Protein AF-A0A957PAU3-F1 (afdb_monomer_lite)

Sequence (400 aa):
SAQLQALVGFSAQDGTANEHVAIGTWNNTGEYYIRVSGRNGAFDNQQPFQLDVTRLGGSCGNFVPATLPPSSIPASSGNYKTIILHDAARMEAENGVTDDQLVLRLQTLAQRPDVGGVLVNLGEDARINAARQQAETYANCPYATNLWAYEVRDIIQRYWDNNRQLAYVVLVGNDSIIPFFRYPDSAPVSPESDFEPPVLDDSISEANLRLNYVLSQDAYGSRREISLQNRLLPIPNLAVGRLVETTAEAMNTINAYLSTSAGVVNTPTSALVTSYGYLEDGSRAVLEELQNGLPSNSNFSQLIEQYDVPPEASWSADDLRPLLLNQRHDLIYLAGHFNPSRLLAADYSSTISATELKNASVDFTNAIVYSSGCHSGYNIVNDHAVPQVTDAPPDWAQAF

Foldseek 3Di:
DVVVQQDQWFFDDPDPDDTDTDGDLAPDDDDDDDDDADDVRDDDPVDDDDDDDDDDDDQLPPDDDDDFDDWPDAQDADLFQEEEEFQLVPAAADPNQHSVNLVVLVVVLCPQPLGVYDYHHLVPTRRLVSLLVSCLVRLLRLVSLQSSLVVLLVSLVSNCVNHVNHAAYEYEADCNTRNFRWKAFPDPPPFLLVDCQPWACSHNVVSSSVRRTDGDRQSSQAPDWDDRNSTTDGDGRHYYHYQDHHSVRSSLLSVLQVPDDSSDDPQFQFEEFEDEAPCQVVRVVVVVVCCVRHDVNGYYHYQRYYNPDALVRGDAPVNCCCVQQVDDGQEYEEEAEDAQFWGGGSSNPHIDGLVSLLPRPDDCRNRHYDYHYPHLVPQDHQNGHDPPRRPHDDTNSSSD

Radius of gyration: 24.28 Å; chains: 1; bounding box: 57×58×79 Å

Structure (mmCIF, N/CA/C/O backbone):
data_AF-A0A957PAU3-F1
#
_entry.id   AF-A0A957PAU3-F1
#
loop_
_atom_site.group_PDB
_atom_site.id
_atom_site.type_symbol
_atom_site.label_atom_id
_atom_site.label_alt_id
_atom_site.label_comp_id
_atom_site.label_asym_id
_atom_site.label_entity_id
_atom_site.label_seq_id
_atom_site.pdbx_PDB_ins_code
_atom_site.Cartn_x
_atom_site.Cartn_y
_atom_site.Cartn_z
_atom_site.occupancy
_atom_site.B_iso_or_equiv
_atom_site.auth_seq_id
_atom_site.auth_comp_id
_atom_site.auth_asym_id
_atom_site.auth_atom_id
_atom_site.pdbx_PDB_model_num
ATOM 1 N N . SER A 1 1 ? -7.864 -9.762 -32.588 1.00 61.16 1 SER A N 1
ATOM 2 C CA . SER A 1 1 ? -7.125 -11.014 -32.864 1.00 61.16 1 SER A CA 1
ATOM 3 C C . SER A 1 1 ? -6.016 -11.161 -31.830 1.00 61.16 1 SER A C 1
ATOM 5 O O . SER A 1 1 ? -5.612 -10.143 -31.275 1.00 61.16 1 SER A O 1
ATOM 7 N N . ALA A 1 2 ? -5.502 -12.373 -31.587 1.00 60.00 2 ALA A N 1
ATOM 8 C CA . ALA A 1 2 ? -4.388 -12.606 -30.651 1.00 60.00 2 ALA A CA 1
ATOM 9 C C . ALA A 1 2 ? -3.164 -11.708 -30.938 1.00 60.00 2 ALA A C 1
ATOM 11 O O . ALA A 1 2 ? -2.480 -11.264 -30.027 1.00 60.00 2 ALA A O 1
ATOM 12 N N . GLN A 1 3 ? -2.952 -11.357 -32.209 1.00 63.50 3 GLN A N 1
ATOM 13 C CA . GLN A 1 3 ? -1.871 -10.473 -32.639 1.00 63.50 3 GLN A CA 1
ATOM 14 C C . GLN A 1 3 ? -2.000 -9.027 -32.138 1.00 63.50 3 GLN A C 1
ATOM 16 O O . GLN A 1 3 ? -0.992 -8.420 -31.805 1.00 63.50 3 GLN A O 1
ATOM 21 N N . LEU A 1 4 ? -3.217 -8.475 -32.061 1.00 66.31 4 LEU A N 1
ATOM 22 C CA . LEU A 1 4 ? -3.428 -7.138 -31.487 1.00 66.31 4 LEU A CA 1
ATOM 23 C C . LEU A 1 4 ? -3.276 -7.148 -29.961 1.00 66.31 4 LEU A C 1
ATOM 25 O O . LEU A 1 4 ? -2.856 -6.157 -29.383 1.00 66.31 4 LEU A O 1
ATOM 29 N N . GLN A 1 5 ? -3.593 -8.273 -29.318 1.00 66.00 5 GLN A N 1
ATOM 30 C CA . GLN A 1 5 ? -3.512 -8.428 -27.862 1.00 66.00 5 GLN A CA 1
ATOM 31 C C . GLN A 1 5 ? -2.074 -8.645 -27.358 1.00 66.00 5 GLN A C 1
ATOM 33 O O . GLN A 1 5 ? -1.796 -8.366 -26.198 1.00 66.00 5 GLN A O 1
ATOM 38 N N . ALA A 1 6 ? -1.168 -9.115 -28.222 1.00 74.12 6 ALA A N 1
ATOM 39 C CA . ALA A 1 6 ? 0.250 -9.329 -27.917 1.00 74.12 6 ALA A CA 1
ATOM 40 C C . ALA A 1 6 ? 1.175 -8.221 -28.464 1.00 74.12 6 ALA A C 1
ATOM 42 O O . ALA A 1 6 ? 2.395 -8.325 -28.360 1.00 74.12 6 ALA A O 1
ATOM 43 N N . LEU A 1 7 ? 0.616 -7.173 -29.080 1.00 84.19 7 LEU A N 1
ATOM 44 C CA . LEU A 1 7 ? 1.397 -6.060 -29.616 1.00 84.19 7 LEU A CA 1
ATOM 45 C C . LEU A 1 7 ? 1.926 -5.197 -28.463 1.00 84.19 7 LEU A C 1
ATOM 47 O O . LEU A 1 7 ? 1.139 -4.633 -27.705 1.00 84.19 7 LEU A O 1
ATOM 51 N N . VAL A 1 8 ? 3.251 -5.091 -28.351 1.00 82.25 8 VAL A N 1
ATOM 52 C CA . VAL A 1 8 ? 3.951 -4.326 -27.295 1.00 82.25 8 VAL A CA 1
ATOM 53 C C . VAL A 1 8 ? 4.537 -2.997 -27.787 1.00 82.25 8 VAL A C 1
ATOM 55 O O . VAL A 1 8 ? 4.999 -2.191 -26.990 1.00 82.25 8 VAL A O 1
ATOM 58 N N . GLY A 1 9 ? 4.518 -2.760 -29.098 1.00 86.75 9 GLY A N 1
ATOM 59 C CA . GLY A 1 9 ? 4.983 -1.529 -29.729 1.00 86.75 9 GLY A CA 1
ATOM 60 C C . GLY A 1 9 ? 4.757 -1.585 -31.237 1.00 86.75 9 GLY A C 1
ATOM 61 O O . GLY A 1 9 ? 4.731 -2.669 -31.821 1.00 86.75 9 GLY A O 1
ATOM 62 N N . PHE A 1 10 ? 4.565 -0.429 -31.869 1.00 90.19 10 PHE A N 1
ATOM 63 C CA . PHE A 1 10 ? 4.447 -0.322 -33.321 1.00 90.19 10 PHE A CA 1
ATOM 64 C C . PHE A 1 10 ? 4.976 1.025 -33.815 1.00 90.19 10 PHE A C 1
ATOM 66 O O . PHE A 1 10 ? 5.015 1.998 -33.067 1.00 90.19 10 PHE A O 1
ATOM 73 N N . SER A 1 11 ? 5.372 1.059 -35.083 1.00 90.69 11 SER A N 1
ATOM 74 C CA . SER A 1 11 ? 5.694 2.271 -35.835 1.00 90.69 11 SER A CA 1
ATOM 75 C C . SER A 1 11 ? 4.901 2.220 -37.136 1.00 90.69 11 SER A C 1
ATOM 77 O O . SER A 1 11 ? 4.643 1.129 -37.657 1.00 90.69 11 SER A O 1
ATOM 79 N N . ALA A 1 12 ? 4.422 3.372 -37.587 1.00 90.56 12 ALA A N 1
ATOM 80 C CA . ALA A 1 12 ? 3.575 3.485 -38.768 1.00 90.56 12 ALA A CA 1
ATOM 81 C C . ALA A 1 12 ? 3.789 4.844 -39.444 1.00 90.56 12 ALA A C 1
ATOM 83 O O . ALA A 1 12 ? 2.845 5.622 -39.601 1.00 90.56 12 ALA A O 1
ATOM 84 N N . GLN A 1 13 ? 5.037 5.148 -39.795 1.00 88.69 13 GLN A N 1
ATOM 85 C CA . GLN A 1 13 ? 5.372 6.367 -40.521 1.00 88.69 13 GLN A CA 1
ATOM 86 C C . GLN A 1 13 ? 4.799 6.341 -41.951 1.00 88.69 13 GLN A C 1
ATOM 88 O O . GLN A 1 13 ? 4.379 5.312 -42.494 1.00 88.69 13 GLN A O 1
ATOM 93 N N . ASP A 1 14 ? 4.722 7.516 -42.575 1.00 85.56 14 ASP A N 1
ATOM 94 C CA . ASP A 1 14 ? 4.249 7.646 -43.951 1.00 85.56 14 ASP A CA 1
ATOM 95 C C . ASP A 1 14 ? 5.356 7.395 -44.986 1.00 85.56 14 ASP A C 1
ATOM 97 O O . ASP A 1 14 ? 6.517 7.772 -44.822 1.00 85.56 14 ASP A O 1
ATOM 101 N N . GLY A 1 15 ? 4.966 6.802 -46.118 1.00 83.56 15 GLY A N 1
ATOM 102 C CA . GLY A 1 15 ? 5.846 6.596 -47.268 1.00 83.56 15 GLY A CA 1
ATOM 103 C C . GLY A 1 15 ? 6.922 5.533 -47.032 1.00 83.56 15 GLY A C 1
ATOM 104 O O . GLY A 1 15 ? 6.618 4.421 -46.612 1.00 83.56 15 GLY A O 1
ATOM 105 N N . THR A 1 16 ? 8.167 5.866 -47.379 1.00 82.88 16 THR A N 1
ATOM 106 C CA . THR A 1 16 ? 9.355 5.002 -47.240 1.00 82.88 16 THR A CA 1
ATOM 107 C C . THR A 1 16 ? 10.292 5.499 -46.137 1.00 82.88 16 THR A C 1
ATOM 109 O O . THR A 1 16 ? 11.501 5.279 -46.209 1.00 82.88 16 THR A O 1
ATOM 112 N N . ALA A 1 17 ? 9.766 6.259 -45.174 1.00 89.00 17 ALA A N 1
ATOM 113 C CA . ALA A 1 17 ? 10.542 6.704 -44.026 1.00 89.00 17 ALA A CA 1
ATOM 114 C C . ALA A 1 17 ? 11.004 5.498 -43.193 1.00 89.00 17 ALA A C 1
ATOM 116 O O . ALA A 1 17 ? 10.339 4.463 -43.155 1.00 89.00 17 ALA A O 1
ATOM 117 N N . ASN A 1 18 ? 12.146 5.639 -42.519 1.00 90.50 18 ASN A N 1
ATOM 118 C CA . ASN A 1 18 ? 12.626 4.602 -41.614 1.00 90.50 18 ASN A CA 1
ATOM 119 C C . ASN A 1 18 ? 11.657 4.455 -40.437 1.00 90.50 18 ASN A C 1
ATOM 121 O O . ASN A 1 18 ? 11.320 5.435 -39.773 1.00 90.50 18 ASN A O 1
ATOM 125 N N . GLU A 1 19 ? 11.258 3.218 -40.165 1.00 92.50 19 GLU A N 1
ATOM 126 C CA . GLU A 1 19 ? 10.442 2.876 -39.006 1.00 92.50 19 GLU A CA 1
ATOM 127 C C . GLU A 1 19 ? 11.337 2.653 -37.784 1.00 92.50 19 GLU A C 1
ATOM 129 O O . GLU A 1 19 ? 12.413 2.059 -37.880 1.00 92.50 19 GLU A O 1
ATOM 134 N N . HIS A 1 20 ? 10.880 3.100 -36.616 1.00 90.31 20 HIS A N 1
ATOM 135 C CA . HIS A 1 20 ? 11.578 2.885 -35.352 1.00 90.31 20 HIS A CA 1
ATOM 136 C C . HIS A 1 20 ? 10.585 2.521 -34.249 1.00 90.31 20 HIS A C 1
ATOM 138 O O . HIS A 1 20 ? 9.574 3.202 -34.061 1.00 90.31 20 HIS A O 1
ATOM 144 N N . VAL A 1 21 ? 10.892 1.456 -33.509 1.00 89.62 21 VAL A N 1
ATOM 145 C CA . VAL A 1 21 ? 10.156 1.023 -32.318 1.00 89.62 21 VAL A CA 1
ATOM 146 C C . VAL A 1 21 ? 11.167 0.779 -31.207 1.00 89.62 21 VAL A C 1
ATOM 148 O O . VAL A 1 21 ? 12.085 -0.019 -31.376 1.00 89.62 21 VAL A O 1
ATOM 151 N N . ALA A 1 22 ? 10.965 1.425 -30.063 1.00 86.31 22 ALA A N 1
ATOM 152 C CA . ALA A 1 22 ? 11.666 1.110 -28.827 1.00 86.31 22 ALA A CA 1
ATOM 153 C C . ALA A 1 22 ? 10.652 0.578 -27.814 1.00 86.31 22 ALA A C 1
ATOM 155 O O . ALA A 1 22 ? 9.587 1.166 -27.636 1.00 86.31 22 ALA A O 1
ATOM 156 N N . ILE A 1 23 ? 10.981 -0.539 -27.165 1.00 82.81 23 ILE A N 1
ATOM 157 C CA . ILE A 1 23 ? 10.168 -1.124 -26.097 1.00 82.81 23 ILE A CA 1
ATOM 158 C C . ILE A 1 23 ? 11.042 -1.386 -24.873 1.00 82.81 23 ILE A C 1
ATOM 160 O O . ILE A 1 23 ? 12.153 -1.904 -24.990 1.00 82.81 23 ILE A O 1
ATOM 164 N N . GLY A 1 24 ? 10.527 -1.059 -23.689 1.00 76.88 24 GLY A N 1
ATOM 165 C CA . GLY A 1 24 ? 11.099 -1.532 -22.433 1.00 76.88 24 GLY A CA 1
ATOM 166 C C . GLY A 1 24 ? 10.732 -2.999 -22.231 1.00 76.88 24 GLY A C 1
ATOM 167 O O . GLY A 1 24 ? 9.553 -3.325 -22.086 1.00 76.88 24 GLY A O 1
ATOM 168 N N . THR A 1 25 ? 11.723 -3.895 -22.242 1.00 73.50 25 THR A N 1
ATOM 169 C CA . THR A 1 25 ? 11.501 -5.324 -21.949 1.00 73.50 25 THR A CA 1
ATOM 170 C C . THR A 1 25 ? 11.488 -5.614 -20.449 1.00 73.50 25 THR A C 1
ATOM 172 O O . THR A 1 25 ? 10.982 -6.658 -20.040 1.00 73.50 25 THR A O 1
ATOM 175 N N . TRP A 1 26 ? 12.016 -4.688 -19.638 1.00 76.19 26 TRP A N 1
ATOM 176 C CA . TRP A 1 26 ? 12.044 -4.754 -18.175 1.00 76.19 26 TRP A CA 1
ATOM 177 C C . TRP A 1 26 ? 12.570 -6.108 -17.676 1.00 76.19 26 TRP A C 1
ATOM 179 O O . TRP A 1 26 ? 13.591 -6.589 -18.170 1.00 76.19 26 TRP A O 1
ATOM 189 N N . ASN A 1 27 ? 11.855 -6.736 -16.741 1.00 67.62 27 ASN A N 1
ATOM 190 C CA . ASN A 1 27 ? 12.177 -8.055 -16.199 1.00 67.62 27 ASN A CA 1
ATOM 191 C C . ASN A 1 27 ? 11.468 -9.201 -16.940 1.00 67.62 27 ASN A C 1
ATOM 193 O O . ASN A 1 27 ? 11.530 -10.345 -16.489 1.00 67.62 27 ASN A O 1
ATOM 197 N N . ASN A 1 28 ? 10.778 -8.929 -18.056 1.00 71.50 28 ASN A N 1
ATOM 198 C CA . ASN A 1 28 ? 10.122 -9.993 -18.808 1.00 71.50 28 ASN A CA 1
ATOM 199 C C . ASN A 1 28 ? 11.166 -10.881 -19.475 1.00 71.50 28 ASN A C 1
ATOM 201 O O . ASN A 1 28 ? 12.038 -10.412 -20.212 1.00 71.50 28 ASN A O 1
ATOM 205 N N . THR A 1 29 ? 11.019 -12.182 -19.264 1.00 67.94 29 THR A N 1
ATOM 206 C CA . THR A 1 29 ? 11.763 -13.205 -19.992 1.00 67.94 29 THR A CA 1
ATOM 207 C C . THR A 1 29 ? 10.888 -13.777 -21.107 1.00 67.94 29 THR A C 1
ATOM 209 O O . THR A 1 29 ? 9.661 -13.780 -21.007 1.00 67.94 29 THR A O 1
ATOM 212 N N . GLY A 1 30 ? 11.505 -14.224 -22.201 1.00 76.00 30 GLY A N 1
ATOM 213 C CA . GLY A 1 30 ? 10.794 -14.809 -23.339 1.00 76.00 30 GLY A CA 1
ATOM 214 C C . GLY A 1 30 ? 11.262 -14.279 -24.690 1.00 76.00 30 GLY A C 1
ATOM 215 O O . GLY A 1 30 ? 12.272 -13.581 -24.795 1.00 76.00 30 GLY A O 1
ATOM 216 N N . GLU A 1 31 ? 10.521 -14.648 -25.730 1.00 82.06 31 GLU A N 1
ATOM 217 C CA . GLU A 1 31 ? 10.817 -14.290 -27.115 1.00 82.06 31 GLU A CA 1
ATOM 218 C C . GLU A 1 31 ? 9.983 -13.087 -27.563 1.00 82.06 31 GLU A C 1
ATOM 220 O O . GLU A 1 31 ? 8.766 -13.052 -27.381 1.00 82.06 31 GLU A O 1
ATOM 225 N N . TYR A 1 32 ? 10.644 -12.120 -28.200 1.00 84.25 32 TYR A N 1
ATOM 226 C CA . TYR A 1 32 ? 9.996 -10.989 -28.858 1.00 84.25 32 TYR A CA 1
ATOM 227 C C . TYR A 1 32 ? 10.032 -11.200 -30.369 1.00 84.25 32 TYR A C 1
ATOM 229 O O . TYR A 1 32 ? 11.078 -11.505 -30.941 1.00 84.25 32 TYR A O 1
ATOM 237 N N . TYR A 1 33 ? 8.886 -11.008 -31.019 1.00 87.75 33 TYR A N 1
ATOM 238 C CA . TYR A 1 33 ? 8.729 -11.199 -32.456 1.00 87.75 33 TYR A CA 1
ATOM 239 C C . TYR A 1 33 ? 8.511 -9.852 -33.144 1.00 87.75 33 TYR A C 1
ATOM 241 O O . TYR A 1 33 ? 7.629 -9.088 -32.755 1.00 87.75 33 TYR A O 1
ATOM 249 N N . ILE A 1 34 ? 9.283 -9.579 -34.197 1.00 89.06 34 ILE A N 1
ATOM 250 C CA . ILE A 1 34 ? 9.138 -8.374 -35.020 1.00 89.06 34 ILE A CA 1
ATOM 251 C C . ILE A 1 34 ? 8.419 -8.754 -36.312 1.00 89.06 34 ILE A C 1
ATOM 253 O O . ILE A 1 34 ? 8.843 -9.660 -37.030 1.00 89.06 34 ILE A O 1
ATOM 257 N N . ARG A 1 35 ? 7.329 -8.046 -36.623 1.00 88.69 35 ARG A N 1
ATOM 258 C CA . ARG A 1 35 ? 6.621 -8.166 -37.900 1.00 88.69 35 ARG A CA 1
ATOM 259 C C . ARG A 1 35 ? 6.734 -6.858 -38.669 1.00 88.69 35 ARG A C 1
ATOM 261 O O . ARG A 1 35 ? 6.259 -5.830 -38.201 1.00 88.69 35 ARG A O 1
ATOM 268 N N . VAL A 1 36 ? 7.258 -6.940 -39.886 1.00 89.00 36 VAL A N 1
ATOM 269 C CA . VAL A 1 36 ? 7.232 -5.851 -40.867 1.00 89.00 36 VAL A CA 1
ATOM 270 C C . VAL A 1 36 ? 6.143 -6.157 -41.892 1.00 89.00 36 VAL A C 1
ATOM 272 O O . VAL A 1 36 ? 6.030 -7.287 -42.369 1.00 89.00 36 VAL A O 1
ATOM 275 N N . SER A 1 37 ? 5.296 -5.177 -42.197 1.00 88.00 37 SER A N 1
ATOM 276 C CA . SER A 1 37 ? 4.224 -5.318 -43.183 1.00 88.00 37 SER A CA 1
ATOM 277 C C . SER A 1 37 ? 4.106 -4.037 -43.990 1.00 88.00 37 SER A C 1
ATOM 279 O O . SER A 1 37 ? 3.908 -2.972 -43.414 1.00 88.00 37 SER A O 1
ATOM 281 N N . GLY A 1 38 ? 4.166 -4.138 -45.317 1.00 87.75 38 GLY A N 1
ATOM 282 C CA . GLY A 1 38 ? 3.909 -2.987 -46.174 1.00 87.75 38 GLY A CA 1
ATOM 283 C C . GLY A 1 38 ? 2.445 -2.553 -46.131 1.00 87.75 38 GLY A C 1
ATOM 284 O O . GLY A 1 38 ? 1.531 -3.364 -45.918 1.00 87.75 38 GLY A O 1
ATOM 285 N N . ARG A 1 39 ? 2.217 -1.254 -46.346 1.00 86.00 39 ARG A N 1
ATOM 286 C CA . ARG A 1 39 ? 0.880 -0.649 -46.399 1.00 86.00 39 ARG A CA 1
ATOM 287 C C . ARG A 1 39 ? 0.045 -1.346 -47.477 1.00 86.00 39 ARG A C 1
ATOM 289 O O . ARG A 1 39 ? 0.499 -1.511 -48.605 1.00 86.00 39 ARG A O 1
ATOM 296 N N . ASN A 1 40 ? -1.160 -1.791 -47.118 1.00 86.50 40 ASN A N 1
ATOM 297 C CA . ASN A 1 40 ? -2.057 -2.558 -47.997 1.00 86.50 40 ASN A CA 1
ATOM 298 C C . ASN A 1 40 ? -1.415 -3.805 -48.645 1.00 86.50 40 ASN A C 1
ATOM 300 O O . ASN A 1 40 ? -1.810 -4.207 -49.736 1.00 86.50 40 ASN A O 1
ATOM 304 N N . GLY A 1 41 ? -0.427 -4.423 -47.986 1.00 86.31 41 GLY A N 1
ATOM 305 C CA . GLY A 1 41 ? 0.248 -5.622 -48.491 1.00 86.31 41 GLY A CA 1
ATOM 306 C C . GLY A 1 41 ? 1.308 -5.356 -49.561 1.00 86.31 41 GLY A C 1
ATOM 307 O O . GLY A 1 41 ? 1.729 -6.300 -50.225 1.00 86.31 41 GLY A O 1
ATOM 308 N N . ALA A 1 42 ? 1.742 -4.105 -49.742 1.00 87.31 42 ALA A N 1
ATOM 309 C CA . ALA A 1 42 ? 2.825 -3.768 -50.661 1.00 87.31 42 ALA A CA 1
ATOM 310 C C . ALA A 1 42 ? 4.143 -4.466 -50.270 1.00 87.31 42 ALA A C 1
ATOM 312 O O . ALA A 1 42 ? 4.499 -4.524 -49.093 1.00 87.31 42 ALA A O 1
ATOM 313 N N . PHE A 1 43 ? 4.876 -4.972 -51.261 1.00 87.75 43 PHE A N 1
ATOM 314 C CA . PHE A 1 43 ? 6.218 -5.532 -51.100 1.00 87.75 43 PHE A CA 1
ATOM 315 C C . PHE A 1 43 ? 7.008 -5.385 -52.407 1.00 87.75 43 PHE A C 1
ATOM 317 O O . PHE A 1 43 ? 6.413 -5.346 -53.485 1.00 87.75 43 PHE A O 1
ATOM 324 N N . ASP A 1 44 ? 8.337 -5.331 -52.313 1.00 87.62 44 ASP A N 1
ATOM 325 C CA . ASP A 1 44 ? 9.245 -5.348 -53.462 1.00 87.62 44 ASP A CA 1
ATOM 326 C C . ASP A 1 44 ? 10.409 -6.310 -53.181 1.00 87.62 44 ASP A C 1
ATOM 328 O O . ASP A 1 44 ? 11.208 -6.103 -52.272 1.00 87.62 44 ASP A O 1
ATOM 332 N N . ASN A 1 45 ? 10.509 -7.381 -53.972 1.00 87.94 45 ASN A N 1
ATOM 333 C CA . ASN A 1 45 ? 11.564 -8.389 -53.824 1.00 87.94 45 ASN A CA 1
ATOM 334 C C . ASN A 1 45 ? 12.929 -7.918 -54.355 1.00 87.94 45 ASN A C 1
ATOM 336 O O . ASN A 1 45 ? 13.923 -8.620 -54.176 1.00 87.94 45 ASN A O 1
ATOM 340 N N . GLN A 1 46 ? 12.983 -6.772 -55.039 1.00 93.50 46 GLN A N 1
ATOM 341 C CA . GLN A 1 46 ? 14.211 -6.172 -55.562 1.00 93.50 46 GLN A CA 1
ATOM 342 C C . GLN A 1 46 ? 14.772 -5.077 -54.645 1.00 93.50 46 GLN A C 1
ATOM 344 O O . GLN A 1 46 ? 15.923 -4.683 -54.815 1.00 93.50 46 GLN A O 1
ATOM 349 N N . GLN A 1 47 ? 13.986 -4.611 -53.670 1.00 85.56 47 GLN A N 1
ATOM 350 C CA . GLN A 1 47 ? 14.361 -3.583 -52.697 1.00 85.56 47 GLN A CA 1
ATOM 351 C C . GLN A 1 47 ? 14.137 -4.118 -51.273 1.00 85.56 47 GLN A C 1
ATOM 353 O O . GLN A 1 47 ? 13.108 -3.831 -50.658 1.00 85.56 47 GLN A O 1
ATOM 358 N N . PRO A 1 48 ? 15.056 -4.950 -50.743 1.00 85.00 48 PRO A N 1
ATOM 359 C CA . PRO A 1 48 ? 14.914 -5.492 -49.397 1.00 85.00 48 PRO A CA 1
ATOM 360 C C . PRO A 1 48 ? 14.984 -4.377 -48.347 1.00 85.00 48 PRO A C 1
ATOM 362 O O . PRO A 1 48 ? 15.735 -3.414 -48.495 1.00 85.00 48 PRO A O 1
ATOM 365 N N . PHE A 1 49 ? 14.239 -4.536 -47.253 1.00 86.44 49 PHE A N 1
ATOM 366 C CA . PHE A 1 49 ? 14.411 -3.697 -46.068 1.00 86.44 49 PHE A CA 1
ATOM 367 C C . PHE A 1 49 ? 15.571 -4.216 -45.206 1.00 86.44 49 PHE A C 1
ATOM 369 O O . PHE A 1 49 ? 15.901 -5.404 -45.234 1.00 86.44 49 PHE A O 1
ATOM 376 N N . GLN A 1 50 ? 16.155 -3.329 -44.403 1.00 91.31 50 GLN A N 1
ATOM 377 C CA . GLN A 1 50 ? 17.094 -3.683 -43.341 1.00 91.31 50 GLN A CA 1
ATOM 378 C C . GLN A 1 50 ? 16.366 -3.643 -41.995 1.00 91.31 50 GLN A C 1
ATOM 380 O O . GLN A 1 50 ? 15.595 -2.722 -41.731 1.00 91.31 50 GLN A O 1
ATOM 385 N N . LEU A 1 51 ? 16.600 -4.653 -41.156 1.00 91.56 51 LEU A N 1
ATOM 386 C CA . LEU A 1 51 ? 16.130 -4.685 -39.775 1.00 91.56 51 LEU A CA 1
ATOM 387 C C . LEU A 1 51 ? 17.336 -4.789 -38.851 1.00 91.56 51 LEU A C 1
ATOM 389 O O . LEU A 1 51 ? 17.982 -5.834 -38.792 1.00 91.56 51 LEU A O 1
ATOM 393 N N . ASP A 1 52 ? 17.590 -3.717 -38.113 1.00 93.19 52 ASP A N 1
ATOM 394 C CA . ASP A 1 52 ? 18.585 -3.690 -37.050 1.00 93.19 52 ASP A CA 1
ATOM 395 C C . ASP A 1 52 ? 17.882 -3.822 -35.698 1.00 93.19 52 ASP A C 1
ATOM 397 O O . ASP A 1 52 ? 16.920 -3.110 -35.404 1.00 93.19 52 ASP A O 1
ATOM 401 N N . VAL A 1 53 ? 18.360 -4.751 -34.869 1.00 89.94 53 VAL A N 1
ATOM 402 C CA . VAL A 1 53 ? 17.843 -4.967 -33.515 1.00 89.94 53 VAL A CA 1
ATOM 403 C C . VAL A 1 53 ? 18.972 -4.746 -32.527 1.00 89.94 53 VAL A C 1
ATOM 405 O O . VAL A 1 53 ? 19.913 -5.535 -32.450 1.00 89.94 53 VAL A O 1
ATOM 408 N N . THR A 1 54 ? 18.849 -3.684 -31.739 1.00 88.31 54 THR A N 1
ATOM 409 C CA . THR A 1 54 ? 19.799 -3.357 -30.678 1.00 88.31 54 THR A CA 1
ATOM 410 C C . THR A 1 54 ? 19.147 -3.603 -29.330 1.00 88.31 54 THR A C 1
ATOM 412 O O . THR A 1 54 ? 18.123 -3.004 -29.007 1.00 88.31 54 THR A O 1
ATOM 415 N N . ARG A 1 55 ? 19.764 -4.458 -28.512 1.00 82.56 55 ARG A N 1
ATOM 416 C CA . ARG A 1 55 ? 19.413 -4.579 -27.098 1.00 82.56 55 ARG A CA 1
ATOM 417 C C . ARG A 1 55 ? 20.289 -3.627 -26.297 1.00 82.56 55 ARG A C 1
ATOM 419 O O . ARG A 1 55 ? 21.495 -3.839 -26.190 1.00 82.56 55 ARG A O 1
ATOM 426 N N . LEU A 1 56 ? 19.674 -2.598 -25.731 1.00 74.56 56 LEU A N 1
ATOM 427 C CA . LEU A 1 56 ? 20.335 -1.726 -24.767 1.00 74.56 56 LEU A CA 1
ATOM 428 C C . LEU A 1 56 ? 20.326 -2.411 -23.393 1.00 74.56 56 LEU A C 1
ATOM 430 O O . LEU A 1 56 ? 19.335 -3.038 -23.011 1.00 74.56 56 LEU A O 1
ATOM 434 N N . GLY A 1 57 ? 21.451 -2.349 -22.679 1.00 68.38 57 GLY A N 1
ATOM 435 C CA . GLY A 1 57 ? 21.518 -2.801 -21.289 1.00 68.38 57 GLY A CA 1
ATOM 436 C C . GLY A 1 57 ? 20.608 -1.950 -20.400 1.00 68.38 57 GLY A C 1
ATOM 437 O O . GLY A 1 57 ? 20.395 -0.774 -20.682 1.00 68.38 57 GLY A O 1
ATOM 438 N N . GLY A 1 58 ? 20.060 -2.555 -19.346 1.00 70.31 58 GLY A N 1
ATOM 439 C CA . GLY A 1 58 ? 19.258 -1.840 -18.352 1.00 70.31 58 GLY A CA 1
ATOM 440 C C . GLY A 1 58 ? 20.112 -1.249 -17.229 1.00 70.31 58 GLY A C 1
ATOM 441 O O . GLY A 1 58 ? 21.279 -1.604 -17.063 1.00 70.31 58 GLY A O 1
ATOM 442 N N . SER A 1 59 ? 19.494 -0.410 -16.400 1.00 72.12 59 SER A N 1
ATOM 443 C CA . SER A 1 59 ? 20.118 0.276 -15.254 1.00 72.12 59 SER A CA 1
ATOM 444 C C . SER A 1 59 ? 20.688 -0.659 -14.178 1.00 72.12 59 SER A C 1
ATOM 446 O O . SER A 1 59 ? 21.515 -0.243 -13.378 1.00 72.12 59 SER A O 1
ATOM 448 N N . CYS A 1 60 ? 20.327 -1.945 -14.214 1.00 78.25 60 CYS A N 1
ATOM 449 C CA . CYS A 1 60 ? 20.933 -3.007 -13.407 1.00 78.25 60 CYS A CA 1
ATOM 450 C C . CYS A 1 60 ? 22.393 -3.340 -13.784 1.00 78.25 60 CYS A C 1
ATOM 452 O O . CYS A 1 60 ? 23.029 -4.157 -13.117 1.00 78.25 60 CYS A O 1
ATOM 454 N N . GLY A 1 61 ? 22.932 -2.758 -14.861 1.00 78.69 61 GLY A N 1
ATOM 455 C CA . GLY A 1 61 ? 24.321 -2.943 -15.274 1.00 78.69 61 GLY A CA 1
ATOM 456 C C . GLY A 1 61 ? 24.686 -4.417 -15.477 1.00 78.69 61 GLY A C 1
ATOM 457 O O . GLY A 1 61 ? 24.039 -5.128 -16.243 1.00 78.69 61 GLY A O 1
ATOM 458 N N . ASN A 1 62 ? 25.726 -4.872 -14.772 1.00 76.50 62 ASN A N 1
ATOM 459 C CA . ASN A 1 62 ? 26.231 -6.249 -14.825 1.00 76.50 62 ASN A CA 1
ATOM 460 C C . ASN A 1 62 ? 25.641 -7.156 -13.732 1.00 76.50 62 ASN A C 1
ATOM 462 O O . ASN A 1 62 ? 26.246 -8.181 -13.412 1.00 76.50 62 ASN A O 1
ATOM 466 N N . PHE A 1 63 ? 24.514 -6.783 -13.117 1.00 87.31 63 PHE A N 1
ATOM 467 C CA . PHE A 1 63 ? 23.890 -7.622 -12.101 1.00 87.31 63 PHE A CA 1
ATOM 468 C C . PHE A 1 63 ? 23.544 -9.001 -12.676 1.00 87.31 63 PHE A C 1
ATOM 470 O O . PHE A 1 63 ? 22.809 -9.133 -13.658 1.00 87.31 63 PHE A O 1
ATOM 477 N N . VAL A 1 64 ? 24.074 -10.034 -12.029 1.00 86.44 64 VAL A N 1
ATOM 478 C CA . VAL A 1 64 ? 23.763 -11.436 -12.295 1.00 86.44 64 VAL A CA 1
ATOM 479 C C . VAL A 1 64 ? 23.312 -12.043 -10.968 1.00 86.44 64 VAL A C 1
ATOM 481 O O . VAL A 1 64 ? 24.091 -11.999 -10.013 1.00 86.44 64 VAL A O 1
ATOM 484 N N . PRO A 1 65 ? 22.091 -12.606 -10.885 1.00 88.44 65 PRO A N 1
ATOM 485 C CA . PRO A 1 65 ? 21.609 -13.234 -9.659 1.00 88.44 65 PRO A CA 1
ATOM 486 C C . PRO A 1 65 ? 22.564 -14.334 -9.202 1.00 88.44 65 PRO A C 1
ATOM 488 O O . PRO A 1 65 ? 22.900 -15.228 -9.986 1.00 88.44 65 PRO A O 1
ATOM 491 N N . ALA A 1 66 ? 23.005 -14.284 -7.946 1.00 90.12 66 ALA A N 1
ATOM 492 C CA . ALA A 1 66 ? 23.834 -15.360 -7.414 1.00 90.12 66 ALA A CA 1
ATOM 493 C C . ALA A 1 66 ? 22.954 -16.550 -7.014 1.00 90.12 66 ALA A C 1
ATOM 495 O O . ALA A 1 66 ? 21.798 -16.380 -6.620 1.00 90.12 66 ALA A O 1
ATOM 496 N N . THR A 1 67 ? 23.515 -17.758 -7.066 1.00 93.75 67 THR A N 1
ATOM 497 C CA . THR A 1 67 ? 22.845 -18.957 -6.553 1.00 93.75 67 THR A CA 1
ATOM 498 C C . THR A 1 67 ? 22.522 -18.776 -5.072 1.00 93.75 67 THR A C 1
ATOM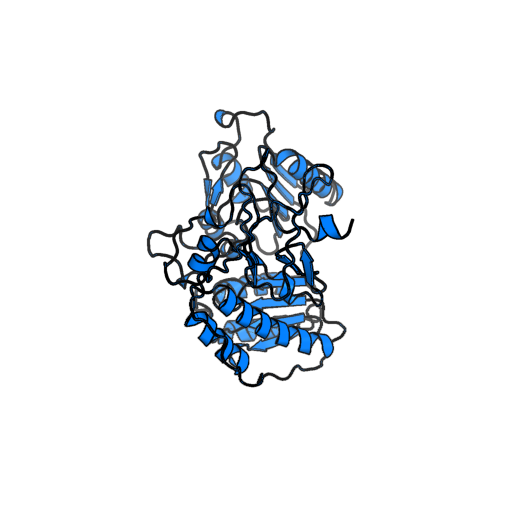 500 O O . THR A 1 67 ? 23.422 -18.561 -4.259 1.00 93.75 67 THR A O 1
ATOM 503 N N . LEU A 1 68 ? 21.242 -18.886 -4.725 1.00 95.75 68 LEU A N 1
ATOM 504 C CA . LEU A 1 68 ? 20.776 -18.749 -3.351 1.00 95.75 68 LEU A CA 1
ATOM 505 C C . LEU A 1 68 ? 20.876 -20.085 -2.592 1.00 95.75 68 LEU A C 1
ATOM 507 O O . LEU A 1 68 ? 20.732 -21.150 -3.203 1.00 95.75 68 LEU A O 1
ATOM 511 N N . PRO A 1 69 ? 21.110 -20.064 -1.267 1.00 97.12 69 PRO A N 1
ATOM 512 C CA . PRO A 1 69 ? 21.020 -21.270 -0.453 1.00 97.12 69 PRO A CA 1
ATOM 513 C C . PRO A 1 69 ? 19.568 -21.782 -0.393 1.00 97.12 69 PRO A C 1
ATOM 515 O O . PRO A 1 69 ? 18.630 -21.043 -0.703 1.00 97.12 69 PRO A O 1
ATOM 518 N N . PRO A 1 70 ? 19.339 -23.037 0.033 1.00 95.94 70 PRO A N 1
ATOM 519 C CA . PRO A 1 70 ? 17.993 -23.508 0.340 1.00 95.94 70 PRO A CA 1
ATOM 520 C C . PRO A 1 70 ? 17.330 -22.643 1.420 1.00 95.94 70 PRO A C 1
ATOM 522 O O . PRO A 1 70 ? 18.001 -22.173 2.339 1.00 95.94 70 PRO A O 1
ATOM 525 N N . SER A 1 71 ? 16.007 -22.483 1.338 1.00 96.19 71 SER A N 1
ATOM 526 C CA . SER A 1 71 ? 15.228 -21.865 2.420 1.00 96.19 71 SER A CA 1
ATOM 527 C C . SER A 1 71 ? 15.344 -22.721 3.684 1.00 96.19 71 SER A C 1
ATOM 529 O O . SER A 1 71 ? 15.182 -23.944 3.625 1.00 96.19 71 SER A O 1
ATOM 531 N N . SER A 1 72 ? 15.651 -22.082 4.813 1.00 96.00 72 SER A N 1
ATOM 532 C CA . SER A 1 72 ? 15.807 -22.738 6.117 1.00 96.00 72 SER A CA 1
ATOM 533 C C . SER A 1 72 ? 14.511 -22.775 6.923 1.00 96.00 72 SER A C 1
ATOM 535 O O . SER A 1 72 ? 14.420 -23.566 7.860 1.00 96.00 72 SER A O 1
ATOM 537 N N . ILE A 1 73 ? 13.493 -21.993 6.550 1.00 95.12 73 ILE A N 1
ATOM 538 C CA . ILE A 1 73 ? 12.175 -22.038 7.186 1.00 95.12 73 ILE A CA 1
ATOM 539 C C . ILE A 1 73 ? 11.309 -23.122 6.529 1.00 95.12 73 ILE A C 1
ATOM 541 O O . ILE A 1 73 ? 10.917 -22.984 5.360 1.00 95.12 73 ILE A O 1
ATOM 545 N N . PRO A 1 74 ? 10.936 -24.197 7.248 1.00 93.44 74 PRO A N 1
ATOM 546 C CA . PRO A 1 74 ? 9.940 -25.141 6.764 1.00 93.44 74 PRO A CA 1
ATOM 547 C C . PRO A 1 74 ? 8.538 -24.521 6.829 1.00 93.44 74 PRO A C 1
ATOM 549 O O . PRO A 1 74 ? 8.194 -23.817 7.776 1.00 93.44 74 PRO A O 1
ATOM 552 N N . ALA A 1 75 ? 7.700 -24.818 5.837 1.00 94.56 75 ALA A N 1
ATOM 553 C CA . ALA A 1 75 ? 6.299 -24.414 5.870 1.00 94.56 75 ALA A CA 1
ATOM 554 C C . ALA A 1 75 ? 5.495 -25.367 6.762 1.00 94.56 75 ALA A C 1
ATOM 556 O O . ALA A 1 75 ? 5.320 -26.538 6.418 1.00 94.56 75 ALA A O 1
ATOM 557 N N . SER A 1 76 ? 5.002 -24.883 7.900 1.00 94.62 76 SER A N 1
ATOM 558 C CA . SER A 1 76 ? 4.188 -25.688 8.812 1.00 94.62 76 SER A CA 1
ATOM 559 C C . SER A 1 76 ? 2.745 -25.843 8.310 1.00 94.62 76 SER A C 1
ATOM 561 O O . SER A 1 76 ? 2.208 -24.999 7.589 1.00 94.62 76 SER A O 1
ATOM 563 N N . SER A 1 77 ? 2.103 -26.952 8.687 1.00 94.12 77 SER A N 1
ATOM 564 C CA . SER A 1 77 ? 0.667 -27.170 8.493 1.00 94.12 77 SER A CA 1
ATOM 565 C C . SER A 1 77 ? -0.029 -27.068 9.846 1.00 94.12 77 SER A C 1
ATOM 567 O O . SER A 1 77 ? 0.373 -27.735 10.799 1.00 94.12 77 SER A O 1
ATOM 569 N N . GLY A 1 78 ? -1.055 -26.226 9.933 1.00 94.12 78 GLY A N 1
ATOM 570 C CA . GLY A 1 78 ? -1.826 -26.000 11.158 1.00 94.12 78 GLY A CA 1
ATOM 571 C C . GLY A 1 78 ? -3.271 -25.584 10.898 1.00 94.12 78 GLY A C 1
ATOM 572 O O . GLY A 1 78 ? -3.938 -25.120 11.815 1.00 94.12 78 GLY A O 1
ATOM 573 N N . ASN A 1 79 ? -3.748 -25.739 9.654 1.00 93.50 79 ASN A N 1
ATOM 574 C CA . ASN A 1 79 ? -5.006 -25.160 9.166 1.00 93.50 79 ASN A CA 1
ATOM 575 C C . ASN A 1 79 ? -5.077 -23.644 9.406 1.00 93.50 79 ASN A C 1
ATOM 577 O O . ASN A 1 79 ? -6.121 -23.110 9.772 1.00 93.50 79 ASN A O 1
ATOM 581 N N . TYR A 1 80 ? -3.951 -22.958 9.210 1.00 98.19 80 TYR A N 1
ATOM 582 C CA . TYR A 1 80 ? -3.882 -21.514 9.389 1.00 98.19 80 TYR A CA 1
ATOM 583 C C . TYR A 1 80 ? -4.760 -20.786 8.366 1.00 98.19 80 TYR A C 1
ATOM 585 O O . TYR A 1 80 ? -4.832 -21.180 7.198 1.00 98.19 80 TYR A O 1
ATOM 593 N N . LYS A 1 81 ? -5.391 -19.699 8.813 1.00 98.06 81 LYS A N 1
ATOM 594 C CA . LYS A 1 81 ? -6.177 -18.768 7.991 1.00 98.06 81 LYS A CA 1
ATOM 595 C C . LYS A 1 81 ? -5.364 -17.527 7.609 1.00 98.06 81 LYS A C 1
ATOM 597 O O . LYS A 1 81 ? -5.600 -16.952 6.548 1.00 98.06 81 LYS A O 1
ATOM 602 N N . THR A 1 82 ? -4.367 -17.174 8.419 1.00 98.62 82 THR A N 1
ATOM 603 C CA . THR A 1 82 ? -3.479 -16.024 8.196 1.00 98.62 82 THR A CA 1
ATOM 604 C C . THR A 1 82 ? -2.014 -16.441 8.287 1.00 98.62 82 THR A C 1
ATOM 606 O O . THR A 1 82 ? -1.638 -17.196 9.180 1.00 98.62 82 THR A O 1
ATOM 609 N N . ILE A 1 83 ? -1.169 -15.926 7.398 1.00 98.75 83 ILE A N 1
ATOM 610 C CA . ILE A 1 83 ? 0.290 -15.951 7.555 1.00 98.75 83 ILE A CA 1
ATOM 611 C C . ILE A 1 83 ? 0.766 -14.533 7.867 1.00 98.75 83 ILE A C 1
ATOM 613 O O . ILE A 1 83 ? 0.376 -13.587 7.186 1.00 98.75 83 ILE A O 1
ATOM 617 N N . ILE A 1 84 ? 1.576 -14.386 8.911 1.00 98.88 84 ILE A N 1
ATOM 618 C CA . ILE A 1 84 ? 2.120 -13.108 9.373 1.00 98.88 84 ILE A CA 1
ATOM 619 C C . ILE A 1 84 ? 3.635 -13.170 9.197 1.00 98.88 84 ILE A C 1
ATOM 621 O O . ILE A 1 84 ? 4.297 -13.961 9.868 1.00 98.88 84 ILE A O 1
ATOM 625 N N . LEU A 1 85 ? 4.178 -12.377 8.276 1.00 98.88 85 LEU A N 1
ATOM 626 C CA . LEU A 1 85 ? 5.603 -12.355 7.946 1.00 98.88 85 LEU A CA 1
ATOM 627 C C . LEU A 1 85 ? 6.249 -11.103 8.525 1.00 98.88 85 LEU A C 1
ATOM 629 O O . LEU A 1 85 ? 5.730 -10.005 8.336 1.00 98.88 85 LEU A O 1
ATOM 633 N N . HIS A 1 86 ? 7.377 -11.263 9.209 1.00 98.56 86 HIS A N 1
ATOM 634 C CA . HIS A 1 86 ? 8.086 -10.155 9.844 1.00 98.56 86 HIS A CA 1
ATOM 635 C C . HIS A 1 86 ? 9.600 -10.362 9.802 1.00 98.56 86 HIS A C 1
ATOM 637 O O . HIS A 1 86 ? 10.074 -11.493 9.746 1.00 98.56 86 HIS A O 1
ATOM 643 N N . ASP A 1 87 ? 10.348 -9.270 9.903 1.00 97.88 87 ASP A N 1
ATOM 644 C CA . ASP A 1 87 ? 11.749 -9.262 10.330 1.00 97.88 87 ASP A CA 1
ATOM 645 C C . ASP A 1 87 ? 11.903 -8.137 11.361 1.00 97.88 87 ASP A C 1
ATOM 647 O O . ASP A 1 87 ? 12.309 -7.017 11.057 1.00 97.88 87 ASP A O 1
ATOM 651 N N . ALA A 1 88 ? 11.441 -8.420 12.583 1.00 96.44 88 ALA A N 1
ATOM 652 C CA . ALA A 1 88 ? 11.251 -7.400 13.618 1.00 96.44 88 ALA A CA 1
ATOM 653 C C . ALA A 1 88 ? 12.575 -6.759 14.063 1.00 96.44 88 ALA A C 1
ATOM 655 O O . ALA A 1 88 ? 12.583 -5.595 14.445 1.00 96.44 88 ALA A O 1
ATOM 656 N N . ALA A 1 89 ? 13.692 -7.484 13.939 1.00 96.31 89 ALA A N 1
ATOM 657 C CA . ALA A 1 89 ? 15.027 -6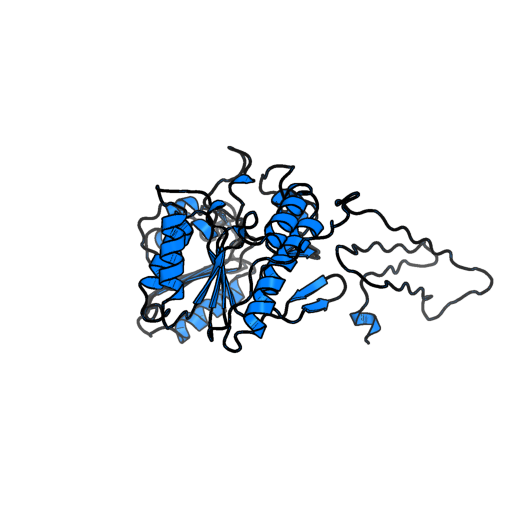.978 14.249 1.00 96.31 89 ALA A CA 1
ATOM 658 C C . ALA A 1 89 ? 15.480 -5.851 13.301 1.00 96.31 89 ALA A C 1
ATOM 660 O O . ALA A 1 89 ? 16.438 -5.143 13.604 1.00 96.31 89 ALA A O 1
ATOM 661 N N . ARG A 1 90 ? 14.815 -5.698 12.147 1.00 95.06 90 ARG A N 1
ATOM 662 C CA . ARG A 1 90 ? 15.058 -4.622 11.178 1.00 95.06 90 ARG A CA 1
ATOM 663 C C . ARG A 1 90 ? 14.057 -3.475 11.272 1.00 95.06 90 ARG A C 1
ATOM 665 O O . ARG A 1 90 ? 14.207 -2.506 10.538 1.00 95.06 90 ARG A O 1
ATOM 672 N N . MET A 1 91 ? 13.033 -3.583 12.117 1.00 94.50 91 MET A N 1
ATOM 673 C CA . MET A 1 91 ? 12.075 -2.497 12.293 1.00 94.50 91 MET A CA 1
ATOM 674 C C . MET A 1 91 ? 12.674 -1.371 13.125 1.00 94.50 91 MET A C 1
ATOM 676 O O . MET A 1 91 ? 13.359 -1.612 14.119 1.00 94.50 91 MET A O 1
ATOM 680 N N . GLU A 1 92 ? 12.369 -0.137 12.735 1.00 92.12 92 GLU A N 1
ATOM 681 C CA . GLU A 1 92 ? 12.736 1.037 13.513 1.00 92.12 92 GLU A CA 1
ATOM 682 C C . GLU A 1 92 ? 12.015 1.011 14.867 1.00 92.12 92 GLU A C 1
ATOM 684 O O . GLU A 1 92 ? 10.796 0.830 14.945 1.00 92.12 92 GLU A O 1
ATOM 689 N N . ALA A 1 93 ? 12.778 1.181 15.947 1.00 89.88 93 ALA A N 1
ATOM 690 C CA . ALA A 1 93 ? 12.224 1.293 17.285 1.00 89.88 93 ALA A CA 1
ATOM 691 C C . ALA A 1 93 ? 11.758 2.731 17.546 1.00 89.88 93 ALA A C 1
ATOM 693 O O . ALA A 1 93 ? 12.547 3.670 17.476 1.00 89.88 93 ALA A O 1
ATOM 694 N N . GLU A 1 94 ? 10.499 2.896 17.945 1.00 87.75 94 GLU A N 1
ATOM 695 C CA . GLU A 1 94 ? 9.915 4.192 18.303 1.00 87.75 94 GLU A CA 1
ATOM 696 C C . GLU A 1 94 ? 9.204 4.085 19.658 1.00 87.75 94 GLU A C 1
ATOM 698 O O . GLU A 1 94 ? 8.750 3.012 20.059 1.00 87.75 94 GLU A O 1
ATOM 703 N N . ASN A 1 95 ? 9.116 5.190 20.405 1.00 86.94 95 ASN A N 1
ATOM 704 C CA . ASN A 1 95 ? 8.379 5.272 21.676 1.00 86.94 95 ASN A CA 1
ATOM 705 C C . ASN A 1 95 ? 8.772 4.205 22.723 1.00 86.94 95 ASN A C 1
ATOM 707 O O . ASN A 1 95 ? 7.986 3.862 23.606 1.00 86.94 95 ASN A O 1
ATOM 711 N N . GLY A 1 96 ? 10.000 3.682 22.635 1.00 89.44 96 GLY A N 1
ATOM 712 C CA . GLY A 1 96 ? 10.517 2.639 23.525 1.00 89.44 96 GLY A CA 1
ATOM 713 C C . GLY A 1 96 ? 9.928 1.244 23.292 1.00 89.44 96 GLY A C 1
ATOM 714 O O . GLY A 1 96 ? 10.154 0.369 24.126 1.00 89.44 96 GLY A O 1
ATOM 715 N N . VAL A 1 97 ? 9.188 1.031 22.197 1.00 92.12 97 VAL A N 1
ATOM 716 C CA . VAL A 1 97 ? 8.636 -0.277 21.825 1.00 92.12 97 VAL A CA 1
ATOM 717 C C . VAL A 1 97 ? 9.731 -1.124 21.179 1.00 92.12 97 VAL A C 1
ATOM 719 O O . VAL A 1 97 ? 10.269 -0.765 20.132 1.00 92.12 97 VAL A O 1
ATOM 722 N N . THR A 1 98 ? 10.068 -2.254 21.795 1.00 94.12 98 THR A N 1
ATOM 723 C CA . THR A 1 98 ? 11.104 -3.165 21.292 1.00 94.12 98 THR A CA 1
ATOM 724 C C . THR A 1 98 ? 10.566 -4.139 20.242 1.00 94.12 98 THR A C 1
ATOM 726 O O . THR A 1 98 ? 9.361 -4.390 20.143 1.00 94.12 98 THR A O 1
ATOM 729 N N . ASP A 1 99 ? 11.481 -4.738 19.487 1.00 95.50 99 ASP A N 1
ATOM 730 C CA . ASP A 1 99 ? 11.226 -5.874 18.600 1.00 95.50 99 ASP A CA 1
ATOM 731 C C . ASP A 1 99 ? 10.558 -7.047 19.339 1.00 95.50 99 ASP A C 1
ATOM 733 O O . ASP A 1 99 ? 9.538 -7.562 18.881 1.00 95.50 99 ASP A O 1
ATOM 737 N N . ASP A 1 100 ? 11.050 -7.407 20.528 1.00 96.19 100 ASP A N 1
ATOM 738 C CA . ASP A 1 100 ? 10.468 -8.455 21.378 1.00 96.19 100 ASP A CA 1
ATOM 739 C C . ASP A 1 100 ? 9.006 -8.162 21.756 1.00 96.19 100 ASP A C 1
ATOM 741 O O . ASP A 1 100 ? 8.152 -9.056 21.744 1.00 96.19 100 ASP A O 1
ATOM 745 N N . GLN A 1 101 ? 8.691 -6.902 22.080 1.00 96.94 101 GLN A N 1
ATOM 746 C CA . GLN A 1 101 ? 7.327 -6.485 22.412 1.00 96.94 101 GLN A CA 1
ATOM 747 C C . GLN A 1 101 ? 6.400 -6.597 21.200 1.00 96.94 101 GLN A C 1
ATOM 749 O O . GLN A 1 101 ? 5.282 -7.109 21.331 1.00 96.94 101 GLN A O 1
ATOM 754 N N . LEU A 1 102 ? 6.867 -6.185 20.018 1.00 97.81 102 LEU A N 1
ATOM 755 C CA . LEU A 1 102 ? 6.116 -6.352 18.780 1.00 97.81 102 LEU A CA 1
ATOM 756 C C . LEU A 1 102 ? 5.887 -7.836 18.463 1.00 97.81 102 LEU A C 1
ATOM 758 O O . LEU A 1 102 ? 4.755 -8.228 18.183 1.00 97.81 102 LEU A O 1
ATOM 762 N N . VAL A 1 103 ? 6.920 -8.681 18.550 1.00 98.25 103 VAL A N 1
ATOM 763 C CA . VAL A 1 103 ? 6.812 -10.125 18.278 1.00 98.25 103 VAL A CA 1
ATOM 764 C C . VAL A 1 103 ? 5.808 -10.787 19.221 1.00 98.25 103 VAL A C 1
ATOM 766 O O . VAL A 1 103 ? 4.937 -11.530 18.762 1.00 98.25 103 VAL A O 1
ATOM 769 N N . LEU A 1 104 ? 5.849 -10.477 20.520 1.00 98.38 104 LEU A N 1
ATOM 770 C CA . LEU A 1 104 ? 4.859 -10.971 21.482 1.00 98.38 104 LEU A CA 1
ATOM 771 C C . LEU A 1 104 ? 3.433 -10.532 21.105 1.00 98.38 104 LEU A C 1
ATOM 773 O O . LEU A 1 104 ? 2.462 -11.288 21.251 1.00 98.38 104 LEU A O 1
ATOM 777 N N . ARG A 1 105 ? 3.283 -9.311 20.583 1.00 98.25 105 ARG A N 1
ATOM 778 C CA . ARG A 1 105 ? 1.980 -8.804 20.155 1.00 98.25 105 ARG A CA 1
ATOM 779 C C . ARG A 1 105 ? 1.482 -9.460 18.869 1.00 98.25 105 ARG A C 1
ATOM 781 O O . ARG A 1 105 ? 0.306 -9.817 18.803 1.00 98.25 105 ARG A O 1
ATOM 788 N N . LEU A 1 106 ? 2.361 -9.711 17.902 1.00 98.62 106 LEU A N 1
ATOM 789 C CA . LEU A 1 106 ? 2.061 -10.489 16.697 1.00 98.62 106 LEU A CA 1
ATOM 790 C C . LEU A 1 106 ? 1.661 -11.930 17.043 1.00 98.62 106 LEU A C 1
ATOM 792 O O . LEU A 1 106 ? 0.725 -12.463 16.452 1.00 98.62 106 LEU A O 1
ATOM 796 N N . GLN A 1 107 ? 2.296 -12.547 18.044 1.00 98.56 107 GLN A N 1
ATOM 797 C CA . GLN A 1 107 ? 1.880 -13.858 18.558 1.00 98.56 107 GLN A CA 1
ATOM 798 C C . GLN A 1 107 ? 0.467 -13.810 19.150 1.00 98.56 107 GLN A C 1
ATOM 800 O O . GLN A 1 107 ? -0.343 -14.698 18.884 1.00 98.56 107 GLN A O 1
ATOM 805 N N . THR A 1 108 ? 0.142 -12.756 19.905 1.00 98.38 108 THR A N 1
ATOM 806 C CA . THR A 1 108 ? -1.220 -12.542 20.425 1.00 98.38 108 THR A CA 1
ATOM 807 C C . THR A 1 108 ? -2.236 -12.407 19.288 1.00 98.38 108 THR A C 1
ATOM 809 O O . THR A 1 108 ? -3.310 -13.005 19.347 1.00 98.38 108 THR A O 1
ATOM 812 N N . LEU A 1 109 ? -1.892 -11.660 18.232 1.00 98.44 109 LEU A N 1
ATOM 813 C CA . LEU A 1 109 ? -2.720 -11.530 17.033 1.00 98.44 109 LEU A CA 1
ATOM 814 C C . LEU A 1 109 ? -2.925 -12.877 16.337 1.00 98.44 109 LEU A C 1
ATOM 816 O O . LEU A 1 109 ? -4.060 -13.242 16.048 1.00 98.44 109 LEU A O 1
ATOM 820 N N . ALA A 1 110 ? -1.856 -13.643 16.123 1.00 98.44 110 ALA A N 1
ATOM 821 C CA . ALA A 1 110 ? -1.920 -14.958 15.494 1.00 98.44 110 ALA A CA 1
ATOM 822 C C . ALA A 1 110 ? -2.837 -15.933 16.257 1.00 98.44 110 ALA A C 1
ATOM 824 O O . ALA A 1 110 ? -3.546 -16.726 15.642 1.00 98.44 110 ALA A O 1
ATOM 825 N N . GLN A 1 111 ? -2.865 -15.857 17.589 1.00 97.50 111 GLN A N 1
ATOM 826 C CA . GLN A 1 111 ? -3.680 -16.734 18.436 1.00 97.50 111 GLN A CA 1
ATOM 827 C C . GLN A 1 111 ? -5.176 -16.391 18.451 1.00 97.50 111 GLN A C 1
ATOM 829 O O . GLN A 1 111 ? -5.974 -17.189 18.950 1.00 97.50 111 GLN A O 1
ATOM 834 N N . ARG A 1 112 ? -5.593 -15.237 17.913 1.00 97.19 112 ARG A N 1
ATOM 835 C CA . ARG A 1 112 ? -7.017 -14.900 17.837 1.00 97.19 112 ARG A CA 1
ATOM 836 C C . ARG A 1 112 ? -7.772 -15.882 16.938 1.00 97.19 112 ARG A C 1
ATOM 838 O O . ARG A 1 112 ? -7.328 -16.110 15.815 1.00 97.19 112 ARG A O 1
ATOM 845 N N . PRO A 1 113 ? -8.931 -16.425 17.359 1.00 96.00 113 PRO A N 1
ATOM 846 C CA . PRO A 1 113 ? -9.673 -17.401 16.556 1.00 96.00 113 PRO A CA 1
ATOM 847 C C . PRO A 1 113 ? -10.086 -16.902 15.163 1.00 96.00 113 PRO A C 1
ATOM 849 O O . PRO A 1 113 ? -10.084 -17.673 14.208 1.00 96.00 113 PRO A O 1
ATOM 852 N N . ASP A 1 114 ? -10.427 -15.618 15.035 1.00 95.69 114 ASP A N 1
ATOM 853 C CA . ASP A 1 114 ? -10.775 -14.957 13.770 1.00 95.69 114 ASP A CA 1
ATOM 854 C C . ASP A 1 114 ? -9.582 -14.810 12.810 1.00 95.69 114 ASP A C 1
ATOM 856 O O . ASP A 1 114 ? -9.775 -14.836 11.586 1.00 95.69 114 ASP A O 1
ATOM 860 N N . VAL A 1 115 ? -8.366 -14.733 13.366 1.00 97.88 115 VAL A N 1
ATOM 861 C CA . VAL A 1 115 ? -7.096 -14.625 12.635 1.00 97.88 115 VAL A CA 1
ATOM 862 C C . VAL A 1 115 ? -6.533 -16.005 12.302 1.00 97.88 115 VAL A C 1
ATOM 864 O O . VAL A 1 115 ? -6.128 -16.226 11.161 1.00 97.88 115 VAL A O 1
ATOM 867 N N . GLY A 1 116 ? -6.509 -16.931 13.268 1.00 97.50 116 GLY A N 1
ATOM 868 C CA . GLY A 1 116 ? -5.997 -18.297 13.112 1.00 97.50 116 GLY A CA 1
ATOM 869 C C . GLY A 1 116 ? -4.627 -18.319 12.435 1.00 97.50 116 GLY A C 1
ATOM 870 O O . GLY A 1 116 ? -4.467 -18.931 11.378 1.00 97.50 116 GLY A O 1
ATOM 871 N N . GLY A 1 117 ? -3.686 -17.545 12.972 1.00 98.06 117 GLY A N 1
ATOM 872 C CA . GLY A 1 117 ? -2.459 -17.158 12.290 1.00 98.06 117 GLY A CA 1
ATOM 873 C C . GLY A 1 117 ? -1.247 -18.042 12.577 1.00 98.06 117 GLY A C 1
ATOM 874 O O . GLY A 1 117 ? -1.163 -18.705 13.611 1.00 98.06 117 GLY A O 1
ATOM 875 N N . VAL A 1 118 ? -0.270 -17.981 11.673 1.00 98.50 118 VAL A N 1
ATOM 876 C CA . VAL A 1 118 ? 1.107 -18.442 11.894 1.00 98.50 118 VAL A CA 1
ATOM 877 C C . VAL A 1 118 ? 2.078 -17.287 11.706 1.00 98.50 118 VAL A C 1
ATOM 879 O O . VAL A 1 118 ? 1.947 -16.513 10.758 1.00 98.50 118 VAL A O 1
ATOM 882 N N . LEU A 1 119 ? 3.041 -17.175 12.618 1.00 98.31 119 LEU A N 1
ATOM 883 C CA . LEU A 1 119 ? 4.092 -16.167 12.570 1.00 98.31 119 LEU A CA 1
ATOM 884 C C . LEU A 1 119 ? 5.339 -16.744 11.889 1.00 98.31 119 LEU A C 1
ATOM 886 O O . LEU A 1 119 ? 5.758 -17.855 12.215 1.00 98.31 119 LEU A O 1
ATOM 890 N N . VAL A 1 120 ? 5.916 -15.996 10.949 1.00 98.62 120 VAL A N 1
ATOM 891 C CA . VAL A 1 120 ? 7.094 -16.390 10.171 1.00 98.62 120 VAL A CA 1
ATOM 892 C C . VAL A 1 120 ? 8.151 -15.291 10.248 1.00 98.62 120 VAL A C 1
ATOM 894 O O . VAL A 1 120 ? 7.979 -14.220 9.665 1.00 98.62 120 VAL A O 1
ATOM 897 N N . ASN A 1 121 ? 9.249 -15.580 10.950 1.00 98.25 121 ASN A N 1
ATOM 898 C CA . ASN A 1 121 ? 10.391 -14.679 11.075 1.00 98.25 121 ASN A CA 1
ATOM 899 C C . ASN A 1 121 ? 11.307 -14.804 9.851 1.00 98.25 121 ASN A C 1
ATOM 901 O O . ASN A 1 121 ? 12.127 -15.714 9.773 1.00 98.25 121 ASN A O 1
ATOM 905 N N . LEU A 1 122 ? 11.180 -13.889 8.896 1.00 98.56 122 LEU A N 1
ATOM 906 C CA . LEU A 1 122 ? 11.967 -13.862 7.663 1.00 98.56 122 LEU A CA 1
ATOM 907 C C . LEU A 1 122 ? 13.475 -13.719 7.915 1.00 98.56 122 LEU A C 1
ATOM 909 O O . LEU A 1 122 ? 14.262 -14.242 7.127 1.00 98.56 122 LEU A O 1
ATOM 913 N N . GLY A 1 123 ? 13.876 -13.076 9.018 1.00 97.44 123 GLY A N 1
ATOM 914 C CA . GLY A 1 123 ? 15.283 -12.897 9.389 1.00 97.44 123 GLY A CA 1
ATOM 915 C C . GLY A 1 123 ? 16.010 -14.207 9.722 1.00 97.44 123 GLY A C 1
ATOM 916 O O . GLY A 1 123 ? 17.239 -14.264 9.676 1.00 97.44 123 GLY A O 1
ATOM 917 N N . GLU A 1 124 ? 15.277 -15.290 10.000 1.00 97.38 124 GLU A N 1
ATOM 918 C CA . GLU A 1 124 ? 15.835 -16.630 10.240 1.00 97.38 124 GLU A CA 1
ATOM 919 C C . GLU A 1 124 ? 16.011 -17.456 8.953 1.00 97.38 124 GLU A C 1
ATOM 921 O O . GLU A 1 124 ? 16.616 -18.537 8.979 1.00 97.38 124 GLU A O 1
ATOM 926 N N . ASP A 1 125 ? 15.509 -16.974 7.810 1.00 98.50 125 ASP A N 1
ATOM 927 C CA . ASP A 1 125 ? 15.631 -17.687 6.545 1.00 98.50 125 ASP A CA 1
ATOM 928 C C . ASP A 1 125 ? 16.931 -17.339 5.803 1.00 98.50 125 ASP A C 1
ATOM 930 O O . ASP A 1 125 ? 17.141 -16.217 5.339 1.00 98.50 125 ASP A O 1
ATOM 934 N N . ALA A 1 126 ? 17.812 -18.327 5.635 1.00 98.00 126 ALA A N 1
ATOM 935 C CA . ALA A 1 126 ? 19.099 -18.150 4.967 1.00 98.00 126 ALA A CA 1
ATOM 936 C C . ALA A 1 126 ? 18.957 -17.699 3.502 1.00 98.00 126 ALA A C 1
ATOM 938 O O . ALA A 1 126 ? 19.812 -16.966 3.000 1.00 98.00 126 ALA A O 1
ATOM 939 N N . ARG A 1 127 ? 17.888 -18.119 2.815 1.00 98.06 127 ARG A N 1
ATOM 940 C CA . ARG A 1 127 ? 17.619 -17.755 1.422 1.00 98.06 127 ARG A CA 1
ATOM 941 C C . ARG A 1 127 ? 17.123 -16.323 1.313 1.00 98.06 127 ARG A C 1
ATOM 943 O O . ARG A 1 127 ? 17.630 -15.588 0.469 1.00 98.06 127 ARG A O 1
ATOM 950 N N . ILE A 1 128 ? 16.215 -15.914 2.200 1.00 98.44 128 ILE A N 1
ATOM 951 C CA . ILE A 1 128 ? 15.756 -14.521 2.296 1.00 98.44 128 ILE A CA 1
ATOM 952 C C . ILE A 1 128 ? 16.921 -13.591 2.613 1.00 98.44 128 ILE A C 1
ATOM 954 O O . ILE A 1 128 ? 17.114 -12.604 1.910 1.00 98.44 128 ILE A O 1
ATOM 958 N N . ASN A 1 129 ? 17.743 -13.936 3.606 1.00 98.12 129 ASN A N 1
ATOM 959 C CA . ASN A 1 129 ? 18.911 -13.141 3.979 1.00 98.12 129 ASN A CA 1
ATOM 960 C C . ASN A 1 129 ? 19.891 -12.971 2.804 1.00 98.12 129 ASN A C 1
ATOM 962 O O . ASN A 1 129 ? 20.380 -11.867 2.569 1.00 98.12 129 ASN A O 1
ATOM 966 N N . ALA A 1 130 ? 20.143 -14.035 2.033 1.00 98.06 130 ALA A N 1
ATOM 967 C CA . ALA A 1 130 ? 21.010 -13.977 0.856 1.00 98.06 130 ALA A CA 1
ATOM 968 C C . ALA A 1 130 ? 20.406 -13.151 -0.296 1.00 98.06 130 ALA A C 1
ATOM 970 O O . ALA A 1 130 ? 21.119 -12.371 -0.926 1.00 98.06 130 ALA A O 1
ATOM 971 N N . ALA A 1 131 ? 19.106 -13.299 -0.575 1.00 97.94 131 ALA A N 1
ATOM 972 C CA . ALA A 1 131 ? 18.421 -12.534 -1.619 1.00 97.94 131 ALA A CA 1
ATOM 973 C C . ALA A 1 131 ? 18.357 -11.039 -1.273 1.00 97.94 131 ALA A C 1
ATOM 975 O O . ALA A 1 131 ? 18.652 -10.192 -2.115 1.00 97.94 131 ALA A O 1
ATOM 976 N N . ARG A 1 132 ? 18.061 -10.718 -0.010 1.00 97.62 132 ARG A N 1
ATOM 977 C CA . ARG A 1 132 ? 18.085 -9.351 0.511 1.00 97.62 132 ARG A CA 1
ATOM 978 C C . ARG A 1 132 ? 19.466 -8.719 0.393 1.00 97.62 132 ARG A C 1
ATOM 980 O O . ARG A 1 132 ? 19.573 -7.620 -0.130 1.00 97.62 132 ARG A O 1
ATOM 987 N N . GLN A 1 133 ? 20.523 -9.425 0.800 1.00 96.50 133 GLN A N 1
ATOM 988 C CA . GLN A 1 133 ? 21.892 -8.916 0.682 1.00 96.50 133 GLN A CA 1
ATOM 989 C C . GLN A 1 133 ? 22.250 -8.570 -0.774 1.00 96.50 133 GLN A C 1
ATOM 991 O O . GLN A 1 133 ? 22.924 -7.570 -1.025 1.00 96.50 133 GLN A O 1
ATOM 996 N N . GLN A 1 134 ? 21.794 -9.375 -1.743 1.00 94.88 134 GLN A N 1
ATOM 997 C CA . GLN A 1 134 ? 21.956 -9.051 -3.162 1.00 94.88 134 GLN A CA 1
ATOM 998 C C . GLN A 1 134 ? 21.186 -7.781 -3.537 1.00 94.88 134 GLN A C 1
ATOM 1000 O O . GLN A 1 134 ? 21.765 -6.903 -4.168 1.00 94.88 134 GLN A O 1
ATOM 1005 N N . ALA A 1 135 ? 19.921 -7.656 -3.133 1.00 94.75 135 ALA A N 1
ATOM 1006 C CA . ALA A 1 135 ? 19.121 -6.462 -3.404 1.00 94.75 135 ALA A CA 1
ATOM 1007 C C . ALA A 1 135 ? 19.745 -5.189 -2.805 1.00 94.75 135 ALA A C 1
ATOM 1009 O O . ALA A 1 135 ? 19.845 -4.185 -3.497 1.00 94.75 135 ALA A O 1
ATOM 1010 N N . GLU A 1 136 ? 20.241 -5.246 -1.569 1.00 93.56 136 GLU A N 1
ATOM 1011 C CA . GLU A 1 136 ? 20.903 -4.117 -0.897 1.00 93.56 136 GLU A CA 1
ATOM 1012 C C . GLU A 1 136 ? 22.232 -3.742 -1.568 1.00 93.56 136 GLU A C 1
ATOM 1014 O O . GLU A 1 136 ? 22.531 -2.567 -1.751 1.00 93.56 136 GLU A O 1
ATOM 1019 N N . THR A 1 137 ? 23.020 -4.735 -1.998 1.00 92.56 137 THR A N 1
ATOM 1020 C CA . THR A 1 137 ? 24.284 -4.494 -2.723 1.00 92.56 137 THR A CA 1
ATOM 1021 C C . THR A 1 137 ? 24.044 -3.837 -4.087 1.00 92.56 137 THR A C 1
ATOM 1023 O O . THR A 1 137 ? 24.890 -3.091 -4.576 1.00 92.56 137 THR A O 1
ATOM 1026 N N . TYR A 1 138 ? 22.896 -4.118 -4.706 1.00 91.69 138 TYR A N 1
ATOM 1027 C CA . TYR A 1 138 ? 22.493 -3.601 -6.011 1.00 91.69 138 TYR A CA 1
ATOM 1028 C C . TYR A 1 138 ? 21.201 -2.782 -5.892 1.00 91.69 138 TYR A C 1
ATOM 1030 O O . TYR A 1 138 ? 20.256 -3.000 -6.651 1.00 91.69 138 TYR A O 1
ATOM 1038 N N . ALA A 1 139 ? 21.155 -1.839 -4.945 1.00 90.75 139 ALA A N 1
ATOM 1039 C CA . ALA A 1 139 ? 19.954 -1.057 -4.636 1.00 90.75 139 ALA A CA 1
ATOM 1040 C C . ALA A 1 139 ? 19.386 -0.286 -5.846 1.00 90.75 139 ALA A C 1
ATOM 1042 O O . ALA A 1 139 ? 18.175 -0.117 -5.971 1.00 90.75 139 ALA A O 1
ATOM 1043 N N . ASN A 1 140 ? 20.243 0.087 -6.801 1.00 89.38 140 ASN A N 1
ATOM 1044 C CA . ASN A 1 140 ? 19.856 0.720 -8.064 1.00 89.38 140 ASN A CA 1
ATOM 1045 C C . ASN A 1 140 ? 19.239 -0.237 -9.107 1.00 89.38 140 ASN A C 1
ATOM 1047 O O . ASN A 1 140 ? 18.941 0.174 -10.231 1.00 89.38 140 ASN A O 1
ATOM 1051 N N . CYS A 1 141 ? 19.062 -1.516 -8.767 1.00 91.19 141 CYS A N 1
ATOM 1052 C CA . CYS A 1 141 ? 18.528 -2.545 -9.646 1.00 91.19 141 CYS A CA 1
ATOM 1053 C C . CYS A 1 141 ? 17.172 -3.073 -9.139 1.00 91.19 141 CYS A C 1
ATOM 1055 O O . CYS A 1 141 ? 17.129 -4.048 -8.384 1.00 91.19 141 CYS A O 1
ATOM 1057 N N . PRO A 1 142 ? 16.041 -2.536 -9.642 1.00 91.81 142 PRO A N 1
ATOM 1058 C CA . PRO A 1 142 ? 14.689 -3.030 -9.357 1.00 91.81 142 PRO A CA 1
ATOM 1059 C C . PRO A 1 142 ? 14.508 -4.543 -9.514 1.00 91.81 142 PRO A C 1
ATOM 1061 O O . PRO A 1 142 ? 13.717 -5.162 -8.804 1.00 91.81 142 PRO A O 1
ATOM 1064 N N . TYR A 1 143 ? 15.248 -5.161 -10.439 1.00 91.12 143 TYR A N 1
ATOM 1065 C CA . TYR A 1 143 ? 15.220 -6.608 -10.629 1.00 91.12 143 TYR A CA 1
ATOM 1066 C C . TYR A 1 143 ? 15.760 -7.376 -9.416 1.00 91.12 143 TYR A C 1
ATOM 1068 O O . TYR A 1 143 ? 15.156 -8.371 -9.025 1.00 91.12 143 TYR A O 1
ATOM 1076 N N . ALA A 1 144 ? 16.846 -6.909 -8.790 1.00 93.38 144 ALA A N 1
ATOM 1077 C CA . ALA A 1 144 ? 17.414 -7.547 -7.604 1.00 93.38 144 ALA A CA 1
ATOM 1078 C C . ALA A 1 144 ? 16.417 -7.519 -6.433 1.00 93.38 144 ALA A C 1
ATOM 1080 O O . ALA A 1 144 ? 16.201 -8.541 -5.781 1.00 93.38 144 ALA A O 1
ATOM 1081 N N . THR A 1 145 ? 15.724 -6.394 -6.235 1.00 95.69 145 THR A N 1
ATOM 1082 C CA . THR A 1 145 ? 14.684 -6.282 -5.205 1.00 95.69 145 THR A CA 1
ATOM 1083 C C . THR A 1 145 ? 13.456 -7.139 -5.517 1.00 95.69 145 THR A C 1
ATOM 1085 O O . THR A 1 145 ? 12.914 -7.782 -4.619 1.00 95.69 145 THR A O 1
ATOM 1088 N N . ASN A 1 146 ? 13.052 -7.251 -6.788 1.00 95.31 146 ASN A N 1
ATOM 1089 C CA . ASN A 1 146 ? 11.983 -8.175 -7.178 1.00 95.31 146 ASN A CA 1
ATOM 1090 C C . ASN A 1 146 ? 12.353 -9.638 -6.917 1.00 95.31 146 ASN A C 1
ATOM 1092 O O . ASN A 1 146 ? 11.488 -10.397 -6.492 1.00 95.31 146 ASN A O 1
ATOM 1096 N N . LEU A 1 147 ? 13.607 -10.051 -7.137 1.00 95.50 147 LEU A N 1
ATOM 1097 C CA . LEU A 1 147 ? 14.044 -11.408 -6.792 1.00 95.50 147 LEU A CA 1
ATOM 1098 C C . LEU A 1 147 ? 13.877 -11.677 -5.297 1.00 95.50 147 LEU A C 1
ATOM 1100 O O . LEU A 1 147 ? 13.344 -12.718 -4.929 1.00 95.50 147 LEU A O 1
ATOM 1104 N N . TRP A 1 148 ? 14.238 -10.722 -4.439 1.00 97.88 148 TRP A N 1
ATOM 1105 C CA . TRP A 1 148 ? 13.970 -10.833 -3.006 1.00 97.88 148 TRP A CA 1
ATOM 1106 C C . TRP A 1 148 ? 12.464 -10.942 -2.699 1.00 97.88 148 TRP A C 1
ATOM 1108 O O . TRP A 1 148 ? 12.064 -11.831 -1.944 1.00 97.88 148 TRP A O 1
ATOM 1118 N N . ALA A 1 149 ? 11.614 -10.133 -3.341 1.00 98.06 149 ALA A N 1
ATOM 1119 C CA . ALA A 1 149 ? 10.157 -10.230 -3.199 1.00 98.06 149 ALA A CA 1
ATOM 1120 C C . ALA A 1 149 ? 9.606 -11.608 -3.624 1.00 98.06 149 ALA A C 1
ATOM 1122 O O . ALA A 1 149 ? 8.756 -12.182 -2.939 1.00 98.06 149 ALA A O 1
ATOM 1123 N N . TYR A 1 150 ? 10.117 -12.188 -4.716 1.00 97.00 150 TYR A N 1
ATOM 1124 C CA . TYR A 1 150 ? 9.745 -13.541 -5.144 1.00 97.00 150 TYR A CA 1
ATOM 1125 C C . TYR A 1 150 ? 10.144 -14.603 -4.116 1.00 97.00 150 TYR A C 1
ATOM 1127 O O . TYR A 1 150 ? 9.352 -15.498 -3.845 1.00 97.00 150 TYR A O 1
ATOM 1135 N N . GLU A 1 151 ? 11.307 -14.484 -3.479 1.00 98.12 151 GLU A N 1
ATOM 1136 C CA . GLU A 1 151 ? 11.725 -15.436 -2.443 1.00 98.12 151 GLU A CA 1
ATOM 1137 C C . GLU A 1 151 ? 10.829 -15.363 -1.192 1.00 98.12 151 GLU A C 1
ATOM 1139 O O . GLU A 1 151 ? 10.483 -16.394 -0.609 1.00 98.12 151 GLU A O 1
ATOM 1144 N N . VAL A 1 152 ? 10.357 -14.167 -0.814 1.00 98.69 152 VAL A N 1
ATOM 1145 C CA . VAL A 1 152 ? 9.327 -14.015 0.233 1.00 98.69 152 VAL A CA 1
ATOM 1146 C C . VAL A 1 152 ? 8.001 -14.649 -0.216 1.00 98.69 152 VAL A C 1
ATOM 1148 O O . VAL A 1 152 ? 7.363 -15.381 0.548 1.00 98.69 152 VAL A O 1
ATOM 1151 N N . ARG A 1 153 ? 7.587 -14.430 -1.470 1.00 97.81 153 ARG A N 1
ATOM 1152 C CA . ARG A 1 153 ? 6.378 -15.044 -2.046 1.00 97.81 153 ARG A CA 1
ATOM 1153 C C . ARG A 1 153 ? 6.464 -16.572 -2.068 1.00 97.81 153 ARG A C 1
ATOM 1155 O O . ARG A 1 153 ? 5.464 -17.222 -1.771 1.00 97.81 153 ARG A O 1
ATOM 1162 N N . ASP A 1 154 ? 7.627 -17.153 -2.336 1.00 97.44 154 ASP A N 1
ATOM 1163 C CA . ASP A 1 154 ? 7.839 -18.604 -2.320 1.00 97.44 154 ASP A CA 1
ATOM 1164 C C . ASP A 1 154 ? 7.628 -19.204 -0.919 1.00 97.44 154 ASP A C 1
ATOM 1166 O O . ASP A 1 154 ? 7.101 -20.314 -0.784 1.00 97.44 154 ASP A O 1
ATOM 1170 N N . ILE A 1 155 ? 7.968 -18.476 0.154 1.00 98.19 155 ILE A N 1
ATOM 1171 C CA . ILE A 1 155 ? 7.590 -18.869 1.522 1.00 98.19 155 ILE A CA 1
ATOM 1172 C C . ILE A 1 155 ? 6.063 -18.920 1.642 1.00 98.19 155 ILE A C 1
ATOM 1174 O O . ILE A 1 155 ? 5.517 -19.950 2.049 1.00 98.19 155 ILE A O 1
ATOM 1178 N N . ILE A 1 156 ? 5.366 -17.853 1.240 1.00 98.31 156 ILE A N 1
ATOM 1179 C CA . ILE A 1 156 ? 3.898 -17.770 1.315 1.00 98.31 156 ILE A CA 1
ATOM 1180 C C . ILE A 1 156 ? 3.241 -18.907 0.526 1.00 98.31 156 ILE A C 1
ATOM 1182 O O . ILE A 1 156 ? 2.327 -19.557 1.033 1.00 98.31 156 ILE A O 1
ATOM 1186 N N . GLN A 1 157 ? 3.724 -19.205 -0.682 1.00 97.44 157 GLN A N 1
ATOM 1187 C CA . GLN A 1 157 ? 3.186 -20.280 -1.518 1.00 97.44 157 GLN A CA 1
ATOM 1188 C C . GLN A 1 157 ? 3.311 -21.655 -0.849 1.00 97.44 157 GLN A C 1
ATOM 1190 O O . GLN A 1 157 ? 2.332 -22.403 -0.818 1.00 97.44 157 GLN A O 1
ATOM 1195 N N . ARG A 1 158 ? 4.460 -21.968 -0.233 1.00 97.31 158 ARG A N 1
ATOM 1196 C CA . ARG A 1 158 ? 4.645 -23.235 0.500 1.00 97.31 158 ARG A CA 1
ATOM 1197 C C . ARG A 1 158 ? 3.706 -23.350 1.702 1.00 97.31 158 ARG A C 1
ATOM 1199 O O . ARG A 1 158 ? 3.141 -24.417 1.943 1.00 97.31 158 ARG A O 1
ATOM 1206 N N . TYR A 1 159 ? 3.499 -22.260 2.442 1.00 98.06 159 TYR A N 1
ATOM 1207 C CA . TYR A 1 159 ? 2.509 -22.227 3.523 1.00 98.06 159 TYR A CA 1
ATOM 1208 C C . TYR A 1 159 ? 1.086 -22.403 2.996 1.00 98.06 159 TYR A C 1
ATOM 1210 O O . TYR A 1 159 ? 0.303 -23.146 3.586 1.00 98.06 159 TYR A O 1
ATOM 1218 N N . TRP A 1 160 ? 0.754 -21.777 1.871 1.00 97.44 160 TRP A N 1
ATOM 1219 C CA . TRP A 1 160 ? -0.557 -21.894 1.247 1.00 97.44 160 TRP A CA 1
ATOM 1220 C C . TRP A 1 160 ? -0.837 -23.315 0.737 1.00 97.44 160 TRP A C 1
ATOM 1222 O O . TRP A 1 160 ? -1.957 -23.810 0.863 1.00 97.44 160 TRP A O 1
ATOM 1232 N N . ASP A 1 161 ? 0.164 -24.017 0.208 1.00 96.81 161 ASP A N 1
ATOM 1233 C CA . ASP A 1 161 ? 0.022 -25.423 -0.190 1.00 96.81 161 ASP A CA 1
ATOM 1234 C C . ASP A 1 161 ? -0.264 -26.346 1.007 1.00 96.81 161 ASP A C 1
ATOM 1236 O O . ASP A 1 161 ? -1.083 -27.267 0.896 1.00 96.81 161 ASP A O 1
ATOM 1240 N N . ASN A 1 162 ? 0.332 -26.044 2.165 1.00 97.31 162 ASN A N 1
ATOM 1241 C CA . ASN A 1 162 ? 0.166 -26.798 3.411 1.00 97.31 162 ASN A CA 1
ATOM 1242 C C . ASN A 1 162 ? -1.065 -26.386 4.241 1.00 97.31 162 ASN A C 1
ATOM 1244 O O . ASN A 1 162 ? -1.437 -27.105 5.173 1.00 97.31 162 ASN A O 1
ATOM 1248 N N . ASN A 1 163 ? -1.708 -25.258 3.916 1.00 97.62 163 ASN A N 1
ATOM 1249 C CA . ASN A 1 163 ? -2.844 -24.697 4.652 1.00 97.62 163 ASN A CA 1
ATOM 1250 C C . ASN A 1 163 ? -3.943 -24.258 3.675 1.00 97.62 163 ASN A C 1
ATOM 1252 O O . ASN A 1 163 ? -3.991 -23.122 3.211 1.00 97.62 163 ASN A O 1
ATOM 1256 N N . ARG A 1 164 ? -4.873 -25.171 3.374 1.00 94.75 164 ARG A N 1
ATOM 1257 C CA . ARG A 1 164 ? -5.937 -24.949 2.374 1.00 94.75 164 ARG A CA 1
ATOM 1258 C C . ARG A 1 164 ? -6.946 -23.856 2.743 1.00 94.75 164 ARG A C 1
ATOM 1260 O O . ARG A 1 164 ? -7.681 -23.420 1.865 1.00 94.75 164 ARG A O 1
ATOM 1267 N N . GLN A 1 165 ? -6.994 -23.449 4.012 1.00 95.19 165 GLN A N 1
ATOM 1268 C CA . GLN A 1 165 ? -7.869 -22.387 4.524 1.00 95.19 165 GLN A CA 1
ATOM 1269 C C . GLN A 1 165 ? -7.185 -21.015 4.590 1.00 95.19 165 GLN A C 1
ATOM 1271 O O . GLN A 1 165 ? -7.822 -20.054 5.020 1.00 95.19 165 GLN A O 1
ATOM 1276 N N . LEU A 1 166 ? -5.915 -20.916 4.175 1.00 98.12 166 LEU A N 1
ATOM 1277 C CA . LEU A 1 166 ? -5.202 -19.646 4.148 1.00 98.12 166 LEU A CA 1
ATOM 1278 C C . LEU A 1 166 ? -5.979 -18.651 3.276 1.00 98.12 166 LEU A C 1
ATOM 1280 O O . LEU A 1 166 ? -6.321 -18.962 2.134 1.00 98.12 166 LEU A O 1
ATOM 1284 N N . ALA A 1 167 ? -6.268 -17.482 3.840 1.00 97.81 167 ALA A N 1
ATOM 1285 C CA . ALA A 1 167 ? -7.057 -16.417 3.224 1.00 97.81 167 ALA A CA 1
ATOM 1286 C C . ALA A 1 167 ? -6.357 -15.051 3.302 1.00 97.81 167 ALA A C 1
ATOM 1288 O O . ALA A 1 167 ? -6.652 -14.174 2.490 1.00 97.81 167 ALA A O 1
ATOM 1289 N N . TYR A 1 168 ? -5.427 -14.881 4.249 1.00 98.44 168 TYR A N 1
ATOM 1290 C CA . TYR A 1 168 ? -4.790 -13.598 4.535 1.00 98.44 168 TYR A CA 1
ATOM 1291 C C . TYR A 1 168 ? -3.268 -13.701 4.617 1.00 98.44 168 TYR A C 1
ATOM 1293 O O . TYR A 1 168 ? -2.722 -14.662 5.165 1.00 98.44 168 TYR A O 1
ATOM 1301 N N . VAL A 1 169 ? -2.604 -12.661 4.122 1.00 98.81 169 VAL A N 1
ATOM 1302 C CA . VAL A 1 169 ? -1.174 -12.396 4.285 1.00 98.81 169 VAL A CA 1
ATOM 1303 C C . VAL A 1 169 ? -1.031 -11.060 5.009 1.00 98.81 169 VAL A C 1
ATOM 1305 O O . VAL A 1 169 ? -1.581 -10.057 4.558 1.00 98.81 169 VAL A O 1
ATOM 1308 N N . VAL A 1 170 ? -0.292 -11.041 6.115 1.00 98.81 170 VAL A N 1
ATOM 1309 C CA . VAL A 1 170 ? 0.082 -9.816 6.832 1.00 98.81 170 VAL A CA 1
ATOM 1310 C C . VAL A 1 170 ? 1.588 -9.634 6.709 1.00 98.81 170 VAL A C 1
ATOM 1312 O O . VAL A 1 170 ? 2.354 -10.482 7.165 1.00 98.81 170 VAL A O 1
ATOM 1315 N N . LEU A 1 171 ? 2.002 -8.539 6.083 1.00 98.81 171 LEU A N 1
ATOM 1316 C CA . LEU A 1 171 ? 3.398 -8.133 5.945 1.00 98.81 171 LEU A CA 1
ATOM 1317 C C . LEU A 1 171 ? 3.717 -7.118 7.046 1.00 98.81 171 LEU A C 1
ATOM 1319 O O . LEU A 1 171 ? 2.991 -6.140 7.195 1.00 98.81 171 LEU A O 1
ATOM 1323 N N . VAL A 1 172 ? 4.770 -7.334 7.827 1.00 98.44 172 VAL A N 1
ATOM 1324 C CA . VAL A 1 172 ? 5.168 -6.418 8.905 1.00 98.44 172 VAL A CA 1
ATOM 1325 C C . VAL A 1 172 ? 6.489 -5.746 8.536 1.00 98.44 172 VAL A C 1
ATOM 1327 O O . VAL A 1 172 ? 7.520 -6.415 8.462 1.00 98.44 172 VAL A O 1
ATOM 1330 N N . GLY A 1 173 ? 6.436 -4.436 8.292 1.00 95.88 173 GLY A N 1
ATOM 1331 C CA . GLY A 1 173 ? 7.548 -3.600 7.838 1.00 95.88 173 GLY A CA 1
ATOM 1332 C C . GLY A 1 173 ? 7.269 -2.904 6.501 1.00 95.88 173 GLY A C 1
ATOM 1333 O O . GLY A 1 173 ? 6.335 -3.263 5.782 1.00 95.88 173 GLY A O 1
ATOM 1334 N N . ASN A 1 174 ? 8.087 -1.909 6.167 1.00 95.06 174 ASN A N 1
ATOM 1335 C CA . ASN A 1 174 ? 8.085 -1.146 4.907 1.00 95.06 174 ASN A CA 1
ATOM 1336 C C . ASN A 1 174 ? 8.770 -1.904 3.740 1.00 95.06 174 ASN A C 1
ATOM 1338 O O . ASN A 1 174 ? 9.031 -3.109 3.827 1.00 95.06 174 ASN A O 1
ATOM 1342 N N . ASP A 1 175 ? 9.084 -1.192 2.648 1.00 95.38 175 ASP A N 1
ATOM 1343 C CA . ASP A 1 175 ? 9.785 -1.722 1.462 1.00 95.38 175 ASP A CA 1
ATOM 1344 C C . ASP A 1 175 ? 11.244 -2.156 1.729 1.00 95.38 175 ASP A C 1
ATOM 1346 O O . ASP A 1 175 ? 11.747 -3.038 1.034 1.00 95.38 175 ASP A O 1
ATOM 1350 N N . SER A 1 176 ? 11.929 -1.604 2.742 1.00 94.31 176 SER A N 1
ATOM 1351 C CA . SER A 1 176 ? 13.306 -2.003 3.099 1.00 94.31 176 SER A CA 1
ATOM 1352 C C . SER A 1 176 ? 13.374 -3.229 4.020 1.00 94.31 176 SER A C 1
ATOM 1354 O O . SER A 1 176 ? 14.458 -3.787 4.241 1.00 94.31 176 SER A O 1
ATOM 1356 N N . ILE A 1 177 ? 12.224 -3.683 4.533 1.00 96.25 177 ILE A N 1
ATOM 1357 C CA . ILE A 1 177 ? 12.086 -4.882 5.375 1.00 96.25 177 ILE A CA 1
ATOM 1358 C C . ILE A 1 177 ? 11.409 -6.020 4.610 1.00 96.25 177 ILE A C 1
ATOM 1360 O O . ILE A 1 177 ? 11.911 -7.143 4.618 1.00 96.25 177 ILE A O 1
ATOM 1364 N N . ILE A 1 178 ? 10.286 -5.748 3.938 1.00 98.06 178 ILE A N 1
ATOM 1365 C CA . ILE A 1 178 ? 9.617 -6.692 3.037 1.00 98.06 178 ILE A CA 1
ATOM 1366 C C . ILE A 1 178 ? 9.282 -5.950 1.740 1.00 98.06 178 ILE A C 1
ATOM 1368 O O . ILE A 1 178 ? 8.336 -5.156 1.729 1.00 98.06 178 ILE A O 1
ATOM 1372 N N . PRO A 1 179 ? 9.989 -6.208 0.632 1.00 97.44 179 PRO A N 1
ATOM 1373 C CA . PRO A 1 179 ? 9.883 -5.371 -0.552 1.00 97.44 179 PRO A CA 1
ATOM 1374 C C . PRO A 1 179 ? 8.504 -5.473 -1.202 1.00 97.44 179 PRO A C 1
ATOM 1376 O O . PRO A 1 179 ? 7.883 -6.536 -1.234 1.00 97.44 179 PRO A O 1
ATOM 1379 N N . PHE A 1 180 ? 8.017 -4.378 -1.761 1.00 97.44 180 PHE A N 1
ATOM 1380 C CA . PHE A 1 180 ? 6.983 -4.399 -2.780 1.00 97.44 180 PHE A CA 1
ATOM 1381 C C . PHE A 1 180 ? 7.554 -4.951 -4.091 1.00 97.44 180 PHE A C 1
ATOM 1383 O O . PHE A 1 180 ? 8.738 -4.800 -4.414 1.00 97.44 180 PHE A O 1
ATOM 1390 N N . PHE A 1 181 ? 6.682 -5.564 -4.884 1.00 96.06 181 PHE A N 1
ATOM 1391 C CA . PHE A 1 181 ? 6.988 -5.864 -6.272 1.00 96.06 181 PHE A CA 1
ATOM 1392 C C . PHE A 1 181 ? 6.980 -4.570 -7.078 1.00 96.06 181 PHE A C 1
ATOM 1394 O O . PHE A 1 181 ? 6.066 -3.754 -6.969 1.00 96.06 181 PHE A O 1
ATOM 1401 N N . ARG A 1 182 ? 8.000 -4.424 -7.915 1.00 93.62 182 ARG A N 1
ATOM 1402 C CA . ARG A 1 182 ? 8.207 -3.299 -8.819 1.00 93.62 182 ARG A CA 1
ATOM 1403 C C . ARG A 1 182 ? 7.679 -3.696 -10.187 1.00 93.62 182 ARG A C 1
ATOM 1405 O O . ARG A 1 182 ? 8.255 -4.570 -10.849 1.00 93.62 182 ARG A O 1
ATOM 1412 N N . TYR A 1 183 ? 6.585 -3.066 -10.598 1.00 91.06 183 TYR A N 1
ATOM 1413 C CA . TYR A 1 183 ? 5.970 -3.247 -11.908 1.00 91.06 183 TYR A CA 1
ATOM 1414 C C . TYR A 1 183 ? 6.263 -2.042 -12.789 1.00 91.06 183 TYR A C 1
ATOM 1416 O O . TYR A 1 183 ? 6.104 -0.921 -12.324 1.00 91.06 183 TYR A O 1
ATOM 1424 N N . PRO A 1 184 ? 6.674 -2.240 -14.047 1.00 88.38 184 PRO A N 1
ATOM 1425 C CA . PRO A 1 184 ? 6.898 -1.123 -14.946 1.00 88.38 184 PRO A CA 1
ATOM 1426 C C . PRO A 1 184 ? 5.666 -0.235 -15.070 1.00 88.38 184 PRO A C 1
ATOM 1428 O O . PRO A 1 184 ? 4.575 -0.725 -15.386 1.00 88.38 184 PRO A O 1
ATOM 1431 N N . ASP A 1 185 ? 5.858 1.062 -14.869 1.00 88.56 185 ASP A N 1
ATOM 1432 C CA . ASP A 1 185 ? 4.833 2.038 -15.164 1.00 88.56 185 ASP A CA 1
ATOM 1433 C C . ASP A 1 185 ? 4.764 2.276 -16.678 1.00 88.56 185 ASP A C 1
ATOM 1435 O O . ASP A 1 185 ? 5.762 2.399 -17.390 1.00 88.56 185 ASP A O 1
ATOM 1439 N N . SER A 1 186 ? 3.538 2.295 -17.176 1.00 83.69 186 SER A N 1
ATOM 1440 C CA . SER A 1 186 ? 3.198 2.515 -18.582 1.00 83.69 186 SER A CA 1
ATOM 1441 C C . SER A 1 186 ? 2.225 3.682 -18.747 1.00 83.69 186 SER A C 1
ATOM 1443 O O . SER A 1 186 ? 1.673 3.860 -19.835 1.00 83.69 186 SER A O 1
ATOM 1445 N N . ALA A 1 187 ? 1.993 4.457 -17.680 1.00 86.19 187 ALA A N 1
ATOM 1446 C CA . ALA A 1 187 ? 1.177 5.653 -17.716 1.00 86.19 187 ALA A CA 1
ATOM 1447 C C . ALA A 1 187 ? 1.742 6.637 -18.759 1.00 86.19 187 ALA A C 1
ATOM 1449 O O . ALA A 1 187 ? 2.922 6.984 -18.719 1.00 86.19 187 ALA A O 1
ATOM 1450 N N . PRO A 1 188 ? 0.923 7.084 -19.730 1.00 82.81 188 PRO A N 1
ATOM 1451 C CA . PRO A 1 188 ? 1.375 8.012 -20.766 1.00 82.81 188 PRO A CA 1
ATOM 1452 C C . PRO A 1 188 ? 1.478 9.460 -20.267 1.00 82.81 188 PRO A C 1
ATOM 1454 O O . PRO A 1 188 ? 2.024 10.308 -20.968 1.00 82.81 188 PRO A O 1
ATOM 1457 N N . VAL A 1 189 ? 0.899 9.754 -19.103 1.00 86.56 189 VAL A N 1
ATOM 1458 C CA . VAL A 1 189 ? 0.841 11.077 -18.479 1.00 86.56 189 VAL A CA 1
ATOM 1459 C C . VAL A 1 189 ? 1.117 10.887 -16.997 1.00 86.56 189 VAL A C 1
ATOM 1461 O O . VAL A 1 189 ? 0.521 9.996 -16.395 1.00 86.56 189 VAL A O 1
ATOM 1464 N N . SER A 1 190 ? 1.995 11.725 -16.445 1.00 88.31 190 SER A N 1
ATOM 1465 C CA . SER A 1 190 ? 2.440 11.656 -15.048 1.00 88.31 190 SER A CA 1
ATOM 1466 C C . SER A 1 190 ? 2.929 10.256 -14.637 1.00 88.31 190 SER A C 1
ATOM 1468 O O . SER A 1 190 ? 2.404 9.701 -13.672 1.00 88.31 190 SER A O 1
ATOM 1470 N N . PRO A 1 191 ? 3.880 9.659 -15.386 1.00 91.62 191 PRO A N 1
ATOM 1471 C CA . PRO A 1 191 ? 4.521 8.412 -14.987 1.00 91.62 191 PRO A CA 1
ATOM 1472 C C . PRO A 1 191 ? 5.211 8.541 -13.624 1.00 91.62 191 PRO A C 1
ATOM 1474 O O . PRO A 1 191 ? 5.593 9.637 -13.216 1.00 91.62 191 PRO A O 1
ATOM 1477 N N . GLU A 1 192 ? 5.443 7.419 -12.950 1.00 92.06 192 GLU A N 1
ATOM 1478 C CA . GLU A 1 192 ? 6.109 7.382 -11.644 1.00 92.06 192 GLU A CA 1
ATOM 1479 C C . GLU A 1 192 ? 7.484 8.076 -11.655 1.00 92.06 192 GLU A C 1
ATOM 1481 O O . GLU A 1 192 ? 7.892 8.666 -10.658 1.00 92.06 192 GLU A O 1
ATOM 1486 N N . SER A 1 193 ? 8.184 8.087 -12.794 1.00 91.94 193 SER A N 1
ATOM 1487 C CA . SER A 1 193 ? 9.447 8.824 -12.942 1.00 91.94 193 SER A CA 1
ATOM 1488 C C . SER A 1 193 ? 9.338 10.339 -12.778 1.00 91.94 193 SER A C 1
ATOM 1490 O O . SER A 1 193 ? 10.346 10.964 -12.449 1.00 91.94 193 SER A O 1
ATOM 1492 N N . ASP A 1 194 ? 8.152 10.916 -12.991 1.00 92.12 194 ASP A N 1
ATOM 1493 C CA . ASP A 1 194 ? 7.880 12.344 -12.780 1.00 92.12 194 ASP A CA 1
ATOM 1494 C C . ASP A 1 194 ? 7.639 12.662 -11.295 1.00 92.12 194 ASP A C 1
ATOM 1496 O O . ASP A 1 194 ? 7.628 13.830 -10.898 1.00 92.12 194 ASP A O 1
ATOM 1500 N N . PHE A 1 195 ? 7.424 11.640 -10.459 1.00 90.50 195 PHE A N 1
ATOM 1501 C CA . PHE A 1 195 ? 7.283 11.814 -9.025 1.00 90.50 195 PHE A CA 1
ATOM 1502 C C . PHE A 1 195 ? 8.672 11.907 -8.375 1.00 90.50 195 PHE A C 1
ATOM 1504 O O . PHE A 1 195 ? 9.473 10.967 -8.369 1.00 90.50 195 PHE A O 1
ATOM 1511 N N . GLU A 1 196 ? 8.974 13.079 -7.820 1.00 87.62 196 GLU A N 1
ATOM 1512 C CA . GLU A 1 196 ? 10.263 13.388 -7.195 1.00 87.62 196 GLU A CA 1
ATOM 1513 C C . GLU A 1 196 ? 10.104 13.691 -5.694 1.00 87.62 196 GLU A C 1
ATOM 1515 O O . GLU A 1 196 ? 10.329 14.824 -5.260 1.00 87.62 196 GLU A O 1
ATOM 1520 N N . PRO A 1 197 ? 9.716 12.709 -4.855 1.00 86.31 197 PRO A N 1
ATOM 1521 C CA . PRO A 1 197 ? 9.951 12.840 -3.429 1.00 86.31 197 PRO A CA 1
ATOM 1522 C C . PRO A 1 197 ? 11.474 12.840 -3.222 1.00 86.31 197 PRO A C 1
ATOM 1524 O O . PRO A 1 197 ? 12.151 11.950 -3.745 1.00 86.31 197 PRO A O 1
ATOM 1527 N N . PRO A 1 198 ? 12.051 13.805 -2.487 1.00 86.62 198 PRO A N 1
ATOM 1528 C CA . PRO A 1 198 ? 13.471 13.752 -2.179 1.00 86.62 198 PRO A CA 1
ATOM 1529 C C . PRO A 1 198 ? 13.757 12.474 -1.385 1.00 86.62 198 PRO A C 1
ATOM 1531 O O . PRO A 1 198 ? 13.242 12.312 -0.283 1.00 86.62 198 PRO A O 1
ATOM 1534 N N . VAL A 1 199 ? 14.549 11.564 -1.938 1.00 91.19 199 VAL A N 1
ATOM 1535 C CA . VAL A 1 199 ? 15.054 10.351 -1.278 1.00 91.19 199 VAL A CA 1
ATOM 1536 C C . VAL A 1 199 ? 16.533 10.188 -1.633 1.00 91.19 199 VAL A C 1
ATOM 1538 O O . VAL A 1 199 ? 17.022 10.833 -2.556 1.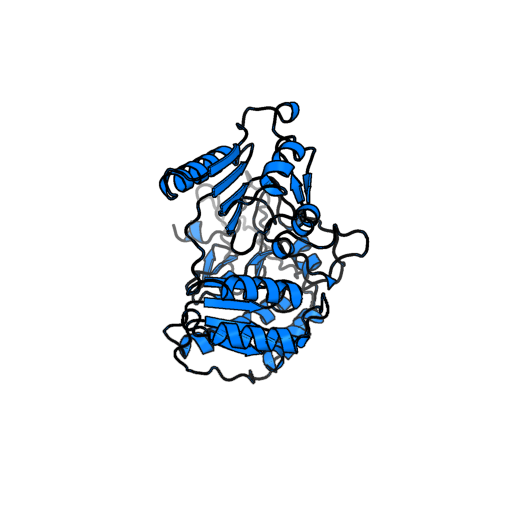00 91.19 199 VAL A O 1
ATOM 1541 N N . LEU A 1 200 ? 17.276 9.391 -0.869 1.00 90.88 200 LEU A N 1
ATOM 1542 C CA . LEU A 1 200 ? 18.707 9.184 -1.091 1.00 90.88 200 LEU A CA 1
ATOM 1543 C C . LEU A 1 200 ? 18.968 8.532 -2.459 1.00 90.88 200 LEU A C 1
ATOM 1545 O O . LEU A 1 200 ? 18.345 7.520 -2.791 1.00 90.88 200 LEU A O 1
ATOM 1549 N N . ASP A 1 201 ? 19.927 9.084 -3.209 1.00 87.50 201 ASP A N 1
ATOM 1550 C CA . ASP A 1 201 ? 20.259 8.684 -4.587 1.00 87.50 201 ASP A CA 1
ATOM 1551 C C . ASP A 1 201 ? 20.612 7.190 -4.740 1.00 87.50 201 ASP A C 1
ATOM 1553 O O . ASP A 1 201 ? 20.386 6.585 -5.788 1.00 87.50 201 ASP A O 1
ATOM 1557 N N . ASP A 1 202 ? 21.191 6.582 -3.703 1.00 85.50 202 ASP A N 1
ATOM 1558 C CA . ASP A 1 202 ? 21.631 5.184 -3.674 1.00 85.50 202 ASP A CA 1
ATOM 1559 C C . ASP A 1 202 ? 20.614 4.227 -3.025 1.00 85.50 202 ASP A C 1
ATOM 1561 O O . ASP A 1 202 ? 20.936 3.074 -2.732 1.00 85.50 202 ASP A O 1
ATOM 1565 N N . SER A 1 203 ? 19.366 4.669 -2.847 1.00 91.00 203 SER A N 1
ATOM 1566 C CA . SER A 1 203 ? 18.292 3.867 -2.259 1.00 91.00 203 SER A CA 1
ATOM 1567 C C . SER A 1 203 ? 17.491 3.051 -3.282 1.00 91.00 203 SER A C 1
ATOM 1569 O O . SER A 1 203 ? 17.364 3.396 -4.461 1.00 91.00 203 SER A O 1
ATOM 1571 N N . ILE A 1 204 ? 16.843 1.982 -2.801 1.00 92.31 204 ILE A N 1
ATOM 1572 C CA . ILE A 1 204 ? 15.874 1.214 -3.602 1.00 92.31 204 ILE A CA 1
ATOM 1573 C C . ILE A 1 204 ? 14.621 2.033 -3.962 1.00 92.31 204 ILE A C 1
ATOM 1575 O O . ILE A 1 204 ? 13.919 1.665 -4.908 1.00 92.31 204 ILE A O 1
ATOM 1579 N N . SER A 1 205 ? 14.329 3.104 -3.210 1.00 92.62 205 SER A N 1
ATOM 1580 C CA . SER A 1 205 ? 13.216 4.022 -3.475 1.00 92.62 205 SER A CA 1
ATOM 1581 C C . SER A 1 205 ? 13.530 4.930 -4.658 1.00 92.62 205 SER A C 1
ATOM 1583 O O . SER A 1 205 ? 12.727 4.995 -5.585 1.00 92.62 205 SER A O 1
ATOM 1585 N N . GLU A 1 206 ? 14.714 5.548 -4.687 1.00 92.38 206 GLU A N 1
ATOM 1586 C CA . GLU A 1 206 ? 15.131 6.379 -5.824 1.00 92.38 206 GLU A CA 1
ATOM 1587 C C . GLU A 1 206 ? 15.174 5.552 -7.111 1.00 92.38 206 GLU A C 1
ATOM 1589 O O . GLU A 1 206 ? 14.620 5.938 -8.141 1.00 92.38 206 GLU A O 1
ATOM 1594 N N . ALA A 1 207 ? 15.766 4.357 -7.042 1.00 90.75 207 ALA A N 1
ATOM 1595 C CA . ALA A 1 207 ? 15.846 3.454 -8.181 1.00 90.75 207 ALA A CA 1
ATOM 1596 C C . ALA A 1 207 ? 14.466 3.070 -8.731 1.00 90.75 207 ALA A C 1
ATOM 1598 O O . ALA A 1 207 ? 14.292 2.970 -9.943 1.00 90.75 207 ALA A O 1
ATOM 1599 N N . ASN A 1 208 ? 13.484 2.847 -7.852 1.00 91.50 208 ASN A N 1
ATOM 1600 C CA . ASN A 1 208 ? 12.112 2.555 -8.250 1.00 91.50 208 ASN A CA 1
ATOM 1601 C C . ASN A 1 208 ? 11.492 3.721 -9.033 1.00 91.50 208 ASN A C 1
ATOM 1603 O O . ASN A 1 208 ? 10.987 3.521 -10.138 1.00 91.50 208 ASN A O 1
ATOM 1607 N N . LEU A 1 209 ? 11.585 4.927 -8.473 1.00 91.69 209 LEU A N 1
ATOM 1608 C CA . LEU A 1 209 ? 11.000 6.141 -9.034 1.00 91.69 209 LEU A CA 1
ATOM 1609 C C . LEU A 1 209 ? 11.660 6.487 -10.374 1.00 91.69 209 LEU A C 1
ATOM 1611 O O . LEU A 1 209 ? 11.006 6.490 -11.413 1.00 91.69 209 LEU A O 1
ATOM 1615 N N . ARG A 1 210 ? 12.988 6.660 -10.402 1.00 90.44 210 ARG A N 1
ATOM 1616 C CA . ARG A 1 210 ? 13.719 7.091 -11.610 1.00 90.44 210 ARG A CA 1
ATOM 1617 C C . ARG A 1 210 ? 13.689 6.082 -12.744 1.00 90.44 210 ARG A C 1
ATOM 1619 O O . ARG A 1 210 ? 13.832 6.461 -13.905 1.00 90.44 210 ARG A O 1
ATOM 1626 N N . LEU A 1 211 ? 13.512 4.801 -12.429 1.00 89.12 211 LEU A N 1
ATOM 1627 C CA . LEU A 1 211 ? 13.374 3.749 -13.436 1.00 89.12 211 LEU A CA 1
ATOM 1628 C C . LEU A 1 211 ? 11.918 3.440 -13.781 1.00 89.12 211 LEU A C 1
ATOM 1630 O O . LEU A 1 211 ? 11.675 2.481 -14.509 1.00 89.12 211 LEU A O 1
ATOM 1634 N N . ASN A 1 212 ? 10.986 4.279 -13.330 1.00 91.12 212 ASN A N 1
ATOM 1635 C CA . ASN A 1 212 ? 9.584 4.274 -13.710 1.00 91.12 212 ASN A CA 1
ATOM 1636 C C . ASN A 1 212 ? 8.840 2.985 -13.325 1.00 91.12 212 ASN A C 1
ATOM 1638 O O . ASN A 1 212 ? 8.297 2.286 -14.185 1.00 91.12 212 ASN A O 1
ATOM 1642 N N . TYR A 1 213 ? 8.851 2.640 -12.036 1.00 91.75 213 TYR A N 1
ATOM 1643 C CA . TYR A 1 213 ? 8.177 1.457 -11.499 1.00 91.75 213 TYR A CA 1
ATOM 1644 C C . TYR A 1 213 ? 7.109 1.813 -10.460 1.00 91.75 213 TYR A C 1
ATOM 1646 O O . TYR A 1 213 ? 7.393 2.467 -9.464 1.00 91.75 213 TYR A O 1
ATOM 1654 N N . VAL A 1 214 ? 5.904 1.268 -10.621 1.00 92.56 214 VAL A N 1
ATOM 1655 C CA . VAL A 1 214 ? 4.861 1.284 -9.588 1.00 92.56 214 VAL A CA 1
ATOM 1656 C C . VAL A 1 214 ? 5.082 0.134 -8.606 1.00 92.56 214 VAL A C 1
ATOM 1658 O O . VAL A 1 214 ? 5.392 -0.998 -8.997 1.00 92.56 214 VAL A O 1
ATOM 1661 N N . LEU A 1 215 ? 4.870 0.413 -7.321 1.00 94.44 215 LEU A N 1
ATOM 1662 C CA . LEU A 1 215 ? 4.941 -0.569 -6.243 1.00 94.44 215 LEU A CA 1
ATOM 1663 C C . LEU A 1 215 ? 3.588 -1.259 -6.028 1.00 94.44 215 LEU A C 1
ATOM 1665 O O . LEU A 1 215 ? 2.549 -0.611 -5.937 1.00 94.44 215 LEU A O 1
ATOM 1669 N N . SER A 1 216 ? 3.590 -2.586 -5.905 1.00 94.56 216 SER A N 1
ATOM 1670 C CA . SER A 1 216 ? 2.415 -3.354 -5.471 1.00 94.56 216 SER A CA 1
ATOM 1671 C C . SER A 1 216 ? 2.822 -4.580 -4.656 1.00 94.56 216 SER A C 1
ATOM 1673 O O . SER A 1 216 ? 3.912 -5.132 -4.797 1.00 94.56 216 SER A O 1
ATOM 1675 N N . GLN A 1 217 ? 1.932 -5.019 -3.771 1.00 96.50 217 GLN A N 1
ATOM 1676 C CA . GLN A 1 217 ? 2.104 -6.207 -2.933 1.00 96.50 217 GLN A CA 1
ATOM 1677 C C . GLN A 1 217 ? 1.170 -7.359 -3.331 1.00 96.50 217 GLN A C 1
ATOM 1679 O O . GLN A 1 217 ? 1.213 -8.426 -2.720 1.00 96.50 217 GLN A O 1
ATOM 1684 N N . ASP A 1 218 ? 0.363 -7.193 -4.381 1.00 95.56 218 ASP A N 1
ATOM 1685 C CA . ASP A 1 218 ? -0.696 -8.142 -4.754 1.00 95.56 218 ASP A CA 1
ATOM 1686 C C . ASP A 1 218 ? -0.158 -9.529 -5.126 1.00 95.56 218 ASP A C 1
ATOM 1688 O O . ASP A 1 218 ? -0.820 -10.551 -4.909 1.00 95.56 218 ASP A O 1
ATOM 1692 N N . ALA A 1 219 ? 1.070 -9.602 -5.647 1.00 96.75 219 ALA A N 1
ATOM 1693 C CA . ALA A 1 219 ? 1.706 -10.875 -5.978 1.00 96.75 219 ALA A CA 1
ATOM 1694 C C . ALA A 1 219 ? 1.950 -11.763 -4.746 1.00 96.75 219 ALA A C 1
ATOM 1696 O O . ALA A 1 219 ? 1.936 -12.990 -4.882 1.00 96.75 219 ALA A O 1
ATOM 1697 N N . TYR A 1 220 ? 2.061 -11.193 -3.538 1.00 98.50 220 TYR A N 1
ATOM 1698 C CA . TYR A 1 220 ? 2.122 -11.982 -2.303 1.00 98.50 220 TYR A CA 1
ATOM 1699 C C . TYR A 1 220 ? 0.840 -12.780 -2.049 1.00 98.50 220 TYR A C 1
ATOM 1701 O O . TYR A 1 220 ? 0.899 -13.874 -1.492 1.00 98.50 220 TYR A O 1
ATOM 1709 N N . GLY A 1 221 ? -0.309 -12.282 -2.509 1.00 97.75 221 GLY A N 1
ATOM 1710 C CA . GLY A 1 221 ? -1.600 -12.959 -2.405 1.00 97.75 221 GLY A CA 1
ATOM 1711 C C . GLY A 1 221 ? -2.003 -13.751 -3.648 1.00 97.75 221 GLY A C 1
ATOM 1712 O O . GLY A 1 221 ? -3.147 -14.202 -3.734 1.00 97.75 221 GLY A O 1
ATOM 1713 N N . SER A 1 222 ? -1.104 -13.921 -4.623 1.00 96.81 222 SER A N 1
ATOM 1714 C CA . SER A 1 222 ? -1.448 -14.423 -5.959 1.00 96.81 222 SER A CA 1
ATOM 1715 C C . SER A 1 222 ? -0.717 -15.716 -6.320 1.00 96.81 222 SER A C 1
ATOM 1717 O O . SER A 1 222 ? 0.514 -15.793 -6.307 1.00 96.81 222 SER A O 1
ATOM 1719 N N . ARG A 1 223 ? -1.473 -16.734 -6.751 1.00 92.50 223 ARG A N 1
ATOM 1720 C CA . ARG A 1 223 ? -0.925 -17.953 -7.393 1.00 92.50 223 ARG A CA 1
ATOM 1721 C C . ARG A 1 223 ? -0.748 -17.806 -8.897 1.00 92.50 223 ARG A C 1
ATOM 1723 O O . ARG A 1 223 ? -0.035 -18.593 -9.510 1.00 92.50 223 ARG A O 1
ATOM 1730 N N . ARG A 1 224 ? -1.470 -16.865 -9.500 1.00 91.31 224 ARG A N 1
ATOM 1731 C CA . ARG A 1 224 ? -1.511 -16.669 -10.945 1.00 91.31 224 ARG A CA 1
ATOM 1732 C C . ARG A 1 224 ? -1.145 -15.238 -11.264 1.00 91.31 224 ARG A C 1
ATOM 1734 O O . ARG A 1 224 ? -1.643 -14.314 -10.632 1.00 91.31 224 ARG A O 1
ATOM 1741 N N . GLU A 1 225 ? -0.325 -15.096 -12.284 1.00 89.38 225 GLU A N 1
ATOM 1742 C CA . GLU A 1 225 ? -0.040 -13.833 -12.940 1.00 89.38 225 GLU A CA 1
ATOM 1743 C C . GLU A 1 225 ? -0.449 -13.989 -14.396 1.00 89.38 225 GLU A C 1
ATOM 1745 O O . GLU A 1 225 ? -0.239 -15.042 -15.006 1.00 89.38 225 GLU A O 1
ATOM 1750 N N . ILE A 1 226 ? -1.082 -12.959 -14.940 1.00 87.38 226 ILE A N 1
ATOM 1751 C CA . ILE A 1 226 ? -1.390 -12.897 -16.363 1.00 87.38 226 ILE A CA 1
ATOM 1752 C C . ILE A 1 226 ? -0.443 -11.912 -17.030 1.00 87.38 226 ILE A C 1
ATOM 1754 O O . ILE A 1 226 ? -0.174 -10.835 -16.502 1.00 87.38 226 ILE A O 1
ATOM 1758 N N . SER A 1 227 ? 0.063 -12.278 -18.202 1.00 82.19 227 SER A N 1
ATOM 1759 C CA . SER A 1 227 ? 0.809 -11.340 -19.031 1.00 82.19 227 SER A CA 1
ATOM 1760 C C . SER A 1 227 ? -0.173 -10.362 -19.675 1.00 82.19 227 SER A C 1
ATOM 1762 O O . SER A 1 227 ? -1.098 -10.764 -20.383 1.00 82.19 227 SER A O 1
ATOM 1764 N N . LEU A 1 228 ? 0.028 -9.077 -19.410 1.00 77.69 228 LEU A N 1
ATOM 1765 C CA . LEU A 1 228 ? -0.609 -7.972 -20.109 1.00 77.69 228 LEU A CA 1
ATOM 1766 C C . LEU A 1 228 ? 0.484 -7.248 -20.889 1.00 77.69 228 LEU A C 1
ATOM 1768 O O . LEU A 1 228 ? 1.155 -6.381 -20.343 1.00 77.69 228 LEU A O 1
ATOM 1772 N N . GLN A 1 229 ? 0.679 -7.608 -22.159 1.00 76.62 229 GLN A N 1
ATOM 1773 C CA . GLN A 1 229 ? 1.719 -7.016 -23.010 1.00 76.62 229 GLN A CA 1
ATOM 1774 C C . GLN A 1 229 ? 3.118 -7.124 -22.368 1.00 76.62 229 GLN A C 1
ATOM 1776 O O . GLN A 1 229 ? 3.679 -8.213 -22.297 1.00 76.62 229 GLN A O 1
ATOM 1781 N N . ASN A 1 230 ? 3.682 -6.009 -21.904 1.00 70.94 230 ASN A N 1
ATOM 1782 C CA . ASN A 1 230 ? 5.008 -5.916 -21.296 1.00 70.94 230 ASN A CA 1
ATOM 1783 C C . ASN A 1 230 ? 4.978 -5.906 -19.755 1.00 70.94 230 ASN A C 1
ATOM 1785 O O . ASN A 1 230 ? 5.976 -5.541 -19.132 1.00 70.94 230 ASN A O 1
ATOM 1789 N N . ARG A 1 231 ? 3.866 -6.292 -19.125 1.00 76.19 231 ARG A N 1
ATOM 1790 C CA . ARG A 1 231 ? 3.745 -6.374 -17.663 1.00 76.19 231 ARG A CA 1
ATOM 1791 C C . ARG A 1 231 ? 3.056 -7.660 -17.222 1.00 76.19 231 ARG A C 1
ATOM 1793 O O . ARG A 1 231 ? 2.335 -8.303 -17.987 1.00 76.19 231 ARG A O 1
ATOM 1800 N N . LEU A 1 232 ? 3.275 -8.016 -15.965 1.00 84.00 232 LEU A N 1
ATOM 1801 C CA . LEU A 1 232 ? 2.553 -9.076 -15.276 1.00 84.00 232 LEU A CA 1
ATOM 1802 C C . LEU A 1 232 ? 1.496 -8.431 -14.385 1.00 84.00 232 LEU A C 1
ATOM 1804 O O . LEU A 1 232 ? 1.799 -7.485 -13.664 1.00 84.00 232 LEU A O 1
ATOM 1808 N N . LEU A 1 233 ? 0.268 -8.935 -14.446 1.00 89.19 233 LEU A N 1
ATOM 1809 C CA . LEU A 1 233 ? -0.791 -8.573 -13.515 1.00 89.19 233 LEU A CA 1
ATOM 1810 C C . LEU A 1 233 ? -1.030 -9.754 -12.565 1.00 89.19 233 LEU A C 1
ATOM 1812 O O . LEU A 1 233 ? -1.521 -10.797 -13.020 1.00 89.19 233 LEU A O 1
ATOM 1816 N N . PRO A 1 234 ? -0.679 -9.632 -11.273 1.00 93.44 234 PRO A N 1
ATOM 1817 C CA . PRO A 1 234 ? -1.059 -10.617 -10.270 1.00 93.44 234 PRO A CA 1
ATOM 1818 C C . PRO A 1 234 ? -2.583 -10.681 -10.125 1.00 93.44 234 PRO A C 1
ATOM 1820 O O . PRO A 1 234 ? -3.264 -9.658 -10.117 1.00 93.44 234 PRO A O 1
ATOM 1823 N N . ILE A 1 235 ? -3.125 -11.896 -10.026 1.00 95.12 235 ILE A N 1
ATOM 1824 C CA . ILE A 1 235 ? -4.546 -12.128 -9.759 1.00 95.12 235 ILE A CA 1
ATOM 1825 C C . ILE A 1 235 ? -4.692 -12.557 -8.294 1.00 95.12 235 ILE A C 1
ATOM 1827 O O . ILE A 1 235 ? -4.456 -13.736 -7.990 1.00 95.12 235 ILE A O 1
ATOM 1831 N N . PRO A 1 236 ? -5.067 -11.630 -7.392 1.00 93.12 236 PRO A N 1
ATOM 1832 C CA . PRO A 1 236 ? -5.091 -11.903 -5.964 1.00 93.12 236 PRO A CA 1
ATOM 1833 C C . PRO A 1 236 ? -6.158 -12.940 -5.611 1.00 93.12 236 PRO A C 1
ATOM 1835 O O . PRO A 1 236 ? -7.279 -12.941 -6.123 1.00 93.12 236 PRO A O 1
ATOM 1838 N N . ASN A 1 237 ? -5.791 -13.854 -4.716 1.00 95.88 237 ASN A N 1
ATOM 1839 C CA . ASN A 1 237 ? -6.691 -14.836 -4.110 1.00 95.88 237 ASN A CA 1
ATOM 1840 C C . ASN A 1 237 ? -6.649 -14.782 -2.579 1.00 95.88 237 ASN A C 1
ATOM 1842 O O . ASN A 1 237 ? -7.641 -15.126 -1.944 1.00 95.88 237 ASN A O 1
ATOM 1846 N N . LEU A 1 238 ? -5.511 -14.385 -2.004 1.00 98.00 238 LEU A N 1
ATOM 1847 C CA . LEU A 1 238 ? -5.392 -14.026 -0.595 1.00 98.00 238 LEU A CA 1
ATOM 1848 C C . LEU A 1 238 ? -5.445 -12.505 -0.476 1.00 98.00 238 LEU A C 1
ATOM 1850 O O . LEU A 1 238 ? -4.844 -11.803 -1.290 1.00 98.00 238 LEU A O 1
ATOM 1854 N N . ALA A 1 239 ? -6.126 -12.006 0.549 1.00 98.00 239 ALA A N 1
ATOM 1855 C CA . ALA A 1 239 ? -6.059 -10.591 0.887 1.00 98.00 239 ALA A CA 1
ATOM 1856 C C . ALA A 1 239 ? -4.711 -10.290 1.559 1.00 98.00 239 ALA A C 1
ATOM 1858 O O . ALA A 1 239 ? -4.284 -11.016 2.460 1.00 98.00 239 ALA A O 1
ATOM 1859 N N . VAL A 1 240 ? -4.041 -9.233 1.101 1.00 98.50 240 VAL A N 1
ATOM 1860 C CA . VAL A 1 240 ? -2.719 -8.820 1.584 1.00 98.50 240 VAL A CA 1
ATOM 1861 C C . VAL A 1 240 ? -2.857 -7.490 2.313 1.00 98.50 240 VAL A C 1
ATOM 1863 O O . VAL A 1 240 ? -3.314 -6.511 1.730 1.00 98.50 240 VAL A O 1
ATOM 1866 N N . GLY A 1 241 ? -2.458 -7.464 3.580 1.00 97.19 241 GLY A N 1
ATOM 1867 C CA . GLY A 1 241 ? -2.333 -6.250 4.381 1.00 97.19 241 GLY A CA 1
ATOM 1868 C C . GLY A 1 241 ? -0.883 -6.026 4.792 1.00 97.19 241 GLY A C 1
ATOM 1869 O O . GLY A 1 241 ? -0.096 -6.975 4.858 1.00 97.19 241 GLY A O 1
ATOM 1870 N N . ARG A 1 242 ? -0.532 -4.776 5.088 1.00 97.56 242 ARG A N 1
ATOM 1871 C CA . ARG A 1 242 ? 0.801 -4.406 5.561 1.00 97.56 242 ARG A CA 1
ATOM 1872 C C . ARG A 1 242 ? 0.696 -3.527 6.801 1.00 97.56 242 ARG A C 1
ATOM 1874 O O . ARG A 1 242 ? -0.179 -2.674 6.866 1.00 97.56 242 ARG A O 1
ATOM 1881 N N . LEU A 1 243 ? 1.577 -3.766 7.765 1.00 96.69 243 LEU A N 1
ATOM 1882 C CA . LEU A 1 243 ? 1.772 -2.941 8.951 1.00 96.69 243 LEU A CA 1
ATOM 1883 C C . LEU A 1 243 ? 3.083 -2.170 8.776 1.00 96.69 243 LEU A C 1
ATOM 1885 O O . LEU A 1 243 ? 4.136 -2.801 8.660 1.00 96.69 243 LEU A O 1
ATOM 1889 N N . VAL A 1 244 ? 3.011 -0.841 8.737 1.00 91.31 244 VAL A N 1
ATOM 1890 C CA . VAL A 1 244 ? 4.159 0.072 8.634 1.00 91.31 244 VAL A CA 1
ATOM 1891 C C . VAL A 1 244 ? 4.074 1.145 9.733 1.00 91.31 244 VAL A C 1
ATOM 1893 O O . VAL A 1 244 ? 2.995 1.363 10.266 1.00 91.31 244 VAL A O 1
ATOM 1896 N N . GLU A 1 245 ? 5.163 1.795 10.133 1.00 88.88 245 GLU A N 1
ATOM 1897 C CA . GLU A 1 245 ? 6.551 1.553 9.713 1.00 88.88 245 GLU A CA 1
ATOM 1898 C C . GLU A 1 245 ? 7.443 1.146 10.887 1.00 88.88 245 GLU A C 1
ATOM 1900 O O . GLU A 1 245 ? 8.235 0.205 10.768 1.00 88.88 245 GLU A O 1
ATOM 1905 N N . THR A 1 246 ? 7.244 1.779 12.043 1.00 93.81 246 THR A N 1
ATOM 1906 C CA . THR A 1 246 ? 7.984 1.486 13.274 1.00 93.81 246 THR A CA 1
ATOM 1907 C C . THR A 1 246 ? 7.357 0.341 14.073 1.00 93.81 246 THR A C 1
ATOM 1909 O O . THR A 1 246 ? 6.210 -0.074 13.856 1.00 93.81 246 THR A O 1
ATOM 1912 N N . THR A 1 247 ? 8.097 -0.186 15.051 1.00 95.94 247 THR A N 1
ATOM 1913 C CA . THR A 1 247 ? 7.563 -1.182 15.994 1.00 95.94 247 THR A CA 1
ATOM 1914 C C . THR A 1 247 ? 6.339 -0.661 16.750 1.00 95.94 247 THR A C 1
ATOM 1916 O O . THR A 1 247 ? 5.404 -1.425 16.999 1.00 95.94 247 THR A O 1
ATOM 1919 N N . ALA A 1 248 ? 6.317 0.630 17.096 1.00 94.94 248 ALA A N 1
ATOM 1920 C CA . ALA A 1 248 ? 5.213 1.256 17.812 1.00 94.94 248 ALA A CA 1
ATOM 1921 C C . ALA A 1 248 ? 3.976 1.427 16.924 1.00 94.94 248 ALA A C 1
ATOM 1923 O O . ALA A 1 248 ? 2.876 1.081 17.357 1.00 94.94 248 ALA A O 1
ATOM 1924 N N . GLU A 1 249 ? 4.150 1.905 15.692 1.00 94.56 249 GLU A N 1
ATOM 1925 C CA . GLU A 1 249 ? 3.062 2.107 14.727 1.00 94.56 249 GLU A CA 1
ATOM 1926 C C . GLU A 1 249 ? 2.377 0.777 14.391 1.00 94.56 249 GLU A C 1
ATOM 1928 O O . GLU A 1 249 ? 1.173 0.624 14.613 1.00 94.56 249 GLU A O 1
ATOM 1933 N N . ALA A 1 250 ? 3.153 -0.252 14.027 1.00 96.06 250 ALA A N 1
ATOM 1934 C CA . ALA A 1 250 ? 2.611 -1.588 13.786 1.00 96.06 250 ALA A CA 1
ATOM 1935 C C . ALA A 1 250 ? 1.886 -2.148 15.024 1.00 96.06 250 ALA A C 1
ATOM 1937 O O . ALA A 1 250 ? 0.800 -2.727 14.914 1.00 96.06 250 ALA A O 1
ATOM 1938 N N . MET A 1 251 ? 2.450 -1.959 16.223 1.00 96.25 251 MET A N 1
ATOM 1939 C CA . MET A 1 251 ? 1.814 -2.399 17.466 1.00 96.25 251 MET A CA 1
ATOM 1940 C C . MET A 1 251 ? 0.497 -1.658 17.738 1.00 96.25 251 MET A C 1
ATOM 1942 O O . MET A 1 251 ? -0.445 -2.283 18.233 1.00 96.25 251 MET A O 1
ATOM 1946 N N . ASN A 1 252 ? 0.390 -0.373 17.393 1.00 95.00 252 ASN A N 1
ATOM 1947 C CA . ASN A 1 252 ? -0.836 0.414 17.539 1.00 95.00 252 ASN A CA 1
ATOM 1948 C C . ASN A 1 252 ? -1.956 -0.110 16.632 1.00 95.00 252 ASN A C 1
ATOM 1950 O O . ASN A 1 252 ? -3.058 -0.362 17.127 1.00 95.00 252 ASN A O 1
ATOM 1954 N N . THR A 1 253 ? -1.674 -0.395 15.358 1.00 95.56 253 THR A N 1
ATOM 1955 C CA . THR A 1 253 ? -2.654 -1.009 14.445 1.00 95.56 253 THR A CA 1
ATOM 1956 C C . THR A 1 253 ? -3.102 -2.384 14.948 1.00 95.56 253 THR A C 1
ATOM 1958 O O . THR A 1 253 ? -4.295 -2.702 14.959 1.00 95.56 253 THR A O 1
ATOM 1961 N N . ILE A 1 254 ? -2.164 -3.201 15.446 1.00 97.12 254 ILE A N 1
ATOM 1962 C CA . ILE A 1 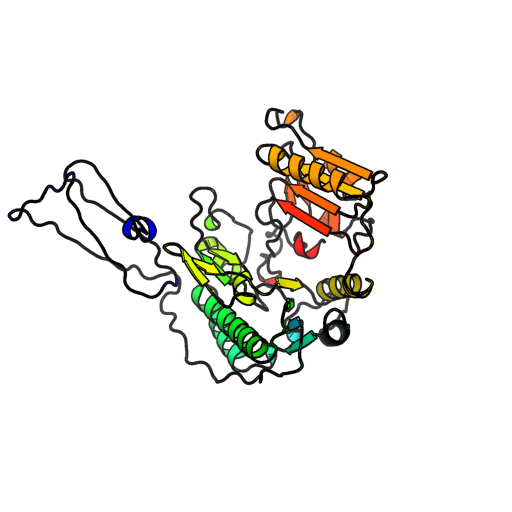254 ? -2.493 -4.500 16.045 1.00 97.12 254 ILE A CA 1
ATOM 1963 C C . ILE A 1 254 ? -3.374 -4.306 17.286 1.00 97.12 254 ILE A C 1
ATOM 1965 O O . ILE A 1 254 ? -4.352 -5.027 17.461 1.00 97.12 254 ILE A O 1
ATOM 1969 N N . ASN A 1 255 ? -3.072 -3.331 18.145 1.00 96.62 255 ASN A N 1
ATOM 1970 C CA . ASN A 1 255 ? -3.877 -3.020 19.327 1.00 96.62 255 ASN A CA 1
ATOM 1971 C C . ASN A 1 255 ? -5.309 -2.617 18.961 1.00 96.62 255 ASN A C 1
ATOM 1973 O O . ASN A 1 255 ? -6.245 -3.120 19.588 1.00 96.62 255 ASN A O 1
ATOM 1977 N N . ALA A 1 256 ? -5.479 -1.780 17.934 1.00 96.31 256 ALA A N 1
ATOM 1978 C CA . ALA A 1 256 ? -6.786 -1.402 17.411 1.00 96.31 256 ALA A CA 1
ATOM 1979 C C . ALA A 1 256 ? -7.564 -2.644 16.949 1.00 96.31 256 ALA A C 1
ATOM 1981 O O . ALA A 1 256 ? -8.647 -2.918 17.470 1.00 96.31 256 ALA A O 1
ATOM 1982 N N . TYR A 1 257 ? -6.968 -3.498 16.111 1.00 96.69 257 TYR A N 1
ATOM 1983 C CA . TYR A 1 257 ? -7.610 -4.744 15.678 1.00 96.69 257 TYR A CA 1
ATOM 1984 C C . TYR A 1 257 ? -7.966 -5.661 16.858 1.00 96.69 257 TYR A C 1
ATOM 1986 O O . TYR A 1 257 ? -9.073 -6.197 16.938 1.00 96.69 257 TYR A O 1
ATOM 1994 N N . LEU A 1 258 ? -7.051 -5.823 17.818 1.00 96.94 258 LEU A N 1
ATOM 1995 C CA . LEU A 1 258 ? -7.250 -6.666 18.996 1.00 96.94 258 LEU A CA 1
ATOM 1996 C C . LEU A 1 258 ? -8.359 -6.151 19.926 1.00 96.94 258 LEU A C 1
ATOM 1998 O O . LEU A 1 258 ? -8.925 -6.955 20.669 1.00 96.94 258 LEU A O 1
ATOM 2002 N N . SER A 1 259 ? -8.699 -4.860 19.863 1.00 96.31 259 SER A N 1
ATOM 2003 C CA . SER A 1 259 ? -9.822 -4.268 20.603 1.00 96.31 259 SER A CA 1
ATOM 2004 C C . SER A 1 259 ? -11.199 -4.646 20.037 1.00 96.31 259 SER A C 1
ATOM 2006 O O . SER A 1 259 ? -12.207 -4.516 20.729 1.00 96.31 259 SER A O 1
ATOM 2008 N N . THR A 1 260 ? -11.256 -5.142 18.797 1.00 96.56 260 THR A N 1
ATOM 2009 C CA . THR A 1 260 ? -12.510 -5.510 18.125 1.00 96.56 260 THR A CA 1
ATOM 2010 C C . THR A 1 260 ? -13.051 -6.864 18.582 1.00 96.56 260 THR A C 1
ATOM 2012 O O . THR A 1 260 ? -12.294 -7.769 18.961 1.00 96.56 260 THR A O 1
ATOM 2015 N N . SER A 1 261 ? -14.365 -7.050 18.432 1.00 92.75 261 SER A N 1
ATOM 2016 C CA . SER A 1 261 ? -15.003 -8.362 18.548 1.00 92.75 261 SER A CA 1
ATOM 2017 C C . SER A 1 261 ? -14.824 -9.137 17.239 1.00 92.75 261 SER A C 1
ATOM 2019 O O . SER A 1 261 ? -15.462 -8.829 16.237 1.00 92.75 261 SER A O 1
ATOM 2021 N N . ALA A 1 262 ? -13.931 -10.130 17.237 1.00 90.94 262 ALA A N 1
ATOM 2022 C CA . ALA A 1 262 ? -13.677 -11.025 16.098 1.00 90.94 262 ALA A CA 1
ATOM 2023 C C . ALA A 1 262 ? -13.287 -10.333 14.768 1.00 90.94 262 ALA A C 1
ATOM 2025 O O . ALA A 1 262 ? -13.624 -10.820 13.690 1.00 90.94 262 ALA A O 1
ATOM 2026 N N . GLY A 1 263 ? -12.584 -9.200 14.840 1.00 91.00 263 GLY A N 1
ATOM 2027 C CA . GLY A 1 263 ? -12.028 -8.508 13.677 1.00 91.00 263 GLY A CA 1
ATOM 2028 C C . GLY A 1 263 ? -13.030 -7.566 13.022 1.00 91.00 263 GLY A C 1
ATOM 2029 O O . GLY A 1 263 ? -12.773 -7.058 11.936 1.00 91.00 263 GLY A O 1
ATOM 2030 N N . VAL A 1 264 ? -14.181 -7.358 13.667 1.00 93.50 264 VAL A N 1
ATOM 2031 C CA . VAL A 1 264 ? -15.281 -6.542 13.165 1.00 93.50 264 VAL A CA 1
ATOM 2032 C C . VAL A 1 264 ? -15.374 -5.276 14.006 1.00 93.50 264 VAL A C 1
ATOM 2034 O O . VAL A 1 264 ? -15.563 -5.332 15.225 1.00 93.50 264 VAL A O 1
ATOM 2037 N N . VAL A 1 265 ? -15.223 -4.128 13.348 1.00 93.38 265 VAL A N 1
ATOM 2038 C CA . VAL A 1 265 ? -15.457 -2.816 13.960 1.00 93.38 265 VAL A CA 1
ATOM 2039 C C . VAL A 1 265 ? -16.946 -2.637 14.273 1.00 93.38 265 VAL A C 1
ATOM 2041 O O . VAL A 1 265 ? -17.802 -3.297 13.682 1.00 93.38 265 VAL A O 1
ATOM 2044 N N . ASN A 1 266 ? -17.274 -1.751 15.215 1.00 92.38 266 ASN A N 1
ATOM 2045 C CA . ASN A 1 266 ? -18.673 -1.432 15.506 1.00 92.38 266 ASN A CA 1
ATOM 2046 C C . ASN A 1 266 ? -19.377 -0.910 14.247 1.00 92.38 266 ASN A C 1
ATOM 2048 O O . ASN A 1 266 ? -18.737 -0.291 13.399 1.00 92.38 266 ASN A O 1
ATOM 2052 N N . THR A 1 267 ? -20.692 -1.136 14.142 1.00 95.00 267 THR A N 1
ATOM 2053 C CA . THR A 1 267 ? -21.492 -0.609 13.030 1.00 95.00 267 THR A CA 1
ATOM 2054 C C . THR A 1 267 ? -21.251 0.896 12.892 1.00 95.00 267 THR A C 1
ATOM 2056 O O . THR A 1 267 ? -21.560 1.625 13.838 1.00 95.00 267 THR A O 1
ATOM 2059 N N . PRO A 1 268 ? -20.709 1.360 11.751 1.00 96.75 268 PRO A N 1
ATOM 2060 C CA . PRO A 1 268 ? -20.431 2.772 11.555 1.00 96.75 268 PRO A CA 1
ATOM 2061 C C . PRO A 1 268 ? -21.719 3.595 11.611 1.00 96.75 268 PRO A C 1
ATOM 2063 O O . PRO A 1 268 ? -22.778 3.151 11.165 1.00 96.75 268 PRO A O 1
ATOM 2066 N N . THR A 1 269 ? -21.625 4.803 12.157 1.00 97.50 269 THR A N 1
ATOM 2067 C CA . THR A 1 269 ? -22.749 5.751 12.268 1.00 97.50 269 THR A CA 1
ATOM 2068 C C . THR A 1 269 ? -22.389 7.141 11.761 1.00 97.50 269 THR A C 1
ATOM 2070 O O . THR A 1 269 ? -23.169 8.084 11.887 1.00 97.50 269 THR A O 1
ATOM 2073 N N . SER A 1 270 ? -21.194 7.296 11.198 1.00 98.38 270 SER A N 1
ATOM 2074 C CA . SER A 1 270 ? -20.717 8.573 10.697 1.00 98.38 270 SER A CA 1
ATOM 2075 C C . SER A 1 270 ? -19.787 8.404 9.503 1.00 98.38 270 SER A C 1
ATOM 2077 O O . SER A 1 270 ? -18.978 7.476 9.467 1.00 98.38 270 SER A O 1
ATOM 2079 N N . ALA A 1 271 ? -19.894 9.318 8.540 1.00 98.56 271 ALA A N 1
ATOM 2080 C CA . ALA A 1 271 ? -19.043 9.347 7.362 1.00 98.56 271 ALA A CA 1
ATOM 2081 C C . ALA A 1 271 ? -18.591 10.767 6.994 1.00 98.56 271 ALA A C 1
ATOM 2083 O O . ALA A 1 271 ? -19.342 11.725 7.189 1.00 98.56 271 ALA A O 1
ATOM 2084 N N . LEU A 1 272 ? -17.379 10.881 6.453 1.00 98.75 272 LEU A N 1
ATOM 2085 C CA . LEU A 1 272 ? -16.844 12.082 5.806 1.00 98.75 272 LEU A CA 1
ATOM 2086 C C . LEU A 1 272 ? -16.465 11.744 4.362 1.00 98.75 272 LEU A C 1
ATOM 2088 O O . LEU A 1 272 ? -15.750 10.770 4.142 1.00 98.75 272 LEU A O 1
ATOM 2092 N N . VAL A 1 273 ? -16.927 12.541 3.396 1.00 98.69 273 VAL A N 1
ATOM 2093 C CA . VAL A 1 273 ? -16.606 12.374 1.968 1.00 98.69 273 VAL A CA 1
ATOM 2094 C C . VAL A 1 273 ? -16.097 13.697 1.398 1.00 98.69 273 VAL A C 1
ATOM 2096 O O . VAL A 1 273 ? -16.817 14.696 1.421 1.00 98.69 273 VAL A O 1
ATOM 2099 N N . THR A 1 274 ? -14.870 13.724 0.878 1.00 98.31 274 THR A N 1
ATOM 2100 C CA . THR A 1 274 ? -14.278 14.933 0.282 1.00 98.31 274 THR A CA 1
ATOM 2101 C C . THR A 1 274 ? -13.808 14.676 -1.139 1.00 98.31 274 THR A C 1
ATOM 2103 O O . THR A 1 274 ? -13.212 13.633 -1.399 1.00 98.31 274 THR A O 1
ATOM 2106 N N . SER A 1 275 ? -14.029 15.626 -2.046 1.00 97.94 275 SER A N 1
ATOM 2107 C CA . SER A 1 275 ? -13.508 15.591 -3.413 1.00 97.94 275 SER A CA 1
ATOM 2108 C C . SER A 1 275 ? -13.632 16.929 -4.133 1.00 97.94 275 SER A C 1
ATOM 2110 O O . SER A 1 275 ? -14.290 17.856 -3.660 1.00 97.94 275 SER A O 1
ATOM 2112 N N . TYR A 1 276 ? -13.046 17.000 -5.324 1.00 97.19 276 TYR A N 1
ATOM 2113 C CA . TYR A 1 276 ? -13.227 18.090 -6.277 1.00 97.19 276 TYR A CA 1
ATOM 2114 C C . TYR A 1 276 ? -12.840 17.638 -7.685 1.00 97.19 276 TYR A C 1
ATOM 2116 O O . TYR A 1 276 ? -12.241 16.571 -7.874 1.00 97.19 276 TYR A O 1
ATOM 2124 N N . GLY A 1 277 ? -13.165 18.465 -8.677 1.00 93.25 277 GLY A N 1
ATOM 2125 C CA . GLY A 1 277 ? -12.731 18.263 -10.052 1.00 93.25 277 GLY A CA 1
ATOM 2126 C C . GLY A 1 277 ? -13.195 16.920 -10.621 1.00 93.25 277 GLY A C 1
ATOM 2127 O O . GLY A 1 277 ? -14.348 16.526 -10.474 1.00 93.25 277 GLY A O 1
ATOM 2128 N N . TYR A 1 278 ? -12.295 16.217 -11.312 1.00 90.75 278 TYR A N 1
ATOM 2129 C CA . TYR A 1 278 ? -12.614 14.978 -12.038 1.00 90.75 278 TYR A CA 1
ATOM 2130 C C . TYR A 1 278 ? -12.963 13.786 -11.128 1.00 90.75 278 TYR A C 1
ATOM 2132 O O . TYR A 1 278 ? -13.277 12.714 -11.633 1.00 90.75 278 TYR A O 1
ATOM 2140 N N . LEU A 1 279 ? -12.875 13.956 -9.805 1.00 95.31 279 LEU A N 1
ATOM 2141 C CA . LEU A 1 279 ? -13.212 12.940 -8.805 1.00 95.31 279 LEU A CA 1
ATOM 2142 C C . LEU A 1 279 ? -14.633 13.114 -8.247 1.00 95.31 279 LEU A C 1
ATOM 2144 O O . LEU A 1 279 ? -15.056 12.313 -7.412 1.00 95.31 279 LEU A O 1
ATOM 2148 N N . GLU A 1 280 ? -15.365 14.155 -8.659 1.00 95.75 280 GLU A N 1
ATOM 2149 C CA . GLU A 1 280 ? -16.702 14.466 -8.148 1.00 95.75 280 GLU A CA 1
ATOM 2150 C C . GLU A 1 280 ? -17.685 13.298 -8.311 1.00 95.75 280 GLU A C 1
ATOM 2152 O O . GLU A 1 280 ? -18.324 12.891 -7.341 1.00 95.75 280 GLU A O 1
ATOM 2157 N N . ASP A 1 281 ? -17.820 12.757 -9.521 1.00 95.81 281 ASP A N 1
ATOM 2158 C CA . ASP A 1 281 ? -18.831 11.753 -9.860 1.00 95.81 281 ASP A CA 1
ATOM 2159 C C . ASP A 1 281 ? -18.659 10.460 -9.047 1.00 95.81 281 ASP A C 1
ATOM 2161 O O . ASP A 1 281 ? -19.612 9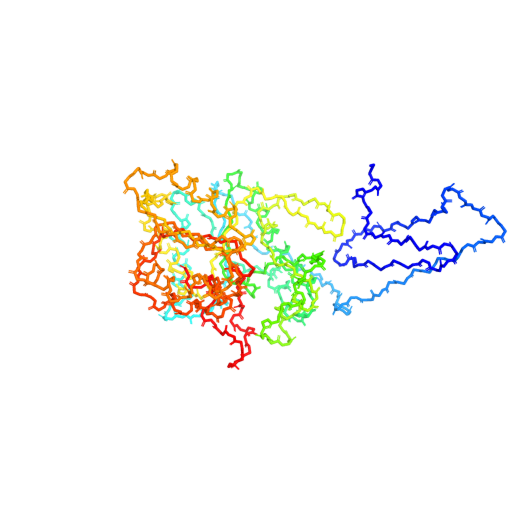.984 -8.422 1.00 95.81 281 ASP A O 1
ATOM 2165 N N . GLY A 1 282 ? -17.430 9.946 -8.968 1.00 96.12 282 GLY A N 1
ATOM 2166 C CA . GLY A 1 282 ? -17.080 8.797 -8.139 1.00 96.12 282 GLY A CA 1
ATOM 2167 C C . GLY A 1 282 ? -17.320 9.057 -6.651 1.00 96.12 282 GLY A C 1
ATOM 2168 O O . GLY A 1 282 ? -17.820 8.188 -5.941 1.00 96.12 282 GLY A O 1
ATOM 2169 N N . SER A 1 283 ? -17.042 10.270 -6.173 1.00 97.88 283 SER A N 1
ATOM 2170 C CA . SER A 1 283 ? -17.233 10.634 -4.761 1.00 97.88 283 SER A CA 1
ATOM 2171 C C . SER A 1 283 ? -18.707 10.797 -4.389 1.00 97.88 283 SER A C 1
ATOM 2173 O O . SER A 1 283 ? -19.110 10.415 -3.290 1.00 97.88 283 SER A O 1
ATOM 2175 N N . ARG A 1 284 ? -19.544 11.293 -5.310 1.00 97.81 284 ARG A N 1
ATOM 2176 C CA . ARG A 1 284 ? -21.005 11.303 -5.137 1.00 97.81 284 ARG A CA 1
ATOM 2177 C C . ARG A 1 284 ? -21.569 9.888 -5.067 1.00 97.81 284 ARG A C 1
ATOM 2179 O O . ARG A 1 284 ? -22.413 9.636 -4.212 1.00 97.81 284 ARG A O 1
ATOM 2186 N N . ALA A 1 285 ? -21.069 8.972 -5.897 1.00 98.00 285 ALA A N 1
ATOM 2187 C CA . ALA A 1 285 ? -21.453 7.564 -5.830 1.00 98.00 285 ALA A CA 1
ATOM 2188 C C . ALA A 1 285 ? -21.044 6.926 -4.489 1.00 98.00 285 ALA A C 1
ATOM 2190 O O . ALA A 1 285 ? -21.851 6.240 -3.868 1.00 98.00 285 ALA A O 1
ATOM 2191 N N . VAL A 1 286 ? -19.832 7.207 -3.989 1.00 98.25 286 VAL A N 1
ATOM 2192 C CA . VAL A 1 286 ? -19.411 6.768 -2.645 1.00 98.25 286 VAL A CA 1
ATOM 2193 C C . VAL A 1 286 ? -20.360 7.307 -1.572 1.00 98.25 286 VAL A C 1
ATOM 2195 O O . VAL A 1 286 ? -20.825 6.538 -0.734 1.00 98.25 286 VAL A O 1
ATOM 2198 N N . LEU A 1 287 ? -20.689 8.603 -1.596 1.00 98.31 287 LEU A N 1
ATOM 2199 C CA . LEU A 1 287 ? -21.613 9.194 -0.625 1.00 98.31 287 LEU A CA 1
ATOM 2200 C C . LEU A 1 287 ? -22.999 8.529 -0.660 1.00 98.31 287 LEU A C 1
ATOM 2202 O O . LEU A 1 287 ? -23.556 8.249 0.400 1.00 98.31 287 LEU A O 1
ATOM 2206 N N . GLU A 1 288 ? -23.537 8.259 -1.850 1.00 98.31 288 GLU A N 1
ATOM 2207 C CA . GLU A 1 288 ? -24.824 7.576 -2.024 1.00 98.31 288 GLU A CA 1
ATOM 2208 C C . GLU A 1 288 ? -24.797 6.157 -1.433 1.00 98.31 288 GLU A C 1
ATOM 2210 O O . GLU A 1 288 ? -25.674 5.797 -0.645 1.00 98.31 288 GLU A O 1
ATOM 2215 N N . GLU A 1 289 ? -23.765 5.366 -1.733 1.00 98.06 289 GLU A N 1
ATOM 2216 C CA . GLU A 1 289 ? -23.610 4.014 -1.179 1.00 98.06 289 GLU A CA 1
ATOM 2217 C C . GLU A 1 289 ? -23.470 4.029 0.350 1.00 98.06 289 GLU A C 1
ATOM 2219 O O . GLU A 1 289 ? -24.063 3.199 1.042 1.00 98.06 289 GLU A O 1
ATOM 2224 N N . LEU A 1 290 ? -22.755 5.010 0.911 1.00 97.94 290 LEU A N 1
ATOM 2225 C CA . LEU A 1 290 ? -22.663 5.183 2.362 1.00 97.94 290 LEU A CA 1
ATOM 2226 C C . LEU A 1 290 ? -24.014 5.562 2.982 1.00 97.94 290 LEU A C 1
ATOM 2228 O O . LEU A 1 290 ? -24.377 5.028 4.027 1.00 97.94 290 LEU A O 1
ATOM 2232 N N . GLN A 1 291 ? -24.785 6.448 2.351 1.00 97.81 291 GLN A N 1
ATOM 2233 C CA . GLN A 1 291 ? -26.127 6.810 2.820 1.00 97.81 291 GLN A CA 1
ATOM 2234 C C . GLN A 1 291 ? -27.095 5.625 2.785 1.00 97.81 291 GLN A C 1
ATOM 2236 O O . GLN A 1 291 ? -27.920 5.482 3.688 1.00 97.81 291 GLN A O 1
ATOM 2241 N N . ASN A 1 292 ? -26.965 4.759 1.780 1.00 97.31 292 ASN A N 1
ATOM 2242 C CA . ASN A 1 292 ? -27.781 3.558 1.635 1.00 97.31 292 ASN A CA 1
ATOM 2243 C C . ASN A 1 292 ? -27.360 2.431 2.594 1.00 97.31 292 ASN A C 1
ATOM 2245 O O . ASN A 1 292 ? -28.210 1.674 3.067 1.00 97.31 292 ASN A O 1
ATOM 2249 N N . GLY A 1 293 ? -26.059 2.295 2.864 1.00 96.62 293 GLY A N 1
ATOM 2250 C CA . GLY A 1 293 ? -25.498 1.214 3.677 1.00 96.62 293 GLY A CA 1
ATOM 2251 C C . GLY A 1 293 ? -25.498 1.473 5.186 1.00 96.62 293 GLY A C 1
ATOM 2252 O O . GLY A 1 293 ? -25.489 0.518 5.967 1.00 96.62 293 GLY A O 1
ATOM 2253 N N . LEU A 1 294 ? -25.501 2.738 5.616 1.00 97.25 294 LEU A N 1
ATOM 2254 C CA . LEU A 1 294 ? -25.447 3.112 7.030 1.00 97.25 294 LEU A CA 1
ATOM 2255 C C . LEU A 1 294 ? -26.843 3.277 7.662 1.00 97.25 294 LEU A C 1
ATOM 2257 O O . LEU A 1 294 ? -27.831 3.507 6.962 1.00 97.25 294 LEU A O 1
ATOM 2261 N N . PRO A 1 295 ? -26.960 3.190 9.004 1.00 97.56 295 PRO A N 1
ATOM 2262 C CA . PRO A 1 295 ? -28.212 3.479 9.701 1.00 97.56 295 PRO A CA 1
ATOM 2263 C C . PRO A 1 295 ? -28.795 4.847 9.318 1.00 97.56 295 PRO A C 1
ATOM 2265 O O . PRO A 1 295 ? -28.062 5.822 9.176 1.00 97.56 295 PRO A O 1
ATOM 2268 N N . SER A 1 296 ? -30.122 4.961 9.235 1.00 94.06 296 SER A N 1
ATOM 2269 C CA . SER A 1 296 ? -30.803 6.181 8.764 1.00 94.06 296 SER A CA 1
ATOM 2270 C C . SER A 1 296 ? -30.571 7.431 9.627 1.00 94.06 296 SER A C 1
ATOM 2272 O O . SER A 1 296 ? -30.869 8.539 9.197 1.00 94.06 296 SER A O 1
ATOM 2274 N N . ASN A 1 297 ? -30.099 7.264 10.864 1.00 95.12 297 ASN A N 1
ATOM 2275 C CA . ASN A 1 297 ? -29.736 8.342 11.787 1.00 95.12 297 ASN A CA 1
ATOM 2276 C C . ASN A 1 297 ? -28.223 8.632 11.811 1.00 95.12 297 ASN A C 1
ATOM 2278 O O . ASN A 1 297 ? -27.751 9.265 12.756 1.00 95.12 297 ASN A O 1
ATOM 2282 N N . SER A 1 298 ? -27.472 8.139 10.822 1.00 98.00 298 SER A N 1
ATOM 2283 C CA . SER A 1 298 ? -26.035 8.385 10.696 1.00 98.00 298 SER A CA 1
ATOM 2284 C C . SER A 1 298 ? -25.733 9.835 10.324 1.00 98.00 298 SER A C 1
ATOM 2286 O O . SER A 1 298 ? -26.542 10.514 9.689 1.00 98.00 298 SER A O 1
ATOM 2288 N N . ASN A 1 299 ? -24.553 10.307 10.718 1.00 97.88 299 ASN A N 1
ATOM 2289 C CA . ASN A 1 299 ? -24.073 11.649 10.410 1.00 97.88 299 ASN A CA 1
ATOM 2290 C C . ASN A 1 299 ? -23.193 11.645 9.151 1.00 97.88 299 ASN A C 1
ATOM 2292 O O . ASN A 1 299 ? -22.263 10.849 9.052 1.00 97.88 299 ASN A O 1
ATOM 2296 N N . PHE A 1 300 ? -23.443 12.562 8.221 1.00 98.06 300 PHE A N 1
ATOM 2297 C CA . PHE A 1 300 ? -22.679 12.687 6.983 1.00 98.06 300 PHE A CA 1
ATOM 2298 C C . PHE A 1 300 ? -22.118 14.101 6.863 1.00 98.06 300 PHE A C 1
ATOM 2300 O O . PHE A 1 300 ? -22.876 15.064 6.744 1.00 98.06 300 PHE A O 1
ATOM 2307 N N . SER A 1 301 ? -20.794 14.209 6.848 1.00 98.44 301 SER A N 1
ATOM 2308 C CA . SER A 1 301 ? -20.076 15.426 6.474 1.00 98.44 301 SER A CA 1
ATOM 2309 C C . SER A 1 301 ? -19.582 15.290 5.036 1.00 98.44 301 SER A C 1
ATOM 2311 O O . SER A 1 301 ? -19.141 14.213 4.631 1.00 98.44 301 SER A O 1
ATOM 2313 N N . GLN A 1 302 ? -19.637 16.367 4.253 1.00 97.94 302 GLN A N 1
ATOM 2314 C CA . GLN A 1 302 ? -19.124 16.349 2.885 1.00 97.94 302 GLN A CA 1
ATOM 2315 C C . GLN A 1 302 ? -18.478 17.672 2.480 1.00 97.94 302 GLN A C 1
ATOM 2317 O O . GLN A 1 302 ? -18.978 18.740 2.830 1.00 97.94 302 GLN A O 1
ATOM 2322 N N . LEU A 1 303 ? -17.413 17.569 1.688 1.00 98.25 303 LEU A N 1
ATOM 2323 C CA . LEU A 1 303 ? -16.801 18.652 0.919 1.00 98.25 303 LEU A CA 1
ATOM 2324 C C . LEU A 1 303 ? -16.574 18.136 -0.505 1.00 98.25 303 LEU A C 1
ATOM 2326 O O . LEU A 1 303 ? -15.471 17.742 -0.866 1.00 98.25 303 LEU A O 1
ATOM 2330 N N . ILE A 1 304 ? -17.656 18.032 -1.276 1.00 97.81 304 ILE A N 1
ATOM 2331 C CA . ILE A 1 304 ? -17.646 17.547 -2.662 1.00 97.81 304 ILE A CA 1
ATOM 2332 C C . ILE A 1 304 ? -17.883 18.751 -3.565 1.00 97.81 304 ILE A C 1
ATOM 2334 O O . ILE A 1 304 ? -19.024 19.196 -3.724 1.00 97.81 304 ILE A O 1
ATOM 2338 N N . GLU A 1 305 ? -16.800 19.273 -4.131 1.00 96.88 305 GLU A N 1
ATOM 2339 C CA . GLU A 1 305 ? -16.855 20.414 -5.039 1.00 96.88 305 GLU A CA 1
ATOM 2340 C C . GLU A 1 305 ? -17.299 19.982 -6.437 1.00 96.88 305 GLU A C 1
ATOM 2342 O O . GLU A 1 305 ? -16.901 18.911 -6.910 1.00 96.88 305 GLU A O 1
ATOM 2347 N N . GLN A 1 306 ? -18.116 20.809 -7.093 1.00 93.06 306 GLN A N 1
ATOM 2348 C CA . GLN A 1 306 ? -18.522 20.548 -8.476 1.00 93.06 306 GLN A CA 1
ATOM 2349 C C . GLN A 1 306 ? -17.362 20.813 -9.442 1.00 93.06 306 GLN A C 1
ATOM 2351 O O . GLN A 1 306 ? -16.578 21.737 -9.239 1.00 93.06 306 GLN A O 1
ATOM 2356 N N . TYR A 1 307 ? -17.251 20.017 -10.507 1.00 89.56 307 TYR A N 1
ATOM 2357 C CA . TYR A 1 307 ? -16.150 20.114 -11.474 1.00 89.56 307 TYR A CA 1
ATOM 2358 C C . TYR A 1 307 ? -16.009 21.501 -12.128 1.00 89.56 307 TYR A C 1
ATOM 2360 O O . TYR A 1 307 ? -14.908 21.887 -12.518 1.00 89.56 307 TYR A O 1
ATOM 2368 N N . ASP A 1 308 ? -17.107 22.241 -12.287 1.00 91.62 308 ASP A N 1
ATOM 2369 C CA . ASP A 1 308 ? -17.143 23.550 -12.945 1.00 91.62 308 ASP A CA 1
ATOM 2370 C C . ASP A 1 308 ? -16.935 24.738 -11.992 1.00 91.62 308 ASP A C 1
ATOM 2372 O O . ASP A 1 308 ? -16.903 25.889 -12.444 1.00 91.62 308 ASP A O 1
ATOM 2376 N N . VAL A 1 309 ? -16.760 24.483 -10.693 1.00 94.62 309 VAL A N 1
ATOM 2377 C CA . VAL A 1 309 ? -16.468 25.526 -9.709 1.00 94.62 309 VAL A CA 1
ATOM 2378 C C . VAL A 1 309 ? -14.986 25.908 -9.800 1.00 94.62 309 VAL A C 1
ATOM 2380 O O . VAL A 1 309 ? -14.115 25.037 -9.769 1.00 94.62 309 VAL A O 1
ATOM 2383 N N . PRO A 1 310 ? -14.659 27.207 -9.938 1.00 94.50 310 PRO A N 1
ATOM 2384 C CA . PRO A 1 310 ? -13.272 27.646 -10.003 1.00 94.50 310 PRO A CA 1
ATOM 2385 C C . PRO A 1 310 ? -12.566 27.484 -8.641 1.00 94.50 310 PRO A C 1
ATOM 2387 O O . PRO A 1 310 ? -13.222 27.618 -7.600 1.00 94.50 310 PRO A O 1
ATOM 2390 N N . PRO A 1 311 ? -11.235 27.269 -8.617 1.00 94.31 311 PRO A N 1
ATOM 2391 C CA . PRO A 1 311 ? -10.477 27.074 -7.377 1.00 94.31 311 PRO A CA 1
ATOM 2392 C C . PRO A 1 311 ? -10.706 28.166 -6.323 1.00 94.31 311 PRO A C 1
ATOM 2394 O O . PRO A 1 311 ? -10.856 27.869 -5.146 1.00 94.31 311 PRO A O 1
ATOM 2397 N N . GLU A 1 312 ? -10.835 29.434 -6.723 1.00 94.00 312 GLU A N 1
ATOM 2398 C CA . GLU A 1 312 ? -11.013 30.558 -5.790 1.00 94.00 312 GLU A CA 1
ATOM 2399 C C . GLU A 1 312 ? -12.372 30.565 -5.068 1.00 94.00 312 GLU A C 1
ATOM 2401 O O . GLU A 1 312 ? -12.552 31.306 -4.101 1.00 94.00 312 GLU A O 1
ATOM 2406 N N . ALA A 1 313 ? -13.338 29.783 -5.556 1.00 95.38 313 ALA A N 1
ATOM 2407 C CA . ALA A 1 313 ? -14.655 29.597 -4.950 1.00 95.38 313 ALA A CA 1
ATOM 2408 C C . ALA A 1 313 ? -14.832 28.203 -4.325 1.00 95.38 313 ALA A C 1
ATOM 2410 O O . ALA A 1 313 ? -15.917 27.903 -3.829 1.00 95.38 313 ALA A O 1
ATOM 2411 N N . SER A 1 314 ? -13.791 27.370 -4.378 1.00 97.50 314 SER A N 1
ATOM 2412 C CA . SER A 1 314 ? -13.807 25.996 -3.889 1.00 97.50 314 SER A CA 1
ATOM 2413 C C . SER A 1 314 ? -13.424 25.918 -2.411 1.00 97.50 314 SER A C 1
ATOM 2415 O O . SER A 1 314 ? -12.818 26.842 -1.863 1.00 97.50 314 SER A O 1
ATOM 2417 N N . TRP A 1 315 ? -13.754 24.807 -1.753 1.00 98.31 315 TRP A N 1
ATOM 2418 C CA . TRP A 1 315 ? -13.338 24.581 -0.366 1.00 98.31 315 TRP A CA 1
ATOM 2419 C C . TRP A 1 315 ? -11.807 24.514 -0.198 1.00 98.31 315 TRP A C 1
ATOM 2421 O O . TRP A 1 315 ? -11.067 23.992 -1.036 1.00 98.31 315 TRP A O 1
ATOM 2431 N N . SER A 1 316 ? -11.334 25.014 0.939 1.00 98.25 316 SER A N 1
ATOM 2432 C CA . SER A 1 316 ? -9.927 25.079 1.336 1.00 98.25 316 SER A CA 1
ATOM 2433 C C . SER A 1 316 ? -9.585 24.044 2.416 1.00 98.25 316 SER A C 1
ATOM 2435 O O . SER A 1 316 ? -10.454 23.429 3.039 1.00 98.25 316 SER A O 1
ATOM 2437 N N . ALA A 1 317 ? -8.300 23.874 2.716 1.00 98.25 317 ALA A N 1
ATOM 2438 C CA . ALA A 1 317 ? -7.844 23.050 3.829 1.00 98.25 317 ALA A CA 1
ATOM 2439 C C . ALA A 1 317 ? -8.412 23.527 5.179 1.00 98.25 317 ALA A C 1
ATOM 2441 O O . ALA A 1 317 ? -8.639 22.701 6.062 1.00 98.25 317 ALA A O 1
ATOM 2442 N N . ASP A 1 318 ? -8.691 24.825 5.340 1.00 98.38 318 ASP A N 1
ATOM 2443 C CA . ASP A 1 318 ? -9.307 25.365 6.558 1.00 98.38 318 ASP A CA 1
ATOM 2444 C C . ASP A 1 318 ? -10.757 24.901 6.740 1.00 98.38 318 ASP A C 1
ATOM 2446 O O . ASP A 1 318 ? -11.198 24.741 7.879 1.00 98.38 318 ASP A O 1
ATOM 2450 N N . ASP A 1 319 ? -11.468 24.601 5.651 1.00 98.38 319 ASP A N 1
ATOM 2451 C CA . ASP A 1 319 ? -12.818 24.030 5.701 1.00 98.38 319 ASP A CA 1
ATOM 2452 C C . ASP A 1 319 ? -12.790 22.545 6.091 1.00 98.38 319 ASP A C 1
ATOM 2454 O O . ASP A 1 319 ? -13.665 22.064 6.816 1.00 98.38 319 ASP A O 1
ATOM 2458 N N . LEU A 1 320 ? -11.758 21.810 5.661 1.00 98.38 320 LEU A N 1
ATOM 2459 C CA . LEU A 1 320 ? -11.606 20.386 5.967 1.00 98.38 320 LEU A CA 1
ATOM 2460 C C . LEU A 1 320 ? -11.048 20.135 7.379 1.00 98.38 320 LEU A C 1
ATOM 2462 O O . LEU A 1 320 ? -11.479 19.193 8.044 1.00 98.38 320 LEU A O 1
ATOM 2466 N N . ARG A 1 321 ? -10.146 20.981 7.893 1.00 98.06 321 ARG A N 1
ATOM 2467 C CA . ARG A 1 321 ? -9.573 20.854 9.250 1.00 98.06 321 ARG A CA 1
ATOM 2468 C C . ARG A 1 321 ? -10.602 20.593 10.361 1.00 98.06 321 ARG A C 1
ATOM 2470 O O . ARG A 1 321 ? -10.395 19.642 11.113 1.00 98.06 321 ARG A O 1
ATOM 2477 N N . PRO A 1 322 ? -11.702 21.355 10.512 1.00 97.62 322 PRO A N 1
ATOM 2478 C CA . PRO A 1 322 ? -12.678 21.090 11.568 1.00 97.62 322 PRO A CA 1
ATOM 2479 C C . PRO A 1 322 ? -13.439 19.769 11.379 1.00 97.62 322 PRO A C 1
ATOM 2481 O O . PRO A 1 322 ? -13.840 19.171 12.374 1.00 97.62 322 PRO A O 1
ATOM 2484 N N . LEU A 1 323 ? -13.620 19.302 10.140 1.00 97.81 323 LEU A N 1
ATOM 2485 C CA . LEU A 1 323 ? -14.316 18.046 9.843 1.00 97.81 323 LEU A CA 1
ATOM 2486 C C . LEU A 1 323 ? -13.419 16.822 10.037 1.00 97.81 323 LEU A C 1
ATOM 2488 O O . LEU A 1 323 ? -13.899 15.776 10.455 1.00 97.81 323 LEU A O 1
ATOM 2492 N N . LEU A 1 324 ? -12.127 16.952 9.734 1.00 97.06 324 LEU A N 1
ATOM 2493 C CA . LEU A 1 324 ? -11.174 15.852 9.825 1.00 97.06 324 LEU A CA 1
ATOM 2494 C C . LEU A 1 324 ? -10.477 15.818 11.188 1.00 97.06 324 LEU A C 1
ATOM 2496 O O . LEU A 1 324 ? -10.477 14.792 11.848 1.00 97.06 324 LEU A O 1
ATOM 2500 N N . LEU A 1 325 ? -9.902 16.930 11.646 1.00 97.00 325 LEU A N 1
ATOM 2501 C CA . LEU A 1 325 ? -8.994 16.946 12.803 1.00 97.00 325 LEU A CA 1
ATOM 2502 C C . LEU A 1 325 ? -9.697 17.169 14.147 1.00 97.00 325 LEU A C 1
ATOM 2504 O O . LEU A 1 325 ? -9.094 16.928 15.193 1.00 97.00 325 LEU A O 1
ATOM 2508 N N . ASN A 1 326 ? -10.953 17.631 14.130 1.00 96.44 326 ASN A N 1
ATOM 2509 C CA . ASN A 1 326 ? -11.721 17.949 15.342 1.00 96.44 326 ASN A CA 1
ATOM 2510 C C . ASN A 1 326 ? -12.984 17.091 15.511 1.00 96.44 326 ASN A C 1
ATOM 2512 O O . ASN A 1 326 ? -13.638 17.172 16.553 1.00 96.44 326 ASN A O 1
ATOM 2516 N N . GLN A 1 327 ? -13.336 16.273 14.518 1.00 96.00 327 GLN A N 1
ATOM 2517 C CA . GLN A 1 327 ? -14.524 15.432 14.539 1.00 96.00 327 GLN A CA 1
ATOM 2518 C C . GLN A 1 327 ? -14.178 14.001 14.124 1.00 96.00 327 GLN A C 1
ATOM 2520 O O . GLN A 1 327 ? -13.566 13.763 13.089 1.00 96.00 327 GLN A O 1
ATOM 2525 N N . ARG A 1 328 ? -14.613 13.025 14.930 1.00 96.19 328 ARG A N 1
ATOM 2526 C CA . ARG A 1 328 ? -14.513 11.612 14.559 1.00 96.19 328 ARG A CA 1
ATOM 2527 C C . ARG A 1 328 ? -15.552 11.276 13.491 1.00 96.19 328 ARG A C 1
ATOM 2529 O O . ARG A 1 328 ? -16.734 11.583 13.653 1.00 96.19 328 ARG A O 1
ATOM 2536 N N . HIS A 1 329 ? -15.100 10.554 12.475 1.00 98.00 329 HIS A N 1
ATOM 2537 C CA . HIS A 1 329 ? -15.929 9.858 11.503 1.00 98.00 329 HIS A CA 1
ATOM 2538 C C . HIS A 1 329 ? -15.525 8.381 11.472 1.00 98.00 329 HIS A C 1
ATOM 2540 O O . HIS A 1 329 ? -14.339 8.064 11.514 1.00 98.00 329 HIS A O 1
ATOM 2546 N N . ASP A 1 330 ? -16.500 7.475 11.428 1.00 97.75 330 ASP A N 1
ATOM 2547 C CA . ASP A 1 330 ? -16.237 6.032 11.416 1.00 97.75 330 ASP A CA 1
ATOM 2548 C C . ASP A 1 330 ? -15.749 5.563 10.037 1.00 97.75 330 ASP A C 1
ATOM 2550 O O . ASP A 1 330 ? -14.920 4.658 9.951 1.00 97.75 330 ASP A O 1
ATOM 2554 N N . LEU A 1 331 ? -16.244 6.197 8.967 1.00 98.38 331 LEU A N 1
ATOM 2555 C CA . LEU A 1 331 ? -15.811 5.993 7.585 1.00 98.38 331 LEU A CA 1
ATOM 2556 C C . LEU A 1 331 ? -15.331 7.319 6.990 1.00 98.38 331 LEU A C 1
ATOM 2558 O O . LEU A 1 331 ? -16.052 8.315 7.025 1.00 98.38 331 LEU A O 1
ATOM 2562 N N . ILE A 1 332 ? -14.131 7.346 6.421 1.00 98.31 332 ILE A N 1
ATOM 2563 C CA . ILE A 1 332 ? -13.552 8.563 5.847 1.00 98.31 332 ILE A CA 1
ATOM 2564 C C . ILE A 1 332 ? -13.105 8.262 4.422 1.00 98.31 332 ILE A C 1
ATOM 2566 O O . ILE A 1 332 ? -12.241 7.416 4.200 1.00 98.31 332 ILE A O 1
ATOM 2570 N N . TYR A 1 333 ? -13.694 8.975 3.467 1.00 98.38 333 TYR A N 1
ATOM 2571 C CA . TYR A 1 333 ? -13.288 8.955 2.075 1.00 98.38 333 TYR A CA 1
ATOM 2572 C C . TYR A 1 333 ? -12.678 10.294 1.679 1.00 98.38 333 TYR A C 1
ATOM 2574 O O . TYR A 1 333 ? -13.376 11.310 1.632 1.00 98.38 333 TYR A O 1
ATOM 2582 N N . LEU A 1 334 ? -11.381 10.281 1.378 1.00 97.81 334 LEU A N 1
ATOM 2583 C CA . LEU A 1 334 ? -10.659 11.460 0.909 1.00 97.81 334 LEU A CA 1
ATOM 2584 C C . LEU A 1 334 ? -10.251 11.260 -0.551 1.00 97.81 334 LEU A C 1
ATOM 2586 O O . LEU A 1 334 ? -9.393 10.433 -0.856 1.00 97.81 334 LEU A O 1
ATOM 2590 N N . ALA A 1 335 ? -10.850 12.016 -1.462 1.00 97.50 335 ALA A N 1
ATOM 2591 C CA . ALA A 1 335 ? -10.454 12.055 -2.862 1.00 97.50 335 ALA A CA 1
ATOM 2592 C C . ALA A 1 335 ? -9.895 13.435 -3.221 1.00 97.50 335 ALA A C 1
ATOM 2594 O O . ALA A 1 335 ? -10.424 14.464 -2.806 1.00 97.50 335 ALA A O 1
ATOM 2595 N N . GLY A 1 336 ? -8.804 13.462 -3.978 1.00 95.56 336 GLY A N 1
ATOM 2596 C CA . GLY A 1 336 ? -8.130 14.698 -4.363 1.00 95.56 336 GLY A CA 1
ATOM 2597 C C . GLY A 1 336 ? -6.721 14.440 -4.875 1.00 95.56 336 GLY A C 1
ATOM 2598 O O . GLY A 1 336 ? -6.316 13.295 -5.085 1.00 95.56 336 GLY A O 1
ATOM 2599 N N . HIS A 1 337 ? -5.950 15.508 -5.052 1.00 95.25 337 HIS A N 1
ATOM 2600 C CA . HIS A 1 337 ? -4.514 15.383 -5.264 1.00 95.25 337 HIS A CA 1
ATOM 2601 C C . HIS A 1 337 ? -3.800 15.123 -3.940 1.00 95.25 337 HIS A C 1
ATOM 2603 O O . HIS A 1 337 ? -3.996 15.834 -2.954 1.00 95.25 337 HIS A O 1
ATOM 2609 N N . PHE A 1 338 ? -2.950 14.105 -3.953 1.00 93.94 338 PHE A N 1
ATOM 2610 C CA . PHE A 1 338 ? -2.151 13.672 -2.822 1.00 93.94 338 PHE A CA 1
ATOM 2611 C C . PHE A 1 338 ? -0.683 13.597 -3.229 1.00 93.94 338 PHE A C 1
ATOM 2613 O O . PHE A 1 338 ? -0.341 13.401 -4.397 1.00 93.94 338 PHE A O 1
ATOM 2620 N N . ASN A 1 339 ? 0.171 13.743 -2.231 1.00 91.75 339 ASN A N 1
ATOM 2621 C CA . ASN A 1 339 ? 1.462 13.081 -2.181 1.00 91.75 339 ASN A CA 1
ATOM 2622 C C . ASN A 1 339 ? 1.489 12.237 -0.876 1.00 91.75 339 ASN A C 1
ATOM 2624 O O . ASN A 1 339 ? 0.494 12.241 -0.140 1.00 91.75 339 ASN A O 1
ATOM 2628 N N . PRO A 1 340 ? 2.587 11.530 -0.551 1.00 91.44 340 PRO A N 1
ATOM 2629 C CA . PRO A 1 340 ? 2.654 10.679 0.639 1.00 91.44 340 PRO A CA 1
ATOM 2630 C C . PRO A 1 340 ? 2.357 11.389 1.966 1.00 91.44 340 PRO A C 1
ATOM 2632 O O . PRO A 1 340 ? 1.913 10.740 2.902 1.00 91.44 340 PRO A O 1
ATOM 2635 N N . SER A 1 341 ? 2.567 12.702 2.066 1.00 92.50 341 SER A N 1
ATOM 2636 C CA . SER A 1 341 ? 2.492 13.467 3.319 1.00 92.50 341 SER A CA 1
ATOM 2637 C C . SER A 1 341 ? 1.423 14.565 3.320 1.00 92.50 341 SER A C 1
ATOM 2639 O O . SER A 1 341 ? 1.185 15.184 4.359 1.00 92.50 341 SER A O 1
ATOM 2641 N N . ARG A 1 342 ? 0.794 14.870 2.177 1.00 94.38 342 ARG A N 1
ATOM 2642 C CA . ARG A 1 342 ? -0.126 16.003 1.994 1.00 94.38 342 ARG A CA 1
ATOM 2643 C C . ARG A 1 342 ? -1.294 15.678 1.073 1.00 94.38 342 ARG A C 1
ATOM 2645 O O . ARG A 1 342 ? -1.163 14.948 0.096 1.00 94.38 342 ARG A O 1
ATOM 2652 N N . LEU A 1 343 ? -2.420 16.306 1.384 1.00 95.88 343 LEU A N 1
ATOM 2653 C CA . LEU A 1 343 ? -3.644 16.365 0.602 1.00 95.88 343 LEU A CA 1
ATOM 2654 C C . LEU A 1 343 ? -3.828 17.822 0.182 1.00 95.88 343 LEU A C 1
ATOM 2656 O O . LEU A 1 343 ? -3.854 18.711 1.038 1.00 95.88 343 LEU A O 1
ATOM 2660 N N . LEU A 1 344 ? -3.945 18.064 -1.120 1.00 97.12 344 LEU A N 1
ATOM 2661 C CA . LEU A 1 344 ? -4.239 19.378 -1.685 1.00 97.12 344 LEU A CA 1
ATOM 2662 C C . LEU A 1 344 ? -5.752 19.607 -1.685 1.00 97.12 344 LEU A C 1
ATOM 2664 O O . LEU A 1 344 ? -6.499 18.772 -2.203 1.00 97.12 344 LEU A O 1
ATOM 2668 N N . ALA A 1 345 ? -6.195 20.727 -1.119 1.00 97.88 345 ALA A N 1
ATOM 2669 C CA . ALA A 1 345 ? -7.599 21.118 -1.102 1.00 97.88 345 ALA A CA 1
ATOM 2670 C C . ALA A 1 345 ? -8.103 21.560 -2.488 1.00 97.88 345 ALA A C 1
ATOM 2672 O O . ALA A 1 345 ? -7.320 21.751 -3.421 1.00 97.88 345 ALA A O 1
ATOM 2673 N N . ALA A 1 346 ? -9.421 21.721 -2.625 1.00 97.81 346 ALA A N 1
ATOM 2674 C CA . ALA A 1 346 ? -10.055 22.075 -3.896 1.00 97.81 346 ALA A CA 1
ATOM 2675 C C . ALA A 1 346 ? -9.699 23.484 -4.399 1.00 97.81 346 ALA A C 1
ATOM 2677 O O . ALA A 1 346 ? -9.841 23.767 -5.585 1.00 97.81 346 ALA A O 1
ATOM 2678 N N . ASP A 1 347 ? -9.177 24.346 -3.526 1.00 97.31 347 ASP A N 1
ATOM 2679 C CA . ASP A 1 347 ? -8.630 25.658 -3.883 1.00 97.31 347 ASP A CA 1
ATOM 2680 C C . ASP A 1 347 ? -7.277 25.607 -4.625 1.00 97.31 347 ASP A C 1
ATOM 2682 O O . ASP A 1 347 ? -6.759 26.649 -5.032 1.00 97.31 347 ASP A O 1
ATOM 2686 N N . TYR A 1 348 ? -6.687 24.414 -4.795 1.00 96.06 348 TYR A N 1
ATOM 2687 C CA . TYR A 1 348 ? -5.372 24.190 -5.410 1.00 96.06 348 TYR A CA 1
ATOM 2688 C C . TYR A 1 348 ? -4.226 25.006 -4.779 1.00 96.06 348 TYR A C 1
ATOM 2690 O O . TYR A 1 348 ? -3.180 25.207 -5.402 1.00 96.06 348 TYR A O 1
ATOM 2698 N N . SER A 1 349 ? -4.390 25.461 -3.536 1.00 97.31 349 SER A N 1
ATOM 2699 C CA . SER A 1 349 ? -3.425 26.325 -2.855 1.00 97.31 349 SER A CA 1
ATOM 2700 C C . SER A 1 349 ? -3.103 25.846 -1.448 1.00 97.31 349 SER A C 1
ATOM 2702 O O . SER A 1 349 ? -1.935 25.844 -1.051 1.00 97.31 349 SER A O 1
ATOM 2704 N N . SER A 1 350 ? -4.115 25.436 -0.690 1.00 97.88 350 SER A N 1
ATOM 2705 C CA . SER A 1 350 ? -3.957 25.026 0.695 1.00 97.88 350 SER A CA 1
ATOM 2706 C C . SER A 1 350 ? -3.885 23.503 0.823 1.00 97.88 350 SER A C 1
ATOM 2708 O O . SER A 1 350 ? -4.441 22.747 0.029 1.00 97.88 350 SER A O 1
ATOM 2710 N N . THR A 1 351 ? -3.155 23.027 1.834 1.00 97.06 351 THR A N 1
ATOM 2711 C CA . THR A 1 351 ? -2.947 21.590 2.067 1.00 97.06 351 THR A CA 1
ATOM 2712 C C . THR A 1 351 ? -3.261 21.202 3.502 1.00 97.06 351 THR A C 1
ATOM 2714 O O . THR A 1 351 ? -3.070 22.016 4.413 1.00 97.06 351 THR A O 1
ATOM 2717 N N . ILE A 1 352 ? -3.632 19.939 3.702 1.00 96.75 352 ILE A N 1
ATOM 2718 C CA . ILE A 1 352 ? -3.573 19.256 5.000 1.00 96.75 352 ILE A CA 1
ATOM 2719 C C . ILE A 1 352 ? -2.440 18.241 4.957 1.00 96.75 352 ILE A C 1
ATOM 2721 O O . ILE A 1 352 ? -2.307 17.506 3.981 1.00 96.75 352 ILE A O 1
ATOM 2725 N N . SER A 1 353 ? -1.627 18.208 6.007 1.00 95.44 353 SER A N 1
ATOM 2726 C CA . SER A 1 353 ? -0.524 17.260 6.153 1.00 95.44 353 SER A CA 1
ATOM 2727 C C . SER A 1 353 ? -0.880 16.054 7.027 1.00 95.44 353 SER A C 1
ATOM 2729 O O . SER A 1 353 ? -1.666 16.155 7.969 1.00 95.44 353 SER A O 1
ATOM 2731 N N . ALA A 1 354 ? -0.231 14.923 6.766 1.00 94.69 354 ALA A N 1
ATOM 2732 C CA . ALA A 1 354 ? -0.261 13.731 7.609 1.00 94.69 354 ALA A CA 1
ATOM 2733 C C . ALA A 1 354 ? 0.224 14.035 9.042 1.00 94.69 354 ALA A C 1
ATOM 2735 O O . ALA A 1 354 ? -0.309 13.507 10.017 1.00 94.69 354 ALA A O 1
ATOM 2736 N N . THR A 1 355 ? 1.154 14.981 9.205 1.00 94.19 355 THR A N 1
ATOM 2737 C CA . THR A 1 355 ? 1.592 15.476 10.520 1.00 94.19 355 THR A CA 1
ATOM 2738 C C . THR A 1 355 ? 0.478 16.167 11.305 1.00 94.19 355 THR A C 1
ATOM 2740 O O . THR A 1 355 ? 0.405 16.015 12.525 1.00 94.19 355 THR A O 1
ATOM 2743 N N . GLU A 1 356 ? -0.397 16.934 10.648 1.00 95.56 356 GLU A N 1
ATOM 2744 C CA . GLU A 1 356 ? -1.563 17.531 11.316 1.00 95.56 356 GLU A CA 1
ATOM 2745 C C . GLU A 1 356 ? -2.517 16.449 11.829 1.00 95.56 356 GLU A C 1
ATOM 2747 O O . GLU A 1 356 ? -3.033 16.573 12.938 1.00 95.56 356 GLU A O 1
ATOM 2752 N N . LEU A 1 357 ? -2.696 15.373 11.059 1.00 94.81 357 LEU A N 1
ATOM 2753 C CA . LEU A 1 357 ? -3.513 14.229 11.449 1.00 94.81 357 LEU A CA 1
ATOM 2754 C C . LEU A 1 357 ? -2.898 13.447 12.620 1.00 94.81 357 LEU A C 1
ATOM 2756 O O . LEU A 1 357 ? -3.588 13.235 13.613 1.00 94.81 357 LEU A O 1
ATOM 2760 N N . LYS A 1 358 ? -1.603 13.094 12.563 1.00 92.88 358 LYS A N 1
ATOM 2761 C CA . LYS A 1 358 ? -0.894 12.400 13.662 1.00 92.88 358 LYS A CA 1
ATOM 2762 C C . LYS A 1 358 ? -0.954 13.188 14.978 1.00 92.88 358 LYS A C 1
ATOM 2764 O O . LYS A 1 358 ? -0.965 12.598 16.054 1.00 92.88 358 LYS A O 1
ATOM 2769 N N . ASN A 1 359 ? -1.005 14.521 14.899 1.00 94.00 359 ASN A N 1
ATOM 2770 C CA . ASN A 1 359 ? -1.108 15.412 16.059 1.00 94.00 359 ASN A CA 1
ATOM 2771 C C . ASN A 1 359 ? -2.555 15.761 16.457 1.00 94.00 359 ASN A C 1
ATOM 2773 O O . ASN A 1 359 ? -2.755 16.494 17.432 1.00 94.00 359 ASN A O 1
ATOM 2777 N N . ALA A 1 360 ? -3.562 15.287 15.721 1.00 95.19 360 ALA A N 1
ATOM 2778 C CA . ALA A 1 360 ? -4.957 15.546 16.040 1.00 95.19 360 ALA A CA 1
ATOM 27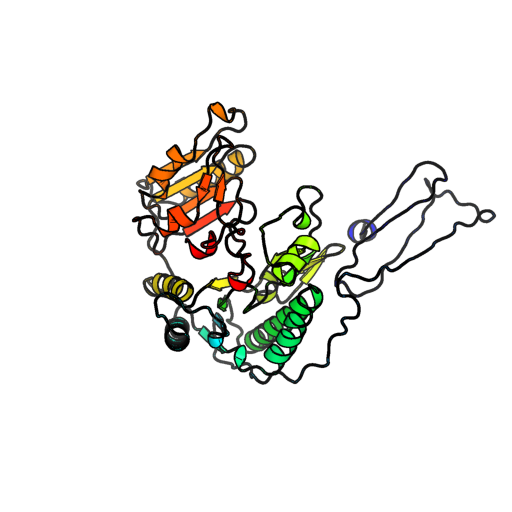79 C C . ALA A 1 360 ? -5.350 14.865 17.358 1.00 95.19 360 ALA A C 1
ATOM 2781 O O . ALA A 1 360 ? -4.919 13.762 17.680 1.00 95.19 360 ALA A O 1
ATOM 2782 N N . SER A 1 361 ? -6.217 15.523 18.129 1.00 93.62 361 SER A N 1
ATOM 2783 C CA . SER A 1 361 ? -6.739 14.956 19.385 1.00 93.62 361 SER A CA 1
ATOM 2784 C C . SER A 1 361 ? -7.895 13.968 19.182 1.00 93.62 361 SER A C 1
ATOM 2786 O O . SER A 1 361 ? -8.345 13.340 20.141 1.00 93.62 361 SER A O 1
ATOM 2788 N N . VAL A 1 362 ? -8.400 13.855 17.950 1.00 95.44 362 VAL A N 1
ATOM 2789 C CA . VAL A 1 362 ? -9.474 12.929 17.582 1.00 95.44 362 VAL A CA 1
ATOM 2790 C C . VAL A 1 362 ? -8.953 11.499 17.633 1.00 95.44 362 VAL A C 1
ATOM 2792 O O . VAL A 1 362 ? -7.936 11.168 17.035 1.00 95.44 362 VAL A O 1
ATOM 2795 N N . ASP A 1 363 ? -9.686 10.634 18.329 1.00 93.75 363 ASP A N 1
ATOM 2796 C CA . ASP A 1 363 ? -9.410 9.203 18.335 1.00 93.75 363 ASP A CA 1
ATOM 2797 C C . ASP A 1 363 ? -9.953 8.566 17.049 1.00 93.75 363 ASP A C 1
ATOM 2799 O O . ASP A 1 363 ? -11.172 8.469 16.870 1.00 93.75 363 ASP A O 1
ATOM 2803 N N . PHE A 1 364 ? -9.052 8.114 16.176 1.00 94.38 364 PHE A N 1
ATOM 2804 C CA . PHE A 1 364 ? -9.363 7.379 14.945 1.00 94.38 364 PHE A CA 1
ATOM 2805 C C . PHE A 1 364 ? -9.317 5.857 15.110 1.00 94.38 364 PHE A C 1
ATOM 2807 O O . PHE A 1 364 ? -9.475 5.134 14.130 1.00 94.38 364 PHE A O 1
ATOM 2814 N N . THR A 1 365 ? -9.159 5.333 16.331 1.00 94.69 365 THR A N 1
ATOM 2815 C CA . THR A 1 365 ? -9.115 3.884 16.574 1.00 94.69 365 THR A CA 1
ATOM 2816 C C . THR A 1 365 ? -10.319 3.205 15.922 1.00 94.69 365 THR A C 1
ATOM 2818 O O . THR A 1 365 ? -11.467 3.543 16.227 1.00 94.69 365 THR A O 1
ATOM 2821 N N . ASN A 1 366 ? -10.060 2.231 15.044 1.00 95.00 366 ASN A N 1
ATOM 2822 C CA . ASN A 1 366 ? -11.062 1.473 14.285 1.00 95.00 366 ASN A CA 1
ATOM 2823 C C . ASN A 1 366 ? -11.909 2.289 13.282 1.00 95.00 366 ASN A C 1
ATOM 2825 O O . ASN A 1 366 ? -12.950 1.793 12.847 1.00 95.00 366 ASN A O 1
ATOM 2829 N N . ALA A 1 367 ? -11.504 3.508 12.918 1.00 96.00 367 ALA A N 1
ATOM 2830 C CA . ALA A 1 367 ? -12.042 4.182 11.738 1.00 96.00 367 ALA A CA 1
ATOM 2831 C C . ALA A 1 367 ? -11.499 3.515 10.464 1.00 96.00 367 ALA A C 1
ATOM 2833 O O . ALA A 1 367 ? -10.378 3.005 10.450 1.00 96.00 367 ALA A O 1
ATOM 2834 N N . ILE A 1 368 ? -12.294 3.502 9.395 1.00 95.88 368 ILE A N 1
ATOM 2835 C CA . ILE A 1 368 ? -11.863 2.996 8.088 1.00 95.88 368 ILE A CA 1
ATOM 2836 C C . ILE A 1 368 ? -11.665 4.186 7.163 1.00 95.88 368 ILE A C 1
ATOM 2838 O O . ILE A 1 368 ? -12.618 4.902 6.844 1.00 95.88 368 ILE A O 1
ATOM 2842 N N . VAL A 1 369 ? -10.426 4.360 6.714 1.00 95.56 369 VAL A N 1
ATOM 2843 C CA . VAL A 1 369 ? -10.041 5.422 5.790 1.00 95.56 369 VAL A CA 1
ATOM 2844 C C . VAL A 1 369 ? -9.651 4.817 4.457 1.00 95.56 369 VAL A C 1
ATOM 2846 O O . VAL A 1 369 ? -8.908 3.840 4.388 1.00 95.56 369 VAL A O 1
ATOM 2849 N N . TYR A 1 370 ? -10.192 5.382 3.390 1.00 96.00 370 TYR A N 1
ATOM 2850 C CA . TYR A 1 370 ? -9.911 4.973 2.025 1.00 96.00 370 TYR A CA 1
ATOM 2851 C C . TYR A 1 370 ? -9.915 6.210 1.133 1.00 96.00 370 TYR A C 1
ATOM 2853 O O . TYR A 1 370 ? -10.519 7.233 1.455 1.00 96.00 370 TYR A O 1
ATOM 2861 N N . SER A 1 371 ? -9.174 6.157 0.036 1.00 95.88 371 SER A N 1
ATOM 2862 C CA . SER A 1 371 ? -8.924 7.343 -0.775 1.00 95.88 371 SER A CA 1
ATOM 2863 C C . SER A 1 371 ? -8.855 7.024 -2.256 1.00 95.88 371 SER A C 1
ATOM 2865 O O . SER A 1 371 ? -8.553 5.902 -2.664 1.00 95.88 371 SER A O 1
ATOM 2867 N N . SER A 1 372 ? -9.124 8.053 -3.053 1.00 95.62 372 SER A N 1
ATOM 2868 C CA . SER A 1 372 ? -8.767 8.106 -4.465 1.00 95.62 372 SER A CA 1
ATOM 2869 C C . SER A 1 372 ? -7.841 9.300 -4.660 1.00 95.62 372 SER A C 1
ATOM 2871 O O . SER A 1 372 ? -8.298 10.428 -4.843 1.00 95.62 372 SER A O 1
ATOM 2873 N N . GLY A 1 373 ? -6.537 9.052 -4.579 1.00 92.25 373 GLY A N 1
ATOM 2874 C CA . GLY A 1 373 ? -5.508 10.075 -4.718 1.00 92.25 373 GLY A CA 1
ATOM 2875 C C . GLY A 1 373 ? -4.145 9.461 -5.011 1.00 92.25 373 GLY A C 1
ATOM 2876 O O . GLY A 1 373 ? -3.857 8.340 -4.592 1.00 92.25 373 GLY A O 1
ATOM 2877 N N . CYS A 1 374 ? -3.311 10.181 -5.761 1.00 91.69 374 CYS A N 1
ATOM 2878 C CA . CYS A 1 374 ? -1.964 9.724 -6.099 1.00 91.69 374 CYS A CA 1
ATOM 2879 C C . CYS A 1 374 ? -1.122 9.544 -4.829 1.00 91.69 374 CYS A C 1
ATOM 2881 O O . CYS A 1 374 ? -1.088 10.429 -3.984 1.00 91.69 374 CYS A O 1
ATOM 2883 N N . HIS A 1 375 ? -0.438 8.408 -4.687 1.00 92.75 375 HIS A N 1
ATOM 2884 C CA . HIS A 1 375 ? 0.516 8.168 -3.593 1.00 92.75 375 HIS A CA 1
ATOM 2885 C C . HIS A 1 375 ? -0.054 8.287 -2.164 1.00 92.75 375 HIS A C 1
ATOM 2887 O O . HIS A 1 375 ? 0.716 8.298 -1.210 1.00 92.75 375 HIS A O 1
ATOM 2893 N N . SER A 1 376 ? -1.379 8.292 -1.974 1.00 92.44 376 SER A N 1
ATOM 2894 C CA . SER A 1 376 ? -2.020 8.364 -0.646 1.00 92.44 376 SER A CA 1
ATOM 2895 C C . SER A 1 376 ? -1.789 7.122 0.227 1.00 92.44 376 SER A C 1
ATOM 2897 O O . SER A 1 376 ? -2.020 7.161 1.430 1.00 92.44 376 SER A O 1
ATOM 2899 N N . GLY A 1 377 ? -1.344 6.017 -0.377 1.00 90.62 377 GLY A N 1
ATOM 2900 C CA . GLY A 1 377 ? -0.871 4.811 0.308 1.00 90.62 377 GLY A CA 1
ATOM 2901 C C . GLY A 1 377 ? 0.604 4.498 0.038 1.00 90.62 377 GLY A C 1
ATOM 2902 O O . GLY A 1 377 ? 1.033 3.369 0.268 1.00 90.62 377 GLY A O 1
ATOM 2903 N N . TYR A 1 378 ? 1.364 5.449 -0.518 1.00 90.81 378 TYR A N 1
ATOM 2904 C CA . TYR A 1 378 ? 2.795 5.278 -0.750 1.00 90.81 378 TYR A CA 1
ATOM 2905 C C . TYR A 1 378 ? 3.544 5.538 0.554 1.00 90.81 378 TYR A C 1
ATOM 2907 O O . TYR A 1 378 ? 3.453 6.630 1.108 1.00 90.81 378 TYR A O 1
ATOM 2915 N N . ASN A 1 379 ? 4.293 4.541 1.017 1.00 88.50 379 ASN A N 1
ATOM 2916 C CA . ASN A 1 379 ? 5.108 4.657 2.218 1.00 88.50 379 ASN A CA 1
ATOM 2917 C C . ASN A 1 379 ? 6.533 5.092 1.848 1.00 88.50 379 ASN A C 1
ATOM 2919 O O . ASN A 1 379 ? 7.212 4.406 1.074 1.00 88.50 379 ASN A O 1
ATOM 2923 N N . ILE A 1 380 ? 6.973 6.241 2.364 1.00 89.19 380 ILE A N 1
ATOM 2924 C CA . ILE A 1 380 ? 8.356 6.695 2.191 1.00 89.19 380 ILE A CA 1
ATOM 2925 C C . ILE A 1 380 ? 9.191 5.973 3.236 1.00 89.19 380 ILE A C 1
ATOM 2927 O O . ILE A 1 380 ? 9.049 6.243 4.417 1.00 89.19 380 ILE A O 1
ATOM 2931 N N . VAL A 1 381 ? 10.108 5.112 2.794 1.00 91.69 381 VAL A N 1
ATOM 2932 C CA . VAL A 1 381 ? 11.021 4.434 3.719 1.00 91.69 381 VAL A CA 1
ATOM 2933 C C . VAL A 1 381 ? 11.822 5.466 4.515 1.00 91.69 381 VAL A C 1
ATOM 2935 O O . VAL A 1 381 ? 12.608 6.207 3.916 1.00 91.69 381 VAL A O 1
ATOM 2938 N N . ASN A 1 382 ? 11.672 5.478 5.842 1.00 88.31 382 ASN A N 1
ATOM 2939 C CA . ASN A 1 382 ? 12.307 6.472 6.723 1.00 88.31 382 ASN A CA 1
ATOM 2940 C C . ASN A 1 382 ? 13.822 6.596 6.482 1.00 88.31 382 ASN A C 1
ATOM 2942 O O . ASN A 1 382 ? 14.342 7.699 6.318 1.00 88.31 382 ASN A O 1
ATOM 2946 N N . ASP A 1 383 ? 14.519 5.462 6.369 1.00 88.88 383 ASP A N 1
ATOM 2947 C CA . ASP A 1 383 ? 15.970 5.402 6.131 1.00 88.88 383 ASP A CA 1
ATOM 2948 C C . ASP A 1 383 ? 16.399 5.930 4.751 1.00 88.88 383 ASP A C 1
ATOM 2950 O O . ASP A 1 383 ? 17.579 6.200 4.532 1.00 88.88 383 ASP A O 1
ATOM 2954 N N . HIS A 1 384 ? 15.469 6.066 3.802 1.00 91.81 384 HIS A N 1
ATOM 2955 C CA . HIS A 1 384 ? 15.745 6.633 2.481 1.00 91.81 384 HIS A CA 1
ATOM 2956 C C . HIS A 1 384 ? 15.463 8.136 2.423 1.00 91.81 384 HIS A C 1
ATOM 2958 O O . HIS A 1 384 ? 15.753 8.758 1.402 1.00 91.81 384 HIS A O 1
ATOM 2964 N N . ALA A 1 385 ? 14.901 8.736 3.473 1.00 90.12 385 ALA A N 1
ATOM 2965 C CA . ALA A 1 385 ? 14.655 10.168 3.507 1.00 90.12 385 ALA A CA 1
ATOM 2966 C C . ALA A 1 385 ? 15.980 10.951 3.515 1.00 90.12 385 ALA A C 1
ATOM 2968 O O . ALA A 1 385 ? 16.911 10.654 4.263 1.00 90.12 385 ALA A O 1
ATOM 2969 N N . VAL A 1 386 ? 16.054 12.007 2.708 1.00 90.25 386 VAL A N 1
ATOM 2970 C CA . VAL A 1 386 ? 17.117 13.010 2.759 1.00 90.25 386 VAL A CA 1
ATOM 2971 C C . VAL A 1 386 ? 16.838 13.933 3.950 1.00 90.25 386 VAL A C 1
ATOM 2973 O O . VAL A 1 386 ? 15.841 14.669 3.932 1.00 90.25 386 VAL A O 1
ATOM 2976 N N . PRO A 1 387 ? 17.702 13.953 4.982 1.00 87.12 387 PRO A N 1
ATOM 2977 C CA . PRO A 1 387 ? 17.458 14.748 6.178 1.00 87.12 387 PRO A CA 1
ATOM 2978 C C . PRO A 1 387 ? 17.200 16.220 5.845 1.00 87.12 387 PRO A C 1
ATOM 2980 O O . PRO A 1 387 ? 17.978 16.841 5.125 1.00 87.12 387 PRO A O 1
ATOM 2983 N N . GLN A 1 388 ? 16.129 16.782 6.413 1.00 84.38 388 GLN A N 1
ATOM 2984 C CA . GLN A 1 388 ? 15.708 18.185 6.245 1.00 84.38 388 GLN A CA 1
ATOM 2985 C C . GLN A 1 388 ? 15.232 18.581 4.834 1.00 84.38 388 GLN A C 1
ATOM 2987 O O . GLN A 1 388 ? 14.918 19.753 4.629 1.00 84.38 388 GLN A O 1
ATOM 2992 N N . VAL A 1 389 ? 15.170 17.648 3.877 1.00 86.38 389 VAL A N 1
ATOM 2993 C CA . VAL A 1 389 ? 14.749 17.929 2.492 1.00 86.38 389 VAL A CA 1
ATOM 2994 C C . VAL A 1 389 ? 13.502 17.145 2.122 1.00 86.38 389 VAL A C 1
ATOM 2996 O O . VAL A 1 389 ? 12.563 17.724 1.578 1.00 86.38 389 VAL A O 1
ATOM 2999 N N . THR A 1 390 ? 13.473 15.847 2.420 1.00 85.56 390 THR A N 1
ATOM 3000 C CA . THR A 1 390 ? 12.241 15.066 2.309 1.00 85.56 390 THR A CA 1
ATOM 3001 C C . THR A 1 390 ? 11.194 15.709 3.203 1.00 85.56 390 THR A C 1
ATOM 3003 O O . THR A 1 390 ? 11.509 16.089 4.335 1.00 85.56 390 THR A O 1
ATOM 3006 N N . ASP A 1 391 ? 9.961 15.831 2.709 1.00 78.06 391 ASP A N 1
ATOM 3007 C CA . ASP A 1 391 ? 8.799 16.128 3.550 1.00 78.06 391 ASP A CA 1
ATOM 3008 C C . ASP A 1 391 ? 8.590 14.899 4.446 1.00 78.06 391 ASP A C 1
ATOM 3010 O O . ASP A 1 391 ? 7.883 13.958 4.097 1.00 78.06 391 ASP A O 1
ATOM 3014 N N . ALA A 1 392 ? 9.413 14.857 5.494 1.00 63.41 392 ALA A N 1
ATOM 3015 C CA . ALA A 1 392 ? 9.735 13.699 6.305 1.00 63.41 392 ALA A CA 1
ATOM 3016 C C . ALA A 1 392 ? 8.489 13.176 7.047 1.00 63.41 392 ALA A C 1
ATOM 3018 O O . ALA A 1 392 ? 7.513 13.918 7.176 1.00 63.41 392 ALA A O 1
ATOM 3019 N N . PRO A 1 393 ? 8.534 11.934 7.562 1.00 71.75 393 PRO A N 1
ATOM 3020 C CA . PRO A 1 393 ? 7.434 11.279 8.263 1.00 71.75 393 PRO A CA 1
ATOM 3021 C C . PRO A 1 393 ? 6.654 12.158 9.257 1.00 71.75 393 PRO A C 1
ATOM 3023 O O . PRO A 1 393 ? 7.237 13.028 9.918 1.00 71.75 393 PRO A O 1
ATOM 3026 N N . PRO A 1 394 ? 5.358 11.866 9.467 1.00 88.94 394 PRO A N 1
ATOM 3027 C CA . PRO A 1 394 ? 4.639 10.707 8.933 1.00 88.94 394 PRO A CA 1
ATOM 3028 C C . PRO A 1 394 ? 4.165 10.900 7.488 1.00 88.94 394 PRO A C 1
ATOM 3030 O O . PRO A 1 394 ? 3.724 11.985 7.108 1.00 88.94 394 PRO A O 1
ATOM 3033 N N . ASP A 1 395 ? 4.192 9.823 6.706 1.00 92.12 395 ASP A N 1
ATOM 3034 C CA . ASP A 1 395 ? 3.298 9.693 5.554 1.00 92.12 395 ASP A CA 1
ATOM 3035 C C . ASP A 1 395 ? 1.875 9.286 5.997 1.00 92.12 395 ASP A C 1
ATOM 3037 O O . ASP A 1 395 ? 1.606 9.038 7.177 1.00 92.12 395 ASP A O 1
ATOM 3041 N N . TRP A 1 396 ? 0.922 9.242 5.064 1.00 92.88 396 TRP A N 1
ATOM 3042 C CA . TRP A 1 396 ? -0.468 8.880 5.358 1.00 92.88 396 TRP A CA 1
ATOM 3043 C C . TRP A 1 396 ? -0.625 7.465 5.922 1.00 92.88 396 TRP A C 1
ATOM 3045 O O . TRP A 1 396 ? -1.539 7.247 6.715 1.00 92.88 396 TRP A O 1
ATOM 3055 N N . ALA A 1 397 ? 0.241 6.519 5.546 1.00 89.06 397 ALA A N 1
ATOM 3056 C CA . ALA A 1 397 ? 0.183 5.151 6.052 1.00 89.06 397 ALA A CA 1
ATOM 3057 C C . ALA A 1 397 ? 0.661 5.049 7.510 1.00 89.06 397 ALA A C 1
ATOM 3059 O O . ALA A 1 397 ? 0.240 4.136 8.212 1.00 89.06 397 ALA A O 1
ATOM 3060 N N . GLN A 1 398 ? 1.506 5.982 7.960 1.00 90.75 398 GLN A N 1
ATOM 3061 C CA . GLN A 1 398 ? 1.919 6.115 9.361 1.00 90.75 398 GLN A CA 1
ATOM 3062 C C . GLN A 1 398 ? 0.961 6.974 10.203 1.00 90.75 398 GLN A C 1
ATOM 3064 O O . GLN A 1 398 ? 0.908 6.833 11.425 1.00 90.75 398 GLN A O 1
ATOM 3069 N N . ALA A 1 399 ? 0.261 7.929 9.583 1.00 90.94 399 ALA A N 1
ATOM 3070 C CA . ALA A 1 399 ? -0.580 8.885 10.304 1.00 90.94 399 ALA A CA 1
ATOM 3071 C C . ALA A 1 399 ? -1.973 8.349 10.681 1.00 90.94 399 ALA A C 1
ATOM 3073 O O . ALA A 1 399 ? -2.533 8.815 11.677 1.00 90.94 399 ALA A O 1
ATOM 3074 N N . PHE A 1 400 ? -2.529 7.420 9.895 1.00 83.81 400 PHE A N 1
ATOM 3075 C CA . PHE A 1 400 ? -3.771 6.694 10.201 1.00 83.81 400 PHE A CA 1
ATOM 3076 C C . PHE A 1 400 ? -3.475 5.382 10.931 1.00 83.81 400 PHE A C 1
ATOM 3078 O O . PHE A 1 400 ? -4.254 5.042 11.856 1.00 83.81 400 PHE A O 1
#

pLDDT: mean 92.42, std 7.07, range [60.0, 98.88]

Secondary structure (DSSP, 8-state):
-HHHHT-------STTPPP------TT--S--------GGG---TTSPPP-----PPPTTTT--PPPPPPP-S----S--SEEEEE-GGGSPP-TT--HHHHHHHHHHHHTSTTT-EEEEEGGG-HHHHHHHHHHHHTTT-HHHHHHHHHHHHHHHHHHHHH-TT--EEEEES-TTTSPPEEEE---SSS-GGG----B-TTSHHHHHHHTTEEEE-GGGGEEEEEEETTEEEEEE-SEEEEE-SSHHHHHHHHHHHHHSBTTBPPPP-EEEEEE-GGGHHHHHHHHHHHHHHS-TT-EEEEEE--TTS-GGGS--HHHHHHHHTSS--SEEEEESEEETTEEE-TTSS-EEEHHHHHT-SS--TT-EEEEESTTTT----GGGB-TTTS--S--HHHH-